Protein 8H2R (pdb70)

Nearest PDB structures (foldseek):
  8h2r-assembly1_B  TM=9.567E-01  e=3.690E-17  Escherichia coli
  8gw2-assembly1_E  TM=9.050E-01  e=5.170E-06  Escherichia coli
  5g3l-assembly1_D  TM=9.983E-01  e=2.173E-05  Escherichia coli HB101
  8h2r-assembly1_B  TM=9.863E-01  e=1.558E-17  Escherichia coli
  4fnf-assembly2_I  TM=9.994E-01  e=1.243E-05  Escherichia coli

InterPro domains:
  IPR008992 Enterotoxin [SSF50203] (24-120)
  IPR010503 Type II heat-labile enterotoxin, B subunit [PF06453] (1-122)
  IPR010503 Type II heat-labile enterotoxin, B subunit [PIRSF019554] (1-122)
  IPR038629 Type II heat-labile enterotoxin, B subunit superfamily [G3DSA:2.40.50.50] (24-121)

B-factor: mean 47.55, std 18.69, range [16.38, 115.32]

Sequence (515 aa):
KDYPDNVMTAEMRKIAMAAVLSGMRVNMCASPASSPNVIWAIELEAEGSGSGASQFFKDNCNRTTASLVEGVELTKYISDINNNTDGMYVVSSTGGVWRISRAKDYPDNVMTAEMRKIAMAAVLSGMRVNMCASPASSPNVIWAIELEAEGSGSGASQFFKDNCNRTTASLVEGVELTKYISDINNNTDGMYVVSSTGGVWRISRAKDYPDNVMTAEMRKIAMAAVLSGMRVNMCASPASSPNVIWAIELEAEGSGSGASQFFKDNCNRTTASLVEGVELTKYISDINNNTDGMYVVSSTGGVWRISRAKDYPDNVMTAEMRKIAMAAVLSGMRVNMCASPASSPNVIWAIELEAEGSGSGASQFFKDNCNRTTASLVEGVELTKYISDINNNTDGMYVVSSTGGVWRISRAKDYPDNVMTAEMRKIAMAAVLSGMRVNMCASPASSPNVIWAIELEAEGSGSGASQFFKDNCNRTTASLVEGVELTKYISDINNNTDGMYVVSSTGGVWRISRA

Solvent-accessible surface area: 19989 Å² total; per-residue (Å²): 132,104,53,35,38,51,12,2,1,16,4,2,17,88,0,0,16,14,1,1,70,61,34,41,102,0,0,0,2,0,25,93,101,65,107,40,20,27,0,101,1,0,0,0,17,44,117,28,118,79,38,42,0,7,104,44,4,70,53,6,8,115,143,39,154,12,46,41,56,79,30,21,59,4,11,9,0,0,0,2,34,33,130,142,27,63,6,0,13,0,6,5,65,125,51,28,30,21,95,1,10,51,32,152,106,71,38,42,57,30,2,0,29,5,1,35,76,0,0,23,12,0,1,70,63,38,36,118,0,0,0,1,0,4,86,87,55,116,21,52,7,0,83,2,1,0,0,10,28,113,42,111,83,88,12,17,12,122,30,2,76,75,11,2,127,127,32,124,10,58,50,45,84,28,18,50,2,8,7,0,2,2,3,22,18,119,80,10,44,5,3,13,0,4,4,65,123,55,22,34,25,70,3,10,98,27,153,99,56,44,48,51,30,5,2,28,2,0,26,56,0,0,19,11,0,1,68,58,35,33,105,0,0,0,1,0,8,76,90,51,114,39,25,41,0,65,1,0,0,0,9,32,106,25,94,47,107,14,18,10,114,41,5,78,76,16,2,128,92,33,107,18,41,52,46,80,28,16,49,3,16,13,0,0,0,0,33,10,168,117,10,27,0,4,6,0,5,4,78,122,49,20,32,20,94,4,21,74,24,146,98,96,43,51,48,10,4,2,21,2,2,39,74,0,0,17,11,0,3,72,56,33,62,64,0,0,0,1,0,6,81,100,42,102,8,47,27,1,74,0,2,0,0,2,18,107,12,89,69,57,30,16,14,151,41,2,78,90,18,2,118,221,42,119,12,49,52,42,82,32,25,53,1,13,16,0,2,0,4,35,9,135,118,15,57,10,3,4,0,3,5,64,123,54,24,40,22,71,4,24,126,17,172,77,51,48,43,40,22,3,0,29,2,1,28,82,0,0,22,15,0,3,65,65,33,36,120,0,0,0,3,1,2,82,95,50,108,28,42,29,1,60,2,4,0,0,27,50,77,61,117,51,119,19,8,12,113,38,2,59,66,15,0,99,195,34,127,10,50,49,40,87,24,15,47,2,1,24,0,0,0,1,26,14,147,157,15,42,0,3,10,2,3,6,64,115,47,22,30,26,57,4,14,60,20

Radius of gyration: 22.9 Å; Cα contacts (8 Å, |Δi|>4): 1227; chains: 5; bounding box: 53×63×55 Å

Organism: Escherichia coli (NCBI:txid562)

Secondary structure (DSSP, 8-state):
--TTHHHHHHHHHHHHHHHHHH---EEEEE-SSSSSEEEEEEEEESS-SS-SS-HHHHHHHSSSSSEEEEEE-EEEEEEE-SGGG-EEEEEETTS-EEE----/--TTHHHHHHHHHHHHHHHHHH---EEEEE-SSSSS--EEEEEEESS-SS--S-HHHHHHHHTSSSEEEEEE-EEEEEEE-SSSS-EEEEEETT--EEEB---/--TTHHHHHHHHHHHHHHHHHH--EEEEEE-SS-SSPPEEEEEEE---SS-S--HHHHHHHHTTT-EEEEEEEEEEEEEEE-SSSEEEEEEETT--EEEE---/--TTHHHHHHHHHHHHHHHHTT---EEEEEETTSSSEEEEEEEEESTTSS----HHHHHHHHTSSSEEEEEE-EEEEEEEEETTEEEEEEEETT--EEEEP--/--TTHHHHHHHHHHHHHHHHHH---EEEEEETTSSSEEEEEEEEE--SS---S-HHHHHHHHTSSPEEEEEE-EEEEEEE-SSSS-EEEEEETTS-EEEE---

Foldseek 3Di:
DDPPVQPVLVVLVVLLVCLQVVVFWKKFQWADPDVQIATPGIDTDDDDPVDQDDVVVVVVSVVDPTHMGGDWRWHDWDQDDDDVVHFIWIATPVGHIYTRDHD/DDPPVQVVLVVVVVLLVCLQVVQFFKKFFFAPPDVVTETDDIGTDDDDDVRWDDPVVVVVRVVHNTDMGTRWRWNDWDADDDDVPHAIWTATPVGRIYGYDHD/DDPPVQVVLVVVLVLLVVLQVPQWFKKFWWADDDVQTETDDIDTDPDDVDAWDDPVVVVVRVVDNTDIGIGFRWHDWDQDCDPVDHAIWIATPVRRIYGRDHD/DDPDVQVQLVVVLVLLVVQQVPFQFKKFFFAVVDVLTETPDMGRHDPCPVWDDDPVVVVVRVVDNTDIDTDWGWHDWDADDDPVDHFTWTATPVRRIYTRDHD/DDPPVQVVLVVVVVLLVVLQVPQFFKKFQWAPVDVVTETPDIDTDPDPPDPWDDPVVVVVSVVDPTDIDIRFGWHDWDADCPPPPHFIWTATPVGRIYTRDHD

Structure (mmCIF, N/CA/C/O backbone):
data_8H2R
#
_entry.id   8H2R
#
_cell.length_a   74.385
_cell.length_b   69.789
_cell.length_c   88.338
_cell.angle_alpha   90.000
_cell.angle_beta   114.490
_cell.angle_gamma   90.000
#
_symmetry.space_group_name_H-M   'C 1 2 1'
#
loop_
_atom_site.group_PDB
_atom_site.id
_atom_site.type_symbol
_atom_site.label_atom_id
_atom_site.label_alt_id
_atom_site.label_comp_id
_atom_site.label_asym_id
_atom_site.label_entity_id
_atom_site.label_seq_id
_atom_site.pdbx_PDB_ins_code
_atom_site.Cartn_x
_atom_site.Cartn_y
_atom_site.Cartn_z
_atom_site.occupancy
_atom_site.B_iso_or_equiv
_atom_site.auth_seq_id
_atom_site.auth_comp_id
_atom_site.auth_asym_id
_atom_site.auth_atom_id
_atom_site.pdbx_PDB_model_num
ATOM 1 N N . LYS A 1 1 ? 7.01425 -19.78677 39.54486 1.000 108.81407 1 LYS A N 1
ATOM 2 C CA . LYS A 1 1 ? 8.14587 -19.43067 38.69795 1.000 107.53517 1 LYS A CA 1
ATOM 3 C C . LYS A 1 1 ? 8.79654 -20.67780 38.10920 1.000 106.54579 1 LYS A C 1
ATOM 4 O O . LYS A 1 1 ? 9.30899 -20.65568 36.98356 1.000 102.97704 1 LYS A O 1
ATOM 10 N N . ASP A 1 2 ? 8.72533 -21.77233 38.86426 1.000 109.99221 2 ASP A N 1
ATOM 11 C CA . ASP A 1 2 ? 9.60869 -22.91742 38.69203 1.000 108.34787 2 ASP A CA 1
ATOM 12 C C . ASP A 1 2 ? 9.08287 -23.91895 37.66197 1.000 101.53935 2 ASP A C 1
ATOM 13 O O . ASP A 1 2 ? 7.90019 -23.93225 37.30416 1.000 95.21584 2 ASP A O 1
ATOM 18 N N . TYR A 1 3 ? 10.03149 -24.77715 37.17349 1.000 102.03199 3 TYR A N 1
ATOM 19 C CA . TYR A 1 3 ? 9.87907 -25.95702 36.32071 1.000 99.29332 3 TYR A CA 1
ATOM 20 C C . TYR A 1 3 ? 9.46885 -27.15761 37.17633 1.000 100.52630 3 TYR A C 1
ATOM 21 O O . TYR A 1 3 ? 10.00439 -27.34003 38.27571 1.000 97.84191 3 TYR A O 1
ATOM 30 N N . PRO A 1 4 ? 8.52055 -28.00550 36.69907 1.000 102.20632 4 PRO A N 1
ATOM 31 C CA . PRO A 1 4 ? 7.86598 -28.03998 35.38373 1.000 96.81783 4 PRO A CA 1
ATOM 32 C C . PRO A 1 4 ? 6.52517 -27.32265 35.31311 1.000 92.08663 4 PRO A C 1
ATOM 33 O O . PRO A 1 4 ? 6.00214 -27.14008 34.21892 1.000 85.59319 4 PRO A O 1
ATOM 37 N N . ASP A 1 5 ? 5.90723 -26.94265 36.43595 1.000 91.27767 5 ASP A N 1
ATOM 38 C CA . ASP A 1 5 ? 4.58215 -26.34729 36.35105 1.000 82.63834 5 ASP A CA 1
ATOM 39 C C . ASP A 1 5 ? 4.61027 -25.03823 35.58699 1.000 75.91135 5 ASP A C 1
ATOM 40 O O . ASP A 1 5 ? 3.55200 -24.56497 35.17283 1.000 73.62862 5 ASP A O 1
ATOM 45 N N . ASN A 1 6 ? 5.79454 -24.46863 35.35289 1.000 77.91994 6 ASN A N 1
ATOM 46 C CA . ASN A 1 6 ? 5.92633 -23.46839 34.30055 1.000 83.45289 6 ASN A CA 1
ATOM 47 C C . ASN A 1 6 ? 5.56223 -24.02972 32.92502 1.000 77.91193 6 ASN A C 1
ATOM 48 O O . ASN A 1 6 ? 5.27218 -23.25111 32.00963 1.000 74.15942 6 ASN A O 1
ATOM 53 N N . VAL A 1 7 ? 5.58150 -25.35431 32.75182 1.000 73.51823 7 VAL A N 1
ATOM 54 C CA . VAL A 1 7 ? 5.17473 -25.94606 31.47879 1.000 65.55139 7 VAL A CA 1
ATOM 55 C C . VAL A 1 7 ? 3.65692 -26.01930 31.39464 1.000 57.66680 7 VAL A C 1
ATOM 56 O O . VAL A 1 7 ? 3.02572 -25.29810 30.61407 1.000 54.94096 7 VAL A O 1
ATOM 60 N N . MET A 1 8 ? 3.05041 -26.86282 32.23433 1.000 55.79476 8 MET A N 1
ATOM 61 C CA . MET A 1 8 ? 1.60570 -27.06239 32.18718 1.000 48.20175 8 MET A CA 1
ATOM 62 C C . MET A 1 8 ? 0.81952 -25.77648 32.46284 1.000 50.89569 8 MET A C 1
ATOM 63 O O . MET A 1 8 ? -0.31273 -25.63876 31.98569 1.000 46.53065 8 MET A O 1
ATOM 68 N N . THR A 1 9 ? 1.38296 -24.81868 33.21250 1.000 52.67516 9 THR A N 1
ATOM 69 C CA . THR A 1 9 ? 0.63729 -23.58474 33.45071 1.000 52.13442 9 THR A CA 1
ATOM 70 C C . THR A 1 9 ? 0.74673 -22.62546 32.28344 1.000 50.05974 9 THR A C 1
ATOM 71 O O . THR A 1 9 ? -0.17457 -21.83275 32.05086 1.000 49.94871 9 THR A O 1
ATOM 75 N N . ALA A 1 10 ? 1.87254 -22.65418 31.57331 1.000 49.92166 10 ALA A N 1
ATOM 76 C CA . ALA A 1 10 ? 1.93535 -21.97574 30.28861 1.000 52.44705 10 ALA A CA 1
ATOM 77 C C . ALA A 1 10 ? 1.11938 -22.72163 29.25013 1.000 45.37499 10 ALA A C 1
ATOM 78 O O . ALA A 1 10 ? 0.60187 -22.11197 28.30582 1.000 43.24604 10 ALA A O 1
ATOM 80 N N . GLU A 1 11 ? 0.98703 -24.03404 29.41048 1.000 41.45585 11 GLU A N 1
ATOM 81 C CA . GLU A 1 11 ? 0.10222 -24.76039 28.51833 1.000 44.59550 11 GLU A CA 1
ATOM 82 C C . GLU A 1 11 ? -1.34583 -24.45904 28.83585 1.000 39.30744 11 GLU A C 1
ATOM 83 O O . GLU A 1 11 ? -2.17594 -24.39874 27.92468 1.000 42.55022 11 GLU A O 1
ATOM 89 N N . MET A 1 12 ? -1.66389 -24.24590 30.10992 1.000 38.19259 12 MET A N 1
ATOM 90 C CA . MET A 1 12 ? -3.01948 -23.84216 30.45802 1.000 35.46336 12 MET A CA 1
ATOM 91 C C . MET A 1 12 ? -3.38490 -22.53194 29.79417 1.000 34.46335 12 MET A C 1
ATOM 92 O O . MET A 1 12 ? -4.50874 -22.36140 29.30923 1.000 27.13935 12 MET A O 1
ATOM 97 N N . ARG A 1 13 ? -2.44893 -21.58674 29.77960 1.000 41.08957 13 ARG A N 1
ATOM 98 C CA . ARG A 1 13 ? -2.68818 -20.32964 29.09006 1.000 39.34668 13 ARG A CA 1
ATOM 99 C C . ARG A 1 13 ? -2.82971 -20.55176 27.59271 1.000 39.55279 13 ARG A C 1
ATOM 100 O O . ARG A 1 13 ? -3.75851 -20.02762 26.96014 1.000 37.77510 13 ARG A O 1
ATOM 108 N N . LYS A 1 14 ? -1.91809 -21.33158 27.00590 1.000 35.75233 14 LYS A N 1
ATOM 109 C CA . LYS A 1 14 ? -1.98771 -21.53610 25.56888 1.000 34.26827 14 LYS A CA 1
ATOM 110 C C . LYS A 1 14 ? -3.25902 -22.26396 25.19036 1.000 30.31822 14 LYS A C 1
ATOM 111 O O . LYS A 1 14 ? -3.80569 -22.02392 24.10947 1.000 29.76090 14 LYS A O 1
ATOM 117 N N . ILE A 1 15 ? -3.74944 -23.13351 26.07688 1.000 30.08682 15 ILE A N 1
ATOM 118 C CA . ILE A 1 15 ? -5.01787 -23.81611 25.83909 1.000 29.87663 15 ILE A CA 1
ATOM 119 C C . ILE A 1 15 ? -6.17366 -22.83972 25.99484 1.000 28.03902 15 ILE A C 1
ATOM 120 O O . ILE A 1 15 ? -7.06546 -22.75453 25.13914 1.000 26.36896 15 ILE A O 1
ATOM 125 N N . ALA A 1 16 ? -6.19543 -22.11808 27.11560 1.000 24.54857 16 ALA A N 1
ATOM 126 C CA . ALA A 1 16 ? -7.21142 -21.09611 27.30604 1.000 26.96398 16 ALA A CA 1
ATOM 127 C C . ALA A 1 16 ? -7.29889 -20.18917 26.08291 1.000 28.05929 16 ALA A C 1
ATOM 128 O O . ALA A 1 16 ? -8.37305 -20.02669 25.48443 1.000 24.80746 16 ALA A O 1
ATOM 130 N N . MET A 1 17 ? -6.15421 -19.64481 25.65864 1.000 28.05109 17 MET A N 1
ATOM 131 C CA . MET A 1 17 ? -6.14897 -18.64911 24.58901 1.000 30.79695 17 MET A CA 1
ATOM 132 C C . MET A 1 17 ? -6.66577 -19.22179 23.28188 1.000 26.90183 17 MET A C 1
ATOM 133 O O . MET A 1 17 ? -7.43472 -18.57176 22.55915 1.000 25.49730 17 MET A O 1
ATOM 138 N N . ALA A 1 18 ? -6.20121 -20.41820 22.93825 1.000 24.45382 18 ALA A N 1
ATOM 139 C CA . ALA A 1 18 ? -6.70106 -21.10063 21.75949 1.000 22.31591 18 ALA A CA 1
ATOM 140 C C . ALA A 1 18 ? -8.21988 -21.15229 21.76504 1.000 25.28001 18 ALA A C 1
ATOM 141 O O . ALA A 1 18 ? -8.86995 -20.78999 20.77819 1.000 25.35949 18 ALA A O 1
ATOM 143 N N . ALA A 1 19 ? -8.80381 -21.57879 22.88734 1.000 23.40102 19 ALA A N 1
ATOM 144 C CA . ALA A 1 19 ? -10.25442 -21.69063 22.96151 1.000 26.36635 19 ALA A CA 1
ATOM 145 C C . ALA A 1 19 ? -10.93161 -20.33044 22.83714 1.000 26.99299 19 ALA A C 1
ATOM 146 O O . ALA A 1 19 ? -11.90758 -20.19411 22.09073 1.000 29.32768 19 ALA A O 1
ATOM 148 N N . VAL A 1 20 ? -10.42601 -19.30694 23.53545 1.000 23.11442 20 VAL A N 1
ATOM 149 C CA . VAL A 1 20 ? -11.03947 -17.97976 23.41879 1.000 29.54497 20 VAL A CA 1
ATOM 150 C C . VAL A 1 20 ? -10.92078 -17.44448 21.98927 1.000 30.59973 20 VAL A C 1
ATOM 151 O O . VAL A 1 20 ? -11.84212 -16.78886 21.47555 1.000 30.54293 20 VAL A O 1
ATOM 155 N N . LEU A 1 21 ? -9.81006 -17.72941 21.30869 1.000 23.12172 21 LEU A N 1
ATOM 156 C CA . LEU A 1 21 ? -9.72538 -17.24100 19.93507 1.000 26.83806 21 LEU A CA 1
ATOM 157 C C . LEU A 1 21 ? -10.50206 -18.12203 18.96364 1.000 26.38916 21 LEU A C 1
ATOM 158 O O . LEU A 1 21 ? -11.09341 -17.61741 17.99957 1.000 26.26467 21 LEU A O 1
ATOM 163 N N . SER A 1 22 ? -10.51181 -19.42930 19.18280 1.000 21.28446 22 SER A N 1
ATOM 164 C CA . SER A 1 22 ? -11.03767 -20.29897 18.14829 1.000 25.43044 22 SER A CA 1
ATOM 165 C C . SER A 1 22 ? -12.51109 -20.57368 18.31615 1.000 29.11080 22 SER A C 1
ATOM 166 O O . SER A 1 22 ? -13.17101 -20.93244 17.33060 1.000 30.82314 22 SER A O 1
ATOM 169 N N . GLY A 1 23 ? -13.02983 -20.41935 19.53636 1.000 26.52389 23 GLY A N 1
ATOM 170 C CA . GLY A 1 23 ? -14.37450 -20.81932 19.86143 1.000 26.70566 23 GLY A CA 1
ATOM 171 C C . GLY A 1 23 ? -14.51364 -22.21898 20.42267 1.000 29.80310 23 GLY A C 1
ATOM 172 O O . GLY A 1 23 ? -15.54463 -22.51903 21.03103 1.000 38.83960 23 GLY A O 1
ATOM 173 N N . MET A 1 24 ? -13.51019 -23.07897 20.25061 1.000 29.22827 24 MET A N 1
ATOM 174 C CA . MET A 1 24 ? -13.61709 -24.45829 20.71023 1.000 28.35259 24 MET A CA 1
ATOM 175 C C . MET A 1 24 ? -13.66357 -24.53200 22.22475 1.000 30.19105 24 MET A C 1
ATOM 176 O O . MET A 1 24 ? -12.91577 -23.84660 22.92752 1.000 29.81529 24 MET A O 1
ATOM 181 N N . ARG A 1 25 ? -14.53101 -25.40569 22.71885 1.000 32.79560 25 ARG A N 1
ATOM 182 C CA . ARG A 1 25 ? -14.82174 -25.48408 24.13452 1.000 30.43007 25 ARG A CA 1
ATOM 183 C C . ARG A 1 25 ? -13.64587 -26.06769 24.89149 1.000 27.53746 25 ARG A C 1
ATOM 184 O O . ARG A 1 25 ? -12.71090 -26.62124 24.31624 1.000 24.79724 25 ARG A O 1
ATOM 192 N N . VAL A 1 26 ? -13.72895 -25.95422 26.21532 1.000 31.27853 26 VAL A N 1
ATOM 193 C CA . VAL A 1 26 ? -12.80579 -26.60029 27.13022 1.000 26.19845 26 VAL A CA 1
ATOM 194 C C . VAL A 1 26 ? -13.61937 -27.32891 28.18344 1.000 24.85154 26 VAL A C 1
ATOM 195 O O . VAL A 1 26 ? -14.77901 -27.00684 28.44542 1.000 27.68381 26 VAL A O 1
ATOM 199 N N . ASN A 1 27 ? -12.98184 -28.31909 28.79085 1.000 27.41876 27 ASN A N 1
ATOM 200 C CA . ASN A 1 27 ? -13.47669 -29.01252 29.97196 1.000 23.16312 27 ASN A CA 1
ATOM 201 C C . ASN A 1 27 ? -12.51666 -28.69860 31.10050 1.000 18.33066 27 ASN A C 1
ATOM 202 O O . ASN A 1 27 ? -11.31350 -28.89259 30.95866 1.000 25.98180 27 ASN A O 1
ATOM 207 N N . MET A 1 28 ? -13.01077 -28.19480 32.20498 1.000 26.37298 28 MET A N 1
ATOM 208 C CA . MET A 1 28 ? -12.04716 -27.92108 33.25096 1.000 29.45947 28 MET A CA 1
ATOM 209 C C . MET A 1 28 ? -12.26406 -28.84905 34.42434 1.000 31.29052 28 MET A C 1
ATOM 210 O O . MET A 1 28 ? -13.25982 -29.56835 34.52165 1.000 30.43005 28 MET A O 1
ATOM 215 N N . CYS A 1 29 ? -11.25131 -28.87181 35.27585 1.000 34.26924 29 CYS A N 1
ATOM 216 C CA . CYS A 1 29 ? -11.26161 -29.59144 36.53997 1.000 32.41813 29 CYS A CA 1
ATOM 217 C C . CYS A 1 29 ? -10.87061 -28.48235 37.49512 1.000 30.84202 29 CYS A C 1
ATOM 218 O O . CYS A 1 29 ? -9.67577 -28.19484 37.65194 1.000 29.84900 29 CYS A O 1
ATOM 221 N N . ALA A 1 30 ? -11.88893 -27.83587 38.06926 1.000 29.89390 30 ALA A N 1
ATOM 222 C CA . ALA A 1 30 ? -11.74247 -26.50377 38.64005 1.000 29.91265 30 ALA A CA 1
ATOM 223 C C . ALA A 1 30 ? -12.38818 -26.41191 40.01179 1.000 33.48923 30 ALA A C 1
ATOM 224 O O . ALA A 1 30 ? -13.34415 -27.13318 40.32176 1.000 35.11208 30 ALA A O 1
ATOM 226 N N . SER A 1 31 ? -11.85054 -25.49000 40.82794 1.000 32.97345 31 SER A N 1
ATOM 227 C CA . SER A 1 31 ? -12.45988 -25.04640 42.07612 1.000 28.15650 31 SER A CA 1
ATOM 228 C C . SER A 1 31 ? -13.91354 -24.67622 41.81229 1.000 26.51229 31 SER A C 1
ATOM 229 O O . SER A 1 31 ? -14.24047 -24.16704 40.73156 1.000 26.65652 31 SER A O 1
ATOM 232 N N . PRO A 1 32 ? -14.81003 -24.90856 42.74580 1.000 25.97626 32 PRO A N 1
ATOM 233 C CA . PRO A 1 32 ? -16.23139 -24.71720 42.43889 1.000 27.07012 32 PRO A CA 1
ATOM 234 C C . PRO A 1 32 ? -16.86481 -23.48477 43.06298 1.000 27.55820 32 PRO A C 1
ATOM 235 O O . PRO A 1 32 ? -17.66508 -22.82049 42.39646 1.000 24.49196 32 PRO A O 1
ATOM 239 N N . ALA A 1 33 ? -16.51962 -23.15919 44.31507 1.000 24.68718 33 ALA A N 1
ATOM 240 C CA . ALA A 1 33 ? -17.28785 -22.20434 45.10874 1.000 28.21184 33 ALA A CA 1
ATOM 241 C C . ALA A 1 33 ? -16.52079 -20.92342 45.45155 1.000 28.13862 33 ALA A C 1
ATOM 242 O O . ALA A 1 33 ? -16.67609 -20.38212 46.54498 1.000 29.18066 33 ALA A O 1
ATOM 244 N N . SER A 1 34 ? -15.72753 -20.39676 44.52636 1.000 31.93224 34 SER A N 1
ATOM 245 C CA . SER A 1 34 ? -14.89807 -19.22944 44.79167 1.000 30.53317 34 SER A CA 1
ATOM 246 C C . SER A 1 34 ? -15.04864 -18.19144 43.67567 1.000 34.63073 34 SER A C 1
ATOM 247 O O . SER A 1 34 ? -15.69675 -18.41848 42.65093 1.000 31.15157 34 SER A O 1
ATOM 250 N N . SER A 1 35 ? -14.45457 -17.01416 43.88688 1.000 32.40356 35 SER A N 1
ATOM 251 C CA . SER A 1 35 ? -14.46664 -15.95142 42.88081 1.000 38.17440 35 SER A CA 1
ATOM 252 C C . SER A 1 35 ? -13.14647 -15.18222 42.86326 1.000 37.82216 35 SER A C 1
ATOM 253 O O . SER A 1 35 ? -12.94832 -14.24872 43.66061 1.000 39.87108 35 SER A O 1
ATOM 256 N N . PRO A 1 36 ? -12.25920 -15.48478 41.91398 1.000 33.36793 36 PRO A N 1
ATOM 257 C CA . PRO A 1 36 ? -12.44204 -16.47157 40.85577 1.000 33.72328 36 PRO A CA 1
ATOM 258 C C . PRO A 1 36 ? -12.14341 -17.88055 41.33582 1.000 33.60939 36 PRO A C 1
ATOM 259 O O . PRO A 1 36 ? -11.43162 -18.13133 42.31811 1.000 26.04120 36 PRO A O 1
ATOM 263 N N . ASN A 1 37 ? -12.70477 -18.83925 40.62261 1.000 28.59846 37 ASN A N 1
ATOM 264 C CA . ASN A 1 37 ? -12.24113 -20.18270 40.83310 1.000 28.60927 37 ASN A CA 1
ATOM 265 C C . ASN A 1 37 ? -10.90423 -20.35626 40.14155 1.000 30.88641 37 ASN A C 1
ATOM 266 O O . ASN A 1 37 ? -10.41414 -19.47069 39.43497 1.000 30.60148 37 ASN A O 1
ATOM 271 N N . VAL A 1 38 ? -10.29453 -21.50374 40.37016 1.000 31.75746 38 VAL A N 1
ATOM 272 C CA . VAL A 1 38 ? -8.99937 -21.79661 39.78738 1.000 30.64147 38 VAL A CA 1
ATOM 273 C C . VAL A 1 38 ? -9.08319 -23.15465 39.09902 1.000 30.67102 38 VAL A C 1
ATOM 274 O O . VAL A 1 38 ? -9.60336 -24.12213 39.66394 1.000 32.24452 38 VAL A O 1
ATOM 278 N N . ILE A 1 39 ? -8.62929 -23.20710 37.86156 1.000 36.54644 39 ILE A N 1
ATOM 279 C CA . ILE A 1 39 ? -8.55602 -24.46051 37.13230 1.000 29.70439 39 ILE A CA 1
ATOM 280 C C . ILE A 1 39 ? -7.34678 -25.23114 37.61379 1.000 31.01983 39 ILE A C 1
ATOM 281 O O . ILE A 1 39 ? -6.24963 -24.67452 37.70928 1.000 33.71261 39 ILE A O 1
ATOM 286 N N . TRP A 1 40 ? -7.55443 -26.50638 37.94545 1.000 30.95052 40 TRP A N 1
ATOM 287 C CA . TRP A 1 40 ? -6.45648 -27.42310 38.19770 1.000 33.32391 40 TRP A CA 1
ATOM 288 C C . TRP A 1 40 ? -6.11013 -28.26527 36.98645 1.000 37.54110 40 TRP A C 1
ATOM 289 O O . TRP A 1 40 ? -5.10503 -28.98103 37.01941 1.000 44.11422 40 TRP A O 1
ATOM 300 N N . ALA A 1 41 ? -6.91620 -28.20495 35.93009 1.000 33.80180 41 ALA A N 1
ATOM 301 C CA . ALA A 1 41 ? -6.74936 -29.08383 34.78388 1.000 30.35683 41 ALA A CA 1
ATOM 302 C C . ALA A 1 41 ? -7.70755 -28.66297 33.68011 1.000 29.49000 41 ALA A C 1
ATOM 303 O O . ALA A 1 41 ? -8.89202 -28.43790 33.94660 1.000 31.73534 41 ALA A O 1
ATOM 305 N N . ILE A 1 42 ? -7.21782 -28.55213 32.44022 1.000 25.49647 42 ILE A N 1
ATOM 306 C CA . ILE A 1 42 ? -8.03810 -28.14634 31.30588 1.000 21.48217 42 ILE A CA 1
ATOM 307 C C . ILE A 1 42 ? -7.78282 -29.11905 30.16751 1.000 22.85158 42 ILE A C 1
ATOM 308 O O . ILE A 1 42 ? -6.74355 -29.77374 30.11357 1.000 28.76928 42 ILE A O 1
ATOM 313 N N . GLU A 1 43 ? -8.77166 -29.25031 29.27966 1.000 21.93704 43 GLU A N 1
ATOM 314 C CA . GLU A 1 43 ? -8.60452 -29.98135 28.03170 1.000 21.13066 43 GLU A CA 1
ATOM 315 C C . GLU A 1 43 ? -9.29329 -29.21479 26.91614 1.000 23.45033 43 GLU A C 1
ATOM 316 O O . GLU A 1 43 ? -10.42439 -28.75927 27.08316 1.000 28.12384 43 GLU A O 1
ATOM 322 N N . LEU A 1 44 ? -8.59463 -29.03489 25.79916 1.000 27.46265 44 LEU A N 1
ATOM 323 C CA . LEU A 1 44 ? -9.08564 -28.26573 24.65383 1.000 25.68627 44 LEU A CA 1
ATOM 324 C C . LEU A 1 44 ? -9.67167 -29.23375 23.64202 1.000 33.82346 44 LEU A C 1
ATOM 325 O O . LEU A 1 44 ? -8.95026 -30.07723 23.09421 1.000 35.94243 44 LEU A O 1
ATOM 330 N N . GLU A 1 45 ? -10.96756 -29.12850 23.38182 1.000 34.63264 45 GLU A N 1
ATOM 331 C CA . GLU A 1 45 ? -11.56584 -30.13770 22.52640 1.000 39.81774 45 GLU A CA 1
ATOM 332 C C . GLU A 1 45 ? -12.00104 -29.55165 21.18671 1.000 45.04351 45 GLU A C 1
ATOM 333 O O . GLU A 1 45 ? -12.17718 -28.33913 21.03073 1.000 46.05507 45 GLU A O 1
ATOM 339 N N . ALA A 1 46 ? -12.12011 -30.44559 20.20172 1.000 45.41585 46 ALA A N 1
ATOM 340 C CA . ALA A 1 46 ? -12.68896 -30.14850 18.89315 1.000 45.03493 46 ALA A CA 1
ATOM 341 C C . ALA A 1 46 ? -13.86464 -31.06379 18.62449 1.000 46.88319 46 ALA A C 1
ATOM 342 O O . ALA A 1 46 ? -14.85589 -31.06513 19.36167 1.000 52.88500 46 ALA A O 1
ATOM 344 N N . GLU A 1 47 ? -13.74886 -31.85659 17.56765 1.000 54.32773 47 GLU A N 1
ATOM 345 C CA . GLU A 1 47 ? -14.55625 -33.06250 17.46443 1.000 70.48566 47 GLU A CA 1
ATOM 346 C C . GLU A 1 47 ? -14.37382 -33.89884 18.72649 1.000 69.65475 47 GLU A C 1
ATOM 347 O O . GLU A 1 47 ? -13.31948 -33.87725 19.36681 1.000 69.94728 47 GLU A O 1
ATOM 353 N N . GLY A 1 48 ? -15.40538 -34.63675 19.09159 1.000 69.46029 48 GLY A N 1
ATOM 354 C CA . GLY A 1 48 ? -15.46095 -35.17780 20.43074 1.000 71.95941 48 GLY A CA 1
ATOM 355 C C . GLY A 1 48 ? -16.91741 -35.38719 20.74669 1.000 85.01305 48 GLY A C 1
ATOM 356 O O . GLY A 1 48 ? -17.51873 -34.72419 21.60770 1.000 78.25319 48 GLY A O 1
ATOM 357 N N . SER A 1 49 ? -17.48635 -36.28303 19.95007 1.000 92.02803 49 SER A N 1
ATOM 358 C CA . SER A 1 49 ? -18.87409 -36.69629 20.00393 1.000 89.82542 49 SER A CA 1
ATOM 359 C C . SER A 1 49 ? -19.03190 -38.06072 20.64194 1.000 89.25138 49 SER A C 1
ATOM 360 O O . SER A 1 49 ? -20.13343 -38.62236 20.61673 1.000 87.34816 49 SER A O 1
ATOM 363 N N . GLY A 1 50 ? -17.93589 -38.63026 21.14774 1.000 92.39975 50 GLY A N 1
ATOM 364 C CA . GLY A 1 50 ? -17.95702 -39.79898 22.01107 1.000 89.10484 50 GLY A CA 1
ATOM 365 C C . GLY A 1 50 ? -17.82649 -39.49010 23.48700 1.000 89.17378 50 GLY A C 1
ATOM 366 O O . GLY A 1 50 ? -17.73150 -40.42420 24.29036 1.000 80.39379 50 GLY A O 1
ATOM 367 N N . SER A 1 51 ? -17.85252 -38.21730 23.87674 1.000 86.37723 51 SER A N 1
ATOM 368 C CA . SER A 1 51 ? -17.54383 -37.73044 25.20895 1.000 79.14710 51 SER A CA 1
ATOM 369 C C . SER A 1 51 ? -17.50450 -36.20518 25.13645 1.000 77.74585 51 SER A C 1
ATOM 370 O O . SER A 1 51 ? -16.85167 -35.64572 24.24570 1.000 81.33752 51 SER A O 1
ATOM 373 N N . GLY A 1 52 ? -18.24141 -35.51918 26.00703 1.000 73.50796 52 GLY A N 1
ATOM 374 C CA . GLY A 1 52 ? -17.96931 -34.11498 26.20198 1.000 60.47966 52 GLY A CA 1
ATOM 375 C C . GLY A 1 52 ? -16.53256 -34.05493 26.66071 1.000 55.67572 52 GLY A C 1
ATOM 376 O O . GLY A 1 52 ? -15.64488 -33.70997 25.87989 1.000 61.29053 52 GLY A O 1
ATOM 377 N N . ALA A 1 53 ? -16.28907 -34.45189 27.90799 1.000 46.13739 53 ALA A N 1
ATOM 378 C CA . ALA A 1 53 ? -14.93939 -34.68765 28.38920 1.000 40.10197 53 ALA A CA 1
ATOM 379 C C . ALA A 1 53 ? -14.50367 -36.12402 28.11030 1.000 47.81826 53 ALA A C 1
ATOM 380 O O . ALA A 1 53 ? -15.28277 -37.06905 28.22740 1.000 52.35418 53 ALA A O 1
ATOM 382 N N . SER A 1 54 ? -13.23840 -36.28016 27.74325 1.000 44.67568 54 SER A N 1
ATOM 383 C CA . SER A 1 54 ? -12.64344 -37.60472 27.64362 1.000 43.03257 54 SER A CA 1
ATOM 384 C C . SER A 1 54 ? -12.63141 -38.30040 29.00027 1.000 42.92607 54 SER A C 1
ATOM 385 O O . SER A 1 54 ? -12.38158 -37.66797 30.03036 1.000 36.44833 54 SER A O 1
ATOM 388 N N . GLN A 1 55 ? -12.85330 -39.62341 28.99662 1.000 51.50845 55 GLN A N 1
ATOM 389 C CA . GLN A 1 55 ? -12.80084 -40.36377 30.25856 1.000 49.98016 55 GLN A CA 1
ATOM 390 C C . GLN A 1 55 ? -11.47462 -40.19753 30.97514 1.000 41.54861 55 GLN A C 1
ATOM 391 O O . GLN A 1 55 ? -11.41538 -40.28831 32.20240 1.000 45.05231 55 GLN A O 1
ATOM 397 N N . PHE A 1 56 ? -10.40199 -39.95646 30.24401 1.000 35.51964 56 PHE A N 1
ATOM 398 C CA . PHE A 1 56 ? -9.16197 -39.70113 30.93747 1.000 36.58805 56 PHE A CA 1
ATOM 399 C C . PHE A 1 56 ? -9.28278 -38.44615 31.78841 1.000 35.29519 56 PHE A C 1
ATOM 400 O O . PHE A 1 56 ? -8.76731 -38.38909 32.91020 1.000 34.85877 56 PHE A O 1
ATOM 408 N N . PHE A 1 57 ? -10.01979 -37.45596 31.29899 1.000 36.15963 57 PHE A N 1
ATOM 409 C CA . PHE A 1 57 ? -10.18130 -36.22522 32.05786 1.000 37.17169 57 PHE A CA 1
ATOM 410 C C . PHE A 1 57 ? -11.22775 -36.36837 33.14812 1.000 42.29659 57 PHE A C 1
ATOM 411 O O . PHE A 1 57 ? -11.09789 -35.74090 34.19797 1.000 48.93071 57 PHE A O 1
ATOM 419 N N . LYS A 1 58 ? -12.25727 -37.19067 32.92941 1.000 49.21557 58 LYS A N 1
ATOM 420 C CA . LYS A 1 58 ? -13.27144 -37.42066 33.95635 1.000 39.36389 58 LYS A CA 1
ATOM 421 C C . LYS A 1 58 ? -12.68019 -38.12967 35.16174 1.000 38.94240 58 LYS A C 1
ATOM 422 O O . LYS A 1 58 ? -12.75752 -37.63212 36.28745 1.000 49.01880 58 LYS A O 1
ATOM 428 N N . ASP A 1 59 ? -12.07576 -39.29335 34.93925 1.000 41.47788 59 ASP A N 1
ATOM 429 C CA . ASP A 1 59 ? -11.51697 -40.07168 36.04009 1.000 46.31134 59 ASP A CA 1
ATOM 430 C C . ASP A 1 59 ? -10.56449 -39.24120 36.88678 1.000 47.09909 59 ASP A C 1
ATOM 431 O O . ASP A 1 59 ? -10.59271 -39.31301 38.12050 1.000 50.34415 59 ASP A O 1
ATOM 436 N N . ASN A 1 60 ? -9.74622 -38.41253 36.24898 1.000 46.14201 60 ASN A N 1
ATOM 437 C CA . ASN A 1 60 ? -8.72612 -37.68971 36.99221 1.000 47.92917 60 ASN A CA 1
ATOM 438 C C . ASN A 1 60 ? -9.30126 -36.54994 37.81241 1.000 45.50161 60 ASN A C 1
ATOM 439 O O . ASN A 1 60 ? -8.64351 -36.08548 38.74702 1.000 53.69744 60 ASN A O 1
ATOM 444 N N . CYS A 1 61 ? -10.5025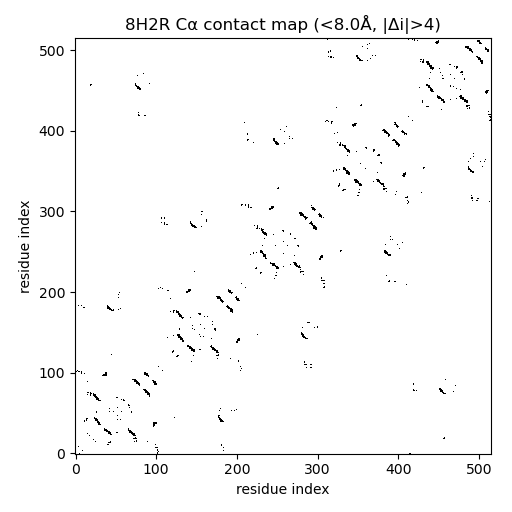1 -36.09132 37.48147 1.000 43.36666 61 CYS A N 1
ATOM 445 C CA . CYS A 1 61 ? -11.26068 -35.16577 38.31368 1.000 49.14062 61 CYS A CA 1
ATOM 446 C C . CYS A 1 61 ? -12.10002 -35.87999 39.38405 1.000 58.69410 61 CYS A C 1
ATOM 447 O O . CYS A 1 61 ? -12.72679 -35.21096 40.23043 1.000 50.08329 61 CYS A O 1
ATOM 450 N N . ASN A 1 62 ? -12.13046 -37.22007 39.35778 1.000 53.80395 62 ASN A N 1
ATOM 451 C CA . ASN A 1 62 ? -12.68374 -38.02403 40.43738 1.000 55.63548 62 ASN A CA 1
ATOM 452 C C . ASN A 1 62 ? -11.62076 -38.49016 41.41901 1.000 59.03330 62 ASN A C 1
ATOM 453 O O . ASN A 1 62 ? -11.94724 -39.17428 42.39041 1.000 70.05517 62 ASN A O 1
ATOM 458 N N . ARG A 1 63 ? -10.36178 -38.14295 41.20004 1.000 55.12891 63 ARG A N 1
ATOM 459 C CA . ARG A 1 63 ? -9.33687 -38.37705 42.20153 1.000 63.74761 63 ARG A CA 1
ATOM 460 C C . ARG A 1 63 ? -9.01783 -37.11487 42.99474 1.000 67.97048 63 ARG A C 1
ATOM 461 O O . ARG A 1 63 ? -8.01868 -37.08413 43.72646 1.000 68.30978 63 ARG A O 1
ATOM 469 N N . THR A 1 64 ? -9.86489 -36.08712 42.88974 1.000 65.12507 64 THR A N 1
ATOM 470 C CA . THR A 1 64 ? -9.59767 -34.76707 43.44793 1.000 64.97027 64 THR A CA 1
ATOM 471 C C . THR A 1 64 ? -10.80050 -34.27332 44.23826 1.000 65.10603 64 THR A C 1
ATOM 472 O O . THR A 1 64 ? -11.94466 -34.67481 43.99224 1.000 58.12016 64 THR A O 1
ATOM 476 N N . THR A 1 65 ? -10.51986 -33.36751 45.18569 1.000 68.13694 65 THR A N 1
ATOM 477 C CA . THR A 1 65 ? -11.59019 -32.65292 45.87879 1.000 65.25115 65 THR A CA 1
ATOM 478 C C . THR A 1 65 ? -12.31321 -31.68559 44.93554 1.000 62.34076 65 THR A C 1
ATOM 479 O O . THR A 1 65 ? -13.52203 -31.45399 45.09065 1.000 49.26310 65 THR A O 1
ATOM 483 N N . ALA A 1 66 ? -11.59894 -31.14686 43.93810 1.000 61.77710 66 ALA A N 1
ATOM 484 C CA . ALA A 1 66 ? -12.16300 -30.24674 42.93381 1.000 54.17942 66 ALA A CA 1
ATOM 485 C C . ALA A 1 66 ? -13.14112 -30.98579 42.01206 1.000 47.00523 66 ALA A C 1
ATOM 486 O O . ALA A 1 66 ? -13.32728 -32.20775 42.07964 1.000 44.70526 66 ALA A O 1
ATOM 488 N N . SER A 1 67 ? -13.74547 -30.21250 41.11456 1.000 43.23215 67 SER A N 1
ATOM 489 C CA . SER A 1 67 ? -14.93850 -30.60124 40.38028 1.000 39.75232 67 SER A CA 1
ATOM 490 C C . SER A 1 67 ? -14.75531 -30.35903 38.88915 1.000 34.31575 67 SER A C 1
ATOM 491 O O . SER A 1 67 ? -14.01920 -29.46014 38.46651 1.000 42.22431 67 SER A O 1
ATOM 494 N N . LEU A 1 68 ? -15.46098 -31.14926 38.09780 1.000 25.19779 68 LEU A N 1
ATOM 495 C CA . LEU A 1 68 ? -15.26587 -31.20289 36.65614 1.000 30.45663 68 LEU A CA 1
ATOM 496 C C . LEU A 1 68 ? -16.34936 -30.40754 35.94380 1.000 31.94764 68 LEU A C 1
ATOM 497 O O . LEU A 1 68 ? -17.54213 -30.70336 36.08673 1.000 34.10943 68 LEU A O 1
ATOM 502 N N . VAL A 1 69 ? -15.92692 -29.43300 35.14395 1.000 31.02953 69 VAL A N 1
ATOM 503 C CA . VAL A 1 69 ? -16.81787 -28.62177 34.32543 1.000 29.83410 69 VAL A CA 1
ATOM 504 C C . VAL A 1 69 ? -16.43317 -28.80557 32.87472 1.000 28.51138 69 VAL A C 1
ATOM 505 O O . VAL A 1 69 ? -15.25080 -28.69729 32.53793 1.000 30.81137 69 VAL A O 1
ATOM 509 N N . GLU A 1 70 ? -17.43159 -29.05384 32.01566 1.000 28.74615 70 GLU A N 1
ATOM 510 C CA . GLU A 1 70 ? -17.19208 -29.52148 30.65612 1.000 28.77824 70 GLU A CA 1
ATOM 511 C C . GLU A 1 70 ? -18.08175 -28.82433 29.63429 1.000 28.79288 70 GLU A C 1
ATOM 512 O O . GLU A 1 70 ? -19.26826 -28.61329 29.87614 1.000 29.06683 70 GLU A O 1
ATOM 518 N N . GLY A 1 71 ? -17.52331 -28.52682 28.46427 1.000 31.27582 71 GLY A N 1
ATOM 519 C CA . GLY A 1 71 ? -18.30815 -27.96721 27.37732 1.000 30.46429 71 GLY A CA 1
ATOM 520 C C . GLY A 1 71 ? -18.37874 -26.46798 27.40092 1.000 35.81927 71 GLY A C 1
ATOM 521 O O . GLY A 1 71 ? -19.21974 -25.87524 26.70613 1.000 38.24030 71 GLY A O 1
ATOM 522 N N . VAL A 1 72 ? -17.49460 -25.84329 28.15688 1.000 36.49788 72 VAL A N 1
ATOM 523 C CA . VAL A 1 72 ? -17.56815 -24.42720 28.45702 1.000 28.85230 72 VAL A CA 1
ATOM 524 C C . VAL A 1 72 ? -16.97264 -23.62293 27.30950 1.000 34.80097 72 VAL A C 1
ATOM 525 O O . VAL A 1 72 ? -15.83668 -23.87632 26.88236 1.000 28.66143 72 VAL A O 1
ATOM 529 N N . GLU A 1 73 ? -17.73915 -22.65017 26.81188 1.000 35.93648 73 GLU A N 1
ATOM 530 C CA . GLU A 1 73 ? -17.20755 -21.64269 25.90794 1.000 26.47108 73 GLU A CA 1
ATOM 531 C C . GLU A 1 73 ? -16.51519 -20.57590 26.71088 1.000 24.66304 73 GLU A C 1
ATOM 532 O O . GLU A 1 73 ? -17.10377 -20.03044 27.64018 1.000 26.89775 73 GLU A O 1
ATOM 538 N N . LEU A 1 74 ? -15.28509 -20.24962 26.34754 1.000 22.40873 74 LEU A N 1
ATOM 539 C CA . LEU A 1 74 ? -14.63760 -19.08566 26.92151 1.000 25.37139 74 LEU A CA 1
ATOM 540 C C . LEU A 1 74 ? -14.62340 -17.98474 25.88751 1.000 28.28469 74 LEU A C 1
ATOM 541 O O . LEU A 1 74 ? -14.23685 -18.20973 24.74003 1.000 34.88991 74 LEU A O 1
ATOM 546 N N . THR A 1 75 ? -15.05398 -16.80416 26.29335 1.000 29.06125 75 THR A N 1
ATOM 547 C CA . THR A 1 75 ? -15.23139 -15.71434 25.36549 1.000 32.29298 75 THR A CA 1
ATOM 548 C C . THR A 1 75 ? -14.43248 -14.47839 25.74588 1.000 30.68642 75 THR A C 1
ATOM 549 O O . THR A 1 75 ? -14.51625 -13.47115 25.04059 1.000 31.49335 75 THR A O 1
ATOM 553 N N . LYS A 1 76 ? -13.64303 -14.53280 26.81906 1.000 29.12854 76 LYS A N 1
ATOM 554 C CA . LYS A 1 76 ? -12.78248 -13.41498 27.18689 1.000 31.87827 76 LYS A CA 1
ATOM 555 C C . LYS A 1 76 ? -11.49786 -13.92718 27.82516 1.000 27.78047 76 LYS A C 1
ATOM 556 O O . LYS A 1 76 ? -11.48952 -14.96953 28.48246 1.000 27.83407 76 LYS A O 1
ATOM 562 N N . TYR A 1 77 ? -10.41560 -13.16667 27.63157 1.000 26.06453 77 TYR A N 1
ATOM 563 C CA . TYR A 1 77 ? -9.08831 -13.50354 28.14550 1.000 24.41247 77 TYR A CA 1
ATOM 564 C C . TYR A 1 77 ? -8.44051 -12.26864 28.75159 1.000 29.40518 77 TYR A C 1
ATOM 565 O O . TYR A 1 77 ? -8.18664 -11.29413 28.03505 1.000 30.24884 77 TYR A O 1
ATOM 574 N N . ILE A 1 78 ? -8.14732 -12.30296 30.05036 1.000 26.00822 78 ILE A N 1
ATOM 575 C CA . ILE A 1 78 ? -7.70652 -11.10920 30.76798 1.000 28.35276 78 ILE A CA 1
ATOM 576 C C . ILE A 1 78 ? -6.26359 -11.30734 31.20476 1.000 30.10991 78 ILE A C 1
ATOM 577 O O . ILE A 1 78 ? -5.95234 -12.25508 31.93788 1.000 34.22385 78 ILE A O 1
ATOM 582 N N . SER A 1 79 ? -5.38665 -10.40768 30.76905 1.000 25.22881 79 SER A N 1
ATOM 583 C CA . SER A 1 79 ? -4.05607 -10.27067 31.33946 1.000 28.83927 79 SER A CA 1
ATOM 584 C C . SER A 1 79 ? -3.99333 -8.94047 32.07097 1.000 36.63224 79 SER A C 1
ATOM 585 O O . SER A 1 79 ? -4.23401 -7.88091 31.46936 1.000 31.43893 79 SER A O 1
ATOM 588 N N . ASP A 1 80 ? -3.65211 -9.01644 33.36343 1.000 44.91842 80 ASP A N 1
ATOM 589 C CA . ASP A 1 80 ? -3.84377 -7.96572 34.35813 1.000 46.67807 80 ASP A CA 1
ATOM 590 C C . ASP A 1 80 ? -2.56165 -7.80109 35.16498 1.000 47.27169 80 ASP A C 1
ATOM 591 O O . ASP A 1 80 ? -1.99576 -8.79587 35.62815 1.000 44.53027 80 ASP A O 1
ATOM 596 N N . ILE A 1 81 ? -2.09968 -6.55947 35.34532 1.000 50.40605 81 ILE A N 1
ATOM 597 C CA . ILE A 1 81 ? -0.84970 -6.31309 36.05622 1.000 51.81500 81 ILE A CA 1
ATOM 598 C C . ILE A 1 81 ? -0.99056 -5.35895 37.23185 1.000 52.74029 81 ILE A C 1
ATOM 599 O O . ILE A 1 81 ? 0.00387 -5.10115 37.90860 1.000 58.36103 81 ILE A O 1
ATOM 604 N N . ASN A 1 82 ? -2.18563 -4.83581 37.52627 1.000 57.53069 82 ASN A N 1
ATOM 605 C CA . ASN A 1 82 ? -2.32870 -4.00876 38.72709 1.000 66.69689 82 ASN A CA 1
ATOM 606 C C . ASN A 1 82 ? -1.95575 -4.80831 39.98465 1.000 64.13790 82 ASN A C 1
ATOM 607 O O . ASN A 1 82 ? -1.79922 -6.03491 39.96410 1.000 63.25054 82 ASN A O 1
ATOM 612 N N . ASN A 1 83 ? -1.79790 -4.09208 41.09326 1.000 60.80067 83 ASN A N 1
ATOM 613 C CA . ASN A 1 83 ? -1.12167 -4.69569 42.23340 1.000 62.57567 83 ASN A CA 1
ATOM 614 C C . ASN A 1 83 ? -1.74399 -5.99590 42.73582 1.000 63.69960 83 ASN A C 1
ATOM 615 O O . ASN A 1 83 ? -1.15705 -7.06456 42.54791 1.000 65.67851 83 ASN A O 1
ATOM 620 N N . ASN A 1 84 ? -2.89493 -5.92537 43.41329 1.000 56.35811 84 ASN A N 1
ATOM 621 C CA . ASN A 1 84 ? -3.54714 -7.11910 43.94722 1.000 61.23521 84 ASN A CA 1
ATOM 622 C C . ASN A 1 84 ? -4.63983 -7.64227 43.01943 1.000 57.49887 84 ASN A C 1
ATOM 623 O O . ASN A 1 84 ? -5.62578 -8.22880 43.48527 1.000 47.61941 84 ASN A O 1
ATOM 628 N N . THR A 1 85 ? -4.48465 -7.42493 41.71097 1.000 56.69778 85 THR A N 1
ATOM 629 C CA . THR A 1 85 ? -5.28099 -8.09029 40.68611 1.000 49.54128 85 THR A CA 1
ATOM 630 C C . THR A 1 85 ? -4.39102 -8.57416 39.54849 1.000 50.52711 85 THR A C 1
ATOM 631 O O . THR A 1 85 ? -4.76942 -8.50605 38.38035 1.000 58.35486 85 THR A O 1
ATOM 635 N N . ASP A 1 86 ? -3.20281 -9.10289 39.85844 1.000 52.04790 86 ASP A N 1
ATOM 636 C CA . ASP A 1 86 ? -2.23459 -9.51847 38.83785 1.000 58.82586 86 ASP A CA 1
ATOM 637 C C . ASP A 1 86 ? -2.31085 -11.02536 38.56979 1.000 54.49563 86 ASP A C 1
ATOM 638 O O . ASP A 1 86 ? -2.04428 -11.83633 39.46617 1.000 59.61619 86 ASP A O 1
ATOM 643 N N . GLY A 1 87 ? -2.63490 -11.39176 37.33458 1.000 46.94481 87 GLY A N 1
ATOM 644 C CA . GLY A 1 87 ? -2.81160 -12.78489 36.97717 1.000 43.41982 87 GLY A CA 1
ATOM 645 C C . GLY A 1 87 ? -3.53022 -12.91871 35.64398 1.000 43.09494 87 GLY A C 1
ATOM 646 O O . GLY A 1 87 ? -3.74492 -11.94350 34.92401 1.000 37.79874 87 GLY A O 1
ATOM 647 N N . MET A 1 88 ? -3.89112 -14.15829 35.33025 1.000 41.15303 88 MET A N 1
ATOM 648 C CA . MET A 1 88 ? -4.56811 -14.48928 34.08392 1.000 33.81502 88 MET A CA 1
ATOM 649 C C . MET A 1 88 ? -5.97594 -14.97534 34.37102 1.000 32.05616 88 MET A C 1
ATOM 650 O O . MET A 1 88 ? -6.16136 -15.95070 35.10104 1.000 31.44552 88 MET A O 1
ATOM 655 N N . TYR A 1 89 ? -6.95446 -14.34333 33.75341 1.000 26.98816 89 TYR A N 1
ATOM 656 C CA . TYR A 1 89 ? -8.32627 -14.77296 33.90323 1.000 25.09707 89 TYR A CA 1
ATOM 657 C C . TYR A 1 89 ? -8.96054 -15.01289 32.54017 1.000 27.09268 89 TYR A C 1
ATOM 658 O O . TYR A 1 89 ? -8.66233 -14.32702 31.55544 1.000 26.71604 89 TYR A O 1
ATOM 667 N N . VAL A 1 90 ? -9.83919 -16.00899 32.50441 1.000 25.72421 90 VAL A N 1
ATOM 668 C CA . VAL A 1 90 ? -10.71340 -16.29211 31.37821 1.000 24.13709 90 VAL A CA 1
ATOM 669 C C . VAL A 1 90 ? -12.15812 -16.16733 31.84538 1.000 24.95589 90 VAL A C 1
ATOM 670 O O . VAL A 1 90 ? -12.48334 -16.46458 33.00141 1.000 24.41820 90 VAL A O 1
ATOM 674 N N . VAL A 1 91 ? -13.03182 -15.72075 30.94001 1.000 26.21112 91 VAL A N 1
ATOM 675 C CA . VAL A 1 91 ? -14.46425 -15.64375 31.21800 1.000 27.54889 91 VAL A CA 1
ATOM 676 C C . VAL A 1 91 ? -15.20722 -16.52363 30.22172 1.000 28.59399 91 VAL A C 1
ATOM 677 O O . VAL A 1 91 ? -14.81297 -16.64574 29.05559 1.000 28.95242 91 VAL A O 1
ATOM 681 N N . SER A 1 92 ? -16.29189 -17.13728 30.68995 1.000 25.48481 92 SER A N 1
ATOM 682 C CA . SER A 1 92 ? -17.12269 -17.98480 29.84979 1.000 25.31740 92 SER A CA 1
ATOM 683 C C . SER A 1 92 ? -18.35612 -17.24030 29.34533 1.000 25.93579 92 SER A C 1
ATOM 684 O O . SER A 1 92 ? -18.84209 -16.29523 29.97309 1.000 24.83634 92 SER A O 1
ATOM 687 N N . SER A 1 93 ? -18.90219 -17.73311 28.22770 1.000 24.24772 93 SER A N 1
ATOM 688 C CA . SER A 1 93 ? -20.10322 -17.18282 27.59422 1.000 24.65275 93 SER A CA 1
ATOM 689 C C . SER A 1 93 ? -21.21530 -16.83223 28.57361 1.000 28.28410 93 SER A C 1
ATOM 690 O O . SER A 1 93 ? -22.18407 -16.16180 28.20212 1.000 30.89924 93 SER A O 1
ATOM 693 N N . THR A 1 94 ? -21.12611 -17.31280 29.81322 1.000 25.21836 94 THR A N 1
ATOM 694 C CA . THR A 1 94 ? -22.22421 -17.13156 30.74876 1.000 23.74346 94 THR A CA 1
ATOM 695 C C . THR A 1 94 ? -21.75035 -16.53239 32.05864 1.000 26.64782 94 THR A C 1
ATOM 696 O O . THR A 1 94 ? -22.42615 -16.69177 33.07879 1.000 36.66790 94 THR A O 1
ATOM 700 N N . GLY A 1 95 ? -20.59661 -15.86834 32.06364 1.000 25.10647 95 GLY A N 1
ATOM 701 C CA . GLY A 1 95 ? -20.16610 -15.06414 33.19029 1.000 21.84375 95 GLY A CA 1
ATOM 702 C C . GLY A 1 95 ? -19.17723 -15.71511 34.13587 1.000 24.63081 95 GLY A C 1
ATOM 703 O O . GLY A 1 95 ? -18.60575 -15.01528 34.97436 1.000 27.90531 95 GLY A O 1
ATOM 704 N N . GLY A 1 96 ? -18.95027 -17.01964 34.02866 1.000 22.42413 96 GLY A N 1
ATOM 705 C CA . GLY A 1 96 ? -17.97737 -17.65793 34.89824 1.000 22.66430 96 GLY A CA 1
ATOM 706 C C . GLY A 1 96 ? -16.57544 -17.10200 34.70127 1.000 25.83322 96 GLY A C 1
ATOM 707 O O . GLY A 1 96 ? -16.14596 -16.80072 33.58055 1.000 23.21956 96 GLY A O 1
ATOM 708 N N . VAL A 1 97 ? -15.85626 -16.97034 35.81400 1.000 23.46603 97 VAL A N 1
ATOM 709 C CA . VAL A 1 97 ? -14.50998 -16.41548 35.82587 1.000 24.46333 97 VAL A CA 1
ATOM 710 C C . VAL A 1 97 ? -13.57949 -17.39125 36.52436 1.000 27.60714 97 VAL A C 1
ATOM 711 O O . VAL A 1 97 ? -13.90706 -17.91734 37.59454 1.000 31.02480 97 VAL A O 1
ATOM 715 N N . TRP A 1 98 ? -12.41883 -17.62640 35.92986 1.000 26.19247 98 TRP A N 1
ATOM 716 C CA . TRP A 1 98 ? -11.40640 -18.46638 36.54398 1.000 27.19371 98 TRP A CA 1
ATOM 717 C C . TRP A 1 98 ? -10.09979 -17.70954 36.55651 1.000 24.27970 98 TRP A C 1
ATOM 718 O O . TRP A 1 98 ? -9.91263 -16.75280 35.81470 1.000 27.37607 98 TRP A O 1
ATOM 729 N N . ARG A 1 99 ? -9.18798 -18.14342 37.39268 1.000 22.99948 99 ARG A N 1
ATOM 730 C CA . ARG A 1 99 ? -7.82331 -17.68127 37.27993 1.000 28.20354 99 ARG A CA 1
ATOM 731 C C . ARG A 1 99 ? -6.99455 -18.78666 36.63621 1.000 36.18168 99 ARG A C 1
ATOM 732 O O . ARG A 1 99 ? -7.22310 -19.97208 36.89618 1.000 40.55112 99 ARG A O 1
ATOM 740 N N . ILE A 1 100 ? -6.06263 -18.41579 35.76553 1.000 34.28699 100 ILE A N 1
ATOM 741 C CA . ILE A 1 100 ? -5.15327 -19.38812 35.17416 1.000 38.59731 100 ILE A CA 1
ATOM 742 C C . ILE A 1 100 ? -3.93955 -19.46756 36.08331 1.000 56.72693 100 ILE A C 1
ATOM 743 O O . ILE A 1 100 ? -3.09860 -18.55742 36.08823 1.000 56.99480 100 ILE A O 1
ATOM 748 N N . SER A 1 101 ? -3.85679 -20.56031 36.85123 1.000 59.89690 101 SER A N 1
ATOM 749 C CA . SER A 1 101 ? -2.80793 -20.73436 37.84999 1.000 61.03564 101 SER A CA 1
ATOM 750 C C . SER A 1 101 ? -1.43335 -20.46268 37.25015 1.000 82.73415 101 SER A C 1
ATOM 751 O O . SER A 1 101 ? -1.17278 -20.77783 36.08335 1.000 84.27489 101 SER A O 1
ATOM 754 N N . ARG A 1 102 ? -0.55211 -19.87059 38.05270 1.000 82.90749 102 ARG A N 1
ATOM 755 C CA . ARG A 1 102 ? 0.78715 -19.52467 37.60195 1.000 87.96060 102 ARG A CA 1
ATOM 756 C C . ARG A 1 102 ? 1.83097 -20.15912 38.51776 1.000 90.90482 102 ARG A C 1
ATOM 757 O O . ARG A 1 102 ? 1.60416 -20.31693 39.72092 1.000 96.96271 102 ARG A O 1
ATOM 765 N N . ALA A 1 103 ? 2.96922 -20.54008 37.92845 1.000 89.37109 103 ALA A N 1
ATOM 766 C CA . ALA A 1 103 ? 4.07588 -21.20420 38.64114 1.000 94.26048 103 ALA A CA 1
ATOM 767 C C . ALA A 1 103 ? 5.30650 -21.38718 37.73705 1.000 97.02492 103 ALA A C 1
ATOM 768 O O . ALA A 1 103 ? 5.37818 -20.85878 36.62129 1.000 90.01179 103 ALA A O 1
ATOM 770 N N . LYS B 1 1 ? 14.73539 -30.46566 31.75668 1.000 97.24605 1 LYS B N 1
ATOM 771 C CA . LYS B 1 1 ? 14.82391 -29.01081 31.67002 1.000 102.87272 1 LYS B CA 1
ATOM 772 C C . LYS B 1 1 ? 16.14869 -28.59204 31.02130 1.000 101.18423 1 LYS B C 1
ATOM 773 O O . LYS B 1 1 ? 16.54644 -27.42758 31.07835 1.000 94.37596 1 LYS B O 1
ATOM 779 N N . ASP B 1 2 ? 16.81006 -29.55213 30.37874 1.000 100.67735 2 ASP B N 1
ATOM 780 C CA . ASP B 1 2 ? 18.16095 -29.38614 29.86448 1.000 98.59399 2 ASP B CA 1
ATOM 781 C C . ASP B 1 2 ? 18.14569 -29.18081 28.35181 1.000 93.12413 2 ASP B C 1
ATOM 782 O O . ASP B 1 2 ? 17.29208 -29.71807 27.63935 1.000 90.04237 2 ASP B O 1
ATOM 787 N N . TYR B 1 3 ? 19.08859 -28.36247 27.87499 1.000 91.23044 3 TYR B N 1
ATOM 788 C CA . TYR B 1 3 ? 19.39775 -28.31513 26.45342 1.000 88.42218 3 TYR B CA 1
ATOM 789 C C . TYR B 1 3 ? 20.10474 -29.60612 26.04649 1.000 92.17289 3 TYR B C 1
ATOM 790 O O . TYR B 1 3 ? 21.01537 -30.06211 26.74563 1.000 92.97828 3 TYR B O 1
ATOM 799 N N . PRO B 1 4 ? 19.73936 -30.19932 24.90801 1.000 88.17143 4 PRO B N 1
ATOM 800 C CA . PRO B 1 4 ? 18.79434 -29.71367 23.89353 1.000 86.51648 4 PRO B CA 1
ATOM 801 C C . PRO B 1 4 ? 17.33570 -30.17832 23.97645 1.000 89.41547 4 PRO B C 1
ATOM 802 O O . PRO B 1 4 ? 16.51565 -29.67615 23.20756 1.000 85.33990 4 PRO B O 1
ATOM 806 N N . ASP B 1 5 ? 16.97071 -31.11621 24.85668 1.000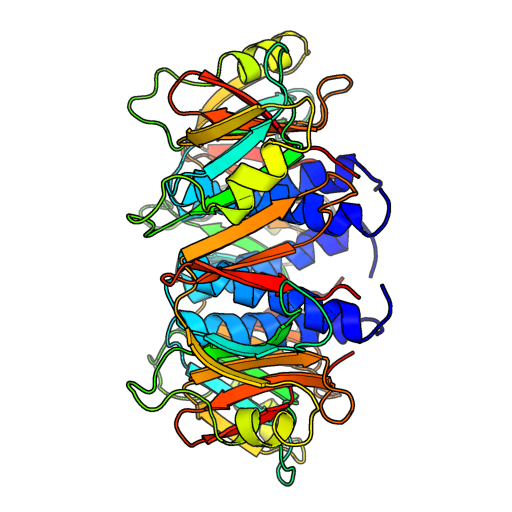 91.17964 5 ASP B N 1
ATOM 807 C CA . ASP B 1 5 ? 15.64680 -31.73343 24.79443 1.000 83.65740 5 ASP B CA 1
ATOM 808 C C . ASP B 1 5 ? 14.51280 -30.80512 25.22279 1.000 76.59118 5 ASP B C 1
ATOM 809 O O . ASP B 1 5 ? 13.34722 -31.14299 24.99450 1.000 71.77524 5 ASP B O 1
ATOM 814 N N . ASN B 1 6 ? 14.79934 -29.64963 25.82015 1.000 76.87987 6 ASN B N 1
ATOM 815 C CA . ASN B 1 6 ? 13.69963 -28.74870 26.13562 1.000 73.36311 6 ASN B CA 1
ATOM 816 C C . ASN B 1 6 ? 13.04893 -28.20935 24.86662 1.000 73.23187 6 ASN B C 1
ATOM 817 O O . ASN B 1 6 ? 11.82101 -28.08694 24.80854 1.000 73.74766 6 ASN B O 1
ATOM 822 N N . VAL B 1 7 ? 13.84226 -27.91146 23.82777 1.000 72.45517 7 VAL B N 1
ATOM 823 C CA . VAL B 1 7 ? 13.26713 -27.34341 22.60612 1.000 66.08455 7 VAL B CA 1
ATOM 824 C C . VAL B 1 7 ? 12.49101 -28.40444 21.83604 1.000 62.32614 7 VAL B C 1
ATOM 825 O O . VAL B 1 7 ? 11.37627 -28.15124 21.36544 1.000 57.08303 7 VAL B O 1
ATOM 829 N N . MET B 1 8 ? 13.05275 -29.60991 21.70828 1.000 62.76483 8 MET B N 1
ATOM 830 C CA . MET B 1 8 ? 12.32281 -30.68553 21.04882 1.000 60.64121 8 MET B CA 1
ATOM 831 C C . MET B 1 8 ? 10.96288 -30.87972 21.69262 1.000 56.84693 8 MET B C 1
ATOM 832 O O . MET B 1 8 ? 9.92743 -30.63553 21.06819 1.000 55.02202 8 MET B O 1
ATOM 837 N N . THR B 1 9 ? 10.94923 -31.29687 22.96190 1.000 64.94414 9 THR B N 1
ATOM 838 C CA . THR B 1 9 ? 9.68230 -31.48193 23.66155 1.000 63.45840 9 THR B CA 1
ATOM 839 C C . THR B 1 9 ? 8.82617 -30.22031 23.63908 1.000 62.94905 9 THR B C 1
ATOM 840 O O . THR B 1 9 ? 7.60150 -30.32441 23.75945 1.000 60.48648 9 THR B O 1
ATOM 844 N N . ALA B 1 10 ? 9.42902 -29.03630 23.46984 1.000 57.34968 10 ALA B N 1
ATOM 845 C CA . ALA B 1 10 ? 8.61789 -27.83621 23.29170 1.000 53.37201 10 ALA B CA 1
ATOM 846 C C . ALA B 1 10 ? 7.86078 -27.88997 21.96937 1.000 52.33303 10 ALA B C 1
ATOM 847 O O . ALA B 1 10 ? 6.64431 -27.65546 21.93004 1.000 43.48216 10 ALA B O 1
ATOM 849 N N . GLU B 1 11 ? 8.56729 -28.21262 20.87138 1.000 55.03422 11 GLU B N 1
ATOM 850 C CA . GLU B 1 11 ? 7.89756 -28.43757 19.58820 1.000 49.91523 11 GLU B CA 1
ATOM 851 C C . GLU B 1 11 ? 6.82732 -29.51308 19.70594 1.000 43.23422 11 GLU B C 1
ATOM 852 O O . GLU B 1 11 ? 5.81104 -29.47011 19.00540 1.000 34.71506 11 GLU B O 1
ATOM 858 N N . MET B 1 12 ? 7.04916 -30.49350 20.57524 1.000 46.98991 12 MET B N 1
ATOM 859 C CA . MET B 1 12 ? 6.06199 -31.54408 20.75003 1.000 48.25894 12 MET B CA 1
ATOM 860 C C . MET B 1 12 ? 4.71695 -30.94241 21.10299 1.000 47.01437 12 MET B C 1
ATOM 861 O O . MET B 1 12 ? 3.70770 -31.18968 20.42888 1.000 43.09997 12 MET B O 1
ATOM 866 N N . ARG B 1 13 ? 4.70228 -30.10355 22.13351 1.000 50.29093 13 ARG B N 1
ATOM 867 C CA . ARG B 1 13 ? 3.46585 -29.46814 22.54440 1.000 42.65090 13 ARG B CA 1
ATOM 868 C C . ARG B 1 13 ? 2.93196 -28.56919 21.42944 1.000 42.81764 13 ARG B C 1
ATOM 869 O O . ARG B 1 13 ? 1.71644 -28.53009 21.18522 1.000 45.84289 13 ARG B O 1
ATOM 877 N N . LYS B 1 14 ? 3.82639 -27.90110 20.68658 1.000 38.10677 14 LYS B N 1
ATOM 878 C CA . LYS B 1 14 ? 3.37746 -27.14838 19.51549 1.000 33.66124 14 LYS B CA 1
ATOM 879 C C . LYS B 1 14 ? 2.72610 -28.08090 18.50589 1.000 33.39472 14 LYS B C 1
ATOM 880 O O . LYS B 1 14 ? 1.60697 -27.82830 18.04775 1.000 30.36516 14 LYS B O 1
ATOM 886 N N . ILE B 1 15 ? 3.39650 -29.19517 18.18267 1.000 37.47686 15 ILE B N 1
ATOM 887 C CA . ILE B 1 15 ? 2.80856 -30.17888 17.27564 1.000 30.62691 15 ILE B CA 1
ATOM 888 C C . ILE B 1 15 ? 1.51730 -30.71089 17.85669 1.000 33.60784 15 ILE B C 1
ATOM 889 O O . ILE B 1 15 ? 0.48870 -30.79713 17.17522 1.000 34.77450 15 ILE B O 1
ATOM 894 N N . ALA B 1 16 ? 1.56240 -31.08799 19.12575 1.000 34.99877 16 ALA B N 1
ATOM 895 C CA . ALA B 1 16 ? 0.37616 -31.48040 19.85874 1.000 34.15980 16 ALA B CA 1
ATOM 896 C C . ALA B 1 16 ? -0.76161 -30.49831 19.61336 1.000 33.44224 16 ALA B C 1
ATOM 897 O O . ALA B 1 16 ? -1.75101 -30.83814 18.95906 1.000 34.11102 16 ALA B O 1
ATOM 899 N N . MET B 1 17 ? -0.62621 -29.27103 20.10000 1.000 29.37807 17 MET B N 1
ATOM 900 C CA . MET B 1 17 ? -1.74021 -28.34587 19.97449 1.000 32.71363 17 MET B CA 1
ATOM 901 C C . MET B 1 17 ? -2.08405 -28.05867 18.51053 1.000 33.95267 17 MET B C 1
ATOM 902 O O . MET B 1 17 ? -3.25491 -27.83713 18.17931 1.000 31.27003 17 MET B O 1
ATOM 907 N N . ALA B 1 18 ? -1.09818 -28.07661 17.60893 1.000 37.88166 18 ALA B N 1
ATOM 908 C CA . ALA B 1 18 ? -1.41907 -27.80675 16.20807 1.000 34.18703 18 ALA B CA 1
ATOM 909 C C . ALA B 1 18 ? -2.30800 -28.89949 15.64715 1.000 27.39861 18 ALA B C 1
ATOM 910 O O . ALA B 1 18 ? -3.29401 -28.62383 14.95422 1.000 25.53682 18 ALA B O 1
ATOM 912 N N . ALA B 1 19 ? -1.98539 -30.14513 15.97595 1.000 28.13228 19 ALA B N 1
ATOM 913 C CA . ALA B 1 19 ? -2.82037 -31.26955 15.58951 1.000 31.06646 19 ALA B CA 1
ATOM 914 C C . ALA B 1 19 ? -4.26521 -31.07185 16.03198 1.000 31.93851 19 ALA B C 1
ATOM 915 O O . ALA B 1 19 ? -5.19599 -31.31681 15.25065 1.000 28.41224 19 ALA B O 1
ATOM 917 N N . VAL B 1 20 ? -4.46714 -30.58754 17.27230 1.000 37.21767 20 VAL B N 1
ATOM 918 C CA . VAL B 1 20 ? -5.80023 -30.54805 17.89971 1.000 33.80213 20 VAL B CA 1
ATOM 919 C C . VAL B 1 20 ? -6.64323 -29.42396 17.33800 1.000 25.45047 20 VAL B C 1
ATOM 920 O O . VAL B 1 20 ? -7.86089 -29.56981 17.21137 1.000 26.29243 20 VAL B O 1
ATOM 924 N N . LEU B 1 21 ? -6.02158 -28.29967 17.00067 1.000 28.18998 21 LEU B N 1
ATOM 925 C CA . LEU B 1 21 ? -6.74522 -27.17212 16.42860 1.000 29.43617 21 LEU B CA 1
ATOM 926 C C . LEU B 1 21 ? -6.97435 -27.35523 14.93978 1.000 29.34711 21 LEU B C 1
ATOM 927 O O . LEU B 1 21 ? -8.08382 -27.13328 14.44891 1.000 29.14936 21 LEU B O 1
ATOM 932 N N . SER B 1 22 ? -5.93764 -27.74753 14.20663 1.000 30.93696 22 SER B N 1
ATOM 933 C CA . SER B 1 22 ? -6.03039 -27.83720 12.75893 1.000 28.52745 22 SER B CA 1
ATOM 934 C C . SER B 1 22 ? -6.64638 -29.13739 12.28297 1.000 32.41696 22 SER B C 1
ATOM 935 O O . SER B 1 22 ? -7.03355 -29.21619 11.11214 1.000 35.10089 22 SER B O 1
ATOM 938 N N . GLY B 1 23 ? -6.74690 -30.14898 13.14958 1.000 30.82387 23 GLY B N 1
ATOM 939 C CA . GLY B 1 23 ? -7.22481 -31.45727 12.74039 1.000 31.56844 23 GLY B CA 1
ATOM 940 C C . GLY B 1 23 ? -6.20537 -32.31313 12.02243 1.000 35.08960 23 GLY B C 1
ATOM 941 O O . GLY B 1 23 ? -6.54949 -33.40034 11.54281 1.000 34.22470 23 GLY B O 1
ATOM 942 N N . MET B 1 24 ? -4.96078 -31.86262 11.94461 1.000 31.28197 24 MET B N 1
ATOM 943 C CA . MET B 1 24 ? -3.96461 -32.53640 11.13591 1.000 32.47380 24 MET B CA 1
ATOM 944 C C . MET B 1 24 ? -3.55020 -33.81885 11.82200 1.000 26.25755 24 MET B C 1
ATOM 945 O O . MET B 1 24 ? -3.54716 -33.90269 13.04268 1.000 30.54007 24 MET B O 1
ATOM 950 N N . ARG B 1 25 ? -3.22772 -34.83431 11.03441 1.000 29.46212 25 ARG B N 1
ATOM 951 C CA . ARG B 1 25 ? -2.91795 -36.10487 11.66293 1.000 26.56046 25 ARG B CA 1
ATOM 952 C C . ARG B 1 25 ? -1.51224 -36.06742 12.23154 1.000 23.08204 25 ARG B C 1
ATOM 953 O O . ARG B 1 25 ? -0.72256 -35.17618 11.93082 1.000 25.26744 25 ARG B O 1
ATOM 961 N N . VAL B 1 26 ? -1.21035 -37.04296 13.08876 1.000 26.10549 26 VAL B N 1
ATOM 962 C CA . VAL B 1 26 ? 0.13407 -37.24216 13.60835 1.000 25.53132 26 VAL B CA 1
ATOM 963 C C . VAL B 1 26 ? 0.52357 -38.70064 13.45649 1.000 25.92878 26 VAL B C 1
ATOM 964 O O . VAL B 1 26 ? -0.31268 -39.57782 13.23650 1.000 28.26311 26 VAL B O 1
ATOM 968 N N . ASN B 1 27 ? 1.82137 -38.94081 13.57110 1.000 27.25230 27 ASN B N 1
ATOM 969 C CA . ASN B 1 27 ? 2.38714 -40.26348 13.80534 1.000 30.61779 27 ASN B CA 1
ATOM 970 C C . ASN B 1 27 ? 3.22302 -40.20251 15.08213 1.000 30.22077 27 ASN B C 1
ATOM 971 O O . ASN B 1 27 ? 3.94272 -39.22224 15.31762 1.000 28.41708 27 ASN B O 1
ATOM 976 N N . MET B 1 28 ? 3.13280 -41.22385 15.92481 1.000 28.91180 28 MET B N 1
ATOM 977 C CA . MET B 1 28 ? 3.89626 -41.18313 17.16168 1.000 37.73947 28 MET B CA 1
ATOM 978 C C . MET B 1 28 ? 4.79657 -42.39699 17.30971 1.000 32.83703 28 MET B C 1
ATOM 979 O O . MET B 1 28 ? 4.52210 -43.47475 16.78351 1.000 30.38986 28 MET B O 1
ATOM 984 N N . CYS B 1 29 ? 5.89252 -42.16776 18.02053 1.000 38.17473 29 CYS B N 1
ATOM 985 C CA . CYS B 1 29 ? 6.80319 -43.18730 18.52468 1.000 44.66803 29 CYS B CA 1
ATOM 986 C C . CYS B 1 29 ? 6.63015 -43.14268 20.03821 1.000 49.07527 29 CYS B C 1
ATOM 987 O O . CYS B 1 29 ? 7.11542 -42.21480 20.69385 1.000 51.22225 29 CYS B O 1
ATOM 990 N N . ALA B 1 30 ? 5.90801 -44.11988 20.58752 1.000 41.83065 30 ALA B N 1
ATOM 991 C CA . ALA B 1 30 ? 5.36098 -44.00527 21.93311 1.000 46.40374 30 ALA B CA 1
ATOM 992 C C . ALA B 1 30 ? 5.78579 -45.20493 22.75697 1.000 50.31367 30 ALA B C 1
ATOM 993 O O . ALA B 1 30 ? 5.44657 -46.34369 22.41045 1.000 48.35582 30 ALA B O 1
ATOM 995 N N . SER B 1 31 ? 6.50098 -44.93924 23.85741 1.000 52.23701 31 SER B N 1
ATOM 996 C CA . SER B 1 31 ? 6.98953 -46.00162 24.73635 1.000 50.19947 31 SER B CA 1
ATOM 997 C C . SER B 1 31 ? 5.83246 -46.72304 25.41504 1.000 47.32899 31 SER B C 1
ATOM 998 O O . SER B 1 31 ? 4.98571 -46.07709 26.05132 1.000 50.13651 31 SER B O 1
ATOM 1001 N N . PRO B 1 32 ? 5.76559 -48.04901 25.32790 1.000 46.62833 32 PRO B N 1
ATOM 1002 C CA . PRO B 1 32 ? 4.78753 -48.79147 26.12242 1.000 47.67401 32 PRO B CA 1
ATOM 1003 C C . PRO B 1 32 ? 5.25555 -49.12547 27.53233 1.000 56.35020 32 PRO B C 1
ATOM 1004 O O . PRO B 1 32 ? 4.60274 -49.93186 28.20474 1.000 56.53037 32 PRO B O 1
ATOM 1008 N N . ALA B 1 33 ? 6.34760 -48.49606 27.99364 1.000 61.01365 33 ALA B N 1
ATOM 1009 C CA . ALA B 1 33 ? 6.89218 -48.61615 29.35669 1.000 61.65954 33 ALA B CA 1
ATOM 1010 C C . ALA B 1 33 ? 6.27191 -47.62121 30.32744 1.000 55.69436 33 ALA B C 1
ATOM 1011 O O . ALA B 1 33 ? 6.98082 -47.05180 31.16532 1.000 53.55031 33 ALA B O 1
ATOM 1013 N N . SER B 1 34 ? 4.95672 -47.40951 30.22916 1.000 50.61950 34 SER B N 1
ATOM 1014 C CA . SER B 1 34 ? 4.21642 -46.39208 30.96400 1.000 45.98710 34 SER B CA 1
ATOM 1015 C C . SER B 1 34 ? 2.79640 -46.39892 30.41889 1.000 45.91025 34 SER B C 1
ATOM 1016 O O . SER B 1 34 ? 2.60340 -46.57908 29.21287 1.000 47.54539 34 SER B O 1
ATOM 1019 N N . SER B 1 35 ? 1.79815 -46.22505 31.28163 1.000 52.57090 35 SER B N 1
ATOM 1020 C CA . SER B 1 35 ? 0.42588 -45.96602 30.84349 1.000 51.17242 35 SER B CA 1
ATOM 1021 C C . SER B 1 35 ? -0.06152 -44.65304 31.43773 1.000 53.56900 35 SER B C 1
ATOM 1022 O O . SER B 1 35 ? -0.13880 -44.53879 32.67369 1.000 54.88278 35 SER B O 1
ATOM 1025 N N . PRO B 1 36 ? -0.43180 -43.64678 30.61021 1.000 51.85686 36 PRO B N 1
ATOM 1026 C CA . PRO B 1 36 ? -0.46877 -43.70336 29.14257 1.000 45.86256 36 PRO B CA 1
ATOM 1027 C C . PRO B 1 36 ? 0.92579 -43.83702 28.55971 1.000 37.66246 36 PRO B C 1
ATOM 1028 O O . PRO B 1 36 ? 1.93069 -43.65225 29.24432 1.000 37.84697 36 PRO B O 1
ATOM 1032 N N . ASN B 1 37 ? 0.99589 -44.18452 27.28333 1.000 38.52461 37 ASN B N 1
ATOM 1033 C CA . ASN B 1 37 ? 2.27166 -44.34245 26.59920 1.000 43.14474 37 ASN B CA 1
ATOM 1034 C C . ASN B 1 37 ? 2.85863 -42.97319 26.30982 1.000 37.26351 37 ASN B C 1
ATOM 1035 O O . ASN B 1 37 ? 2.34790 -42.22301 25.46842 1.000 35.23846 37 ASN B O 1
ATOM 1040 N N . VAL B 1 38 ? 3.92401 -42.63458 27.02175 1.000 34.04945 38 VAL B N 1
ATOM 1041 C CA . VAL B 1 38 ? 4.58417 -41.37646 26.74203 1.000 36.32096 38 VAL B CA 1
ATOM 1042 C C . VAL B 1 38 ? 5.01481 -41.35989 25.28137 1.000 41.87336 38 VAL B C 1
ATOM 1043 O O . VAL B 1 38 ? 5.44899 -42.38287 24.72807 1.000 40.70435 38 VAL B O 1
ATOM 1047 N N . ILE B 1 39 ? 4.85662 -40.20472 24.63319 1.000 43.19432 39 ILE B N 1
ATOM 1048 C CA . ILE B 1 39 ? 5.25763 -40.03649 23.24020 1.000 38.97061 39 ILE B CA 1
ATOM 1049 C C . ILE B 1 39 ? 6.70763 -39.60156 23.17513 1.000 43.42623 39 ILE B C 1
ATOM 1050 O O . ILE B 1 39 ? 7.12523 -38.68559 23.89107 1.000 44.95693 39 ILE B O 1
ATOM 1055 N N . TRP B 1 40 ? 7.46415 -40.24021 22.29043 1.000 47.91536 40 TRP B N 1
ATOM 1056 C CA . TRP B 1 40 ? 8.88271 -39.97034 22.10014 1.000 56.06962 40 TRP B CA 1
ATOM 1057 C C . TRP B 1 40 ? 9.18265 -39.24980 20.79497 1.000 52.39384 40 TRP B C 1
ATOM 1058 O O . TRP B 1 40 ? 10.05946 -38.38716 20.76095 1.000 58.66433 40 TRP B O 1
ATOM 1069 N N . ALA B 1 41 ? 8.46860 -39.54895 19.71686 1.000 39.89203 41 ALA B N 1
ATOM 1070 C CA . ALA B 1 41 ? 8.66320 -38.81218 18.47931 1.000 43.93393 41 ALA B CA 1
ATOM 1071 C C . ALA B 1 41 ? 7.31589 -38.60979 17.82448 1.000 42.24975 41 ALA B C 1
ATOM 1072 O O . ALA B 1 41 ? 6.56119 -39.57157 17.67412 1.000 46.30470 41 ALA B O 1
ATOM 1074 N N . ILE B 1 42 ? 7.01210 -37.37464 17.43400 1.000 38.98300 42 ILE B N 1
ATOM 1075 C CA . ILE B 1 42 ? 5.72014 -37.04828 16.83995 1.000 34.29678 42 ILE B CA 1
ATOM 1076 C C . ILE B 1 42 ? 5.95141 -36.37166 15.49233 1.000 32.01746 42 ILE B C 1
ATOM 1077 O O . ILE B 1 42 ? 6.91574 -35.61903 15.30965 1.000 32.46119 42 ILE B O 1
ATOM 1082 N N . GLU B 1 43 ? 5.08580 -36.67579 14.53707 1.000 24.25336 43 GLU B N 1
ATOM 1083 C CA . GLU B 1 43 ? 5.27802 -36.25577 13.16231 1.000 26.53132 43 GLU B CA 1
ATOM 1084 C C . GLU B 1 43 ? 3.95992 -35.66516 12.68796 1.000 26.93972 43 GLU B C 1
ATOM 1085 O O . GLU B 1 43 ? 3.02268 -36.39925 12.38232 1.000 33.28132 43 GLU B O 1
ATOM 1091 N N . LEU B 1 44 ? 3.87663 -34.34732 12.63923 1.000 21.60275 44 LEU B N 1
ATOM 1092 C CA . LEU B 1 44 ? 2.69708 -33.69940 12.10575 1.000 24.30844 44 LEU B CA 1
ATOM 1093 C C . LEU B 1 44 ? 2.72695 -33.76930 10.58960 1.000 32.54287 44 LEU B C 1
ATOM 1094 O O . LEU B 1 44 ? 3.72725 -33.40334 9.96309 1.000 30.03855 44 LEU B O 1
ATOM 1099 N N . GLU B 1 45 ? 1.62512 -34.24248 10.00817 1.000 34.44473 45 GLU B N 1
ATOM 1100 C CA . GLU B 1 45 ? 1.45107 -34.37729 8.57265 1.000 28.05619 45 GLU B CA 1
ATOM 1101 C C . GLU B 1 45 ? 0.51479 -33.31610 8.03337 1.000 35.80239 45 GLU B C 1
ATOM 1102 O O . GLU B 1 45 ? -0.45322 -32.91820 8.69002 1.000 46.71146 45 GLU B O 1
ATOM 1108 N N . ALA B 1 46 ? 0.79911 -32.87742 6.81504 1.000 39.07513 46 ALA B N 1
ATOM 1109 C CA . ALA B 1 46 ? -0.13349 -32.05068 6.06866 1.000 42.01546 46 ALA B CA 1
ATOM 1110 C C . ALA B 1 46 ? -0.79122 -32.81509 4.93488 1.000 52.66414 46 ALA B C 1
ATOM 1111 O O . ALA B 1 46 ? -1.98831 -32.62526 4.69655 1.000 40.80195 46 ALA B O 1
ATOM 1113 N N . GLU B 1 47 ? -0.02379 -33.71188 4.28677 1.000 64.97681 47 GLU B N 1
ATOM 1114 C CA . GLU B 1 47 ? -0.38206 -34.40043 3.04470 1.000 67.07534 47 GLU B CA 1
ATOM 1115 C C . GLU B 1 47 ? 0.19169 -35.81544 3.03594 1.000 58.94538 47 GLU B C 1
ATOM 1116 O O . GLU B 1 47 ? 0.97931 -36.20082 3.90295 1.000 56.94952 47 GLU B O 1
ATOM 1122 N N . GLY B 1 48 ? -0.19600 -36.58307 2.02467 1.000 57.06253 48 GLY B N 1
ATOM 1123 C CA . GLY B 1 48 ? 0.00378 -38.01433 2.08859 1.000 66.87247 48 GLY B CA 1
ATOM 1124 C C . GLY B 1 48 ? -1.20360 -38.63953 2.75444 1.000 81.84914 48 GLY B C 1
ATOM 1125 O O . GLY B 1 48 ? -1.36463 -38.53560 3.97321 1.000 83.23247 48 GLY B O 1
ATOM 1126 N N . SER B 1 49 ? -2.06375 -39.27636 1.95610 1.000 88.14804 49 SER B N 1
ATOM 1127 C CA . SER B 1 49 ? -3.37969 -39.74830 2.38370 1.000 89.52592 49 SER B CA 1
ATOM 1128 C C . SER B 1 49 ? -3.30659 -40.96474 3.30603 1.000 95.45474 49 SER B C 1
ATOM 1129 O O . SER B 1 49 ? -2.82993 -40.85794 4.44289 1.000 97.42032 49 SER B O 1
ATOM 1132 N N . GLY B 1 50 ? -3.80539 -42.12092 2.84595 1.000 99.24904 50 GLY B N 1
ATOM 1133 C CA . GLY B 1 50 ? -3.56643 -43.35315 3.58140 1.000 90.76390 50 GLY B CA 1
ATOM 1134 C C . GLY B 1 50 ? -2.09299 -43.56836 3.85779 1.000 89.48454 50 GLY B C 1
ATOM 1135 O O . GLY B 1 50 ? -1.72798 -44.18658 4.86376 1.000 86.84810 50 GLY B O 1
ATOM 1136 N N . SER B 1 51 ? -1.22854 -43.02878 2.98622 1.000 90.32444 51 SER B N 1
ATOM 1137 C CA . SER B 1 51 ? 0.22970 -43.09124 3.11420 1.000 86.64963 51 SER B CA 1
ATOM 1138 C C . SER B 1 51 ? 0.67004 -42.16135 4.24058 1.000 78.56505 51 SER B C 1
ATOM 1139 O O . SER B 1 51 ? 1.15473 -41.04437 4.02885 1.000 78.46048 51 SER B O 1
ATOM 1142 N N . GLY B 1 52 ? 0.49379 -42.65298 5.46653 1.000 69.99038 52 GLY B N 1
ATOM 1143 C CA . GLY B 1 52 ? 0.95600 -41.98347 6.66130 1.000 53.96748 52 GLY B CA 1
ATOM 1144 C C . GLY B 1 52 ? 2.46292 -41.88882 6.77459 1.000 46.63339 52 GLY B C 1
ATOM 1145 O O . GLY B 1 52 ? 3.10875 -41.24672 5.94035 1.000 52.65721 52 GLY B O 1
ATOM 1146 N N . ALA B 1 53 ? 3.02523 -42.56683 7.77961 1.000 41.32382 53 ALA B N 1
ATOM 1147 C CA . ALA B 1 53 ? 4.34070 -42.23058 8.32051 1.000 36.67420 53 ALA B CA 1
ATOM 1148 C C . ALA B 1 53 ? 5.42596 -42.13755 7.24602 1.000 39.67846 53 ALA B C 1
ATOM 1149 O O . ALA B 1 53 ? 5.55708 -43.00413 6.37591 1.000 38.38583 53 ALA B O 1
ATOM 1151 N N . SER B 1 54 ? 6.20070 -41.06157 7.30380 1.000 34.40506 54 SER B N 1
ATOM 1152 C CA . SER B 1 54 ? 7.33154 -40.92620 6.40787 1.000 35.47647 54 SER B CA 1
ATOM 1153 C C . SER B 1 54 ? 8.31045 -42.05073 6.66181 1.000 37.42296 54 SER B C 1
ATOM 1154 O O . SER B 1 54 ? 8.43947 -42.52890 7.78843 1.000 34.27669 54 SER B O 1
ATOM 1157 N N . GLN B 1 55 ? 9.03297 -42.45391 5.60911 1.000 43.33663 55 GLN B N 1
ATOM 1158 C CA . GLN B 1 55 ? 10.04608 -43.48631 5.80157 1.000 37.36511 55 GLN B CA 1
ATOM 1159 C C . GLN B 1 55 ? 11.04310 -43.06056 6.85736 1.000 34.07652 55 GLN B C 1
ATOM 1160 O O . GLN B 1 55 ? 11.40142 -43.84706 7.73687 1.000 36.66635 55 GLN B O 1
ATOM 1166 N N . PHE B 1 56 ? 11.48795 -41.81047 6.79632 1.000 37.26124 56 PHE B N 1
ATOM 1167 C CA . PHE B 1 56 ? 12.42794 -41.32705 7.79507 1.000 40.14173 56 PHE B CA 1
ATOM 1168 C C . PHE B 1 56 ? 11.93190 -41.63656 9.19783 1.000 40.71000 56 PHE B C 1
ATOM 1169 O O . PHE B 1 56 ? 12.63797 -42.26035 10.00163 1.000 39.18012 56 PHE B O 1
ATOM 1177 N N . PHE B 1 57 ? 10.68995 -41.24036 9.48391 1.000 39.35991 57 PHE B N 1
ATOM 1178 C CA . PHE B 1 57 ? 10.14165 -41.38867 10.82492 1.000 35.34571 57 PHE B CA 1
ATOM 1179 C C . PHE B 1 57 ? 10.09745 -42.84802 11.24790 1.000 41.01951 57 PHE B C 1
ATOM 1180 O O . PHE B 1 57 ? 10.45963 -43.18197 12.37945 1.000 46.95359 57 PHE B O 1
ATOM 1188 N N . LYS B 1 58 ? 9.67415 -43.73500 10.34638 1.000 44.21743 58 LYS B N 1
ATOM 1189 C CA . LYS B 1 58 ? 9.68005 -45.16543 10.64130 1.000 46.43049 58 LYS B CA 1
ATOM 1190 C C . LYS B 1 58 ? 11.05998 -45.63642 11.07526 1.000 43.52548 58 LYS B C 1
ATOM 1191 O O . LYS B 1 58 ? 11.20626 -46.30286 12.10743 1.000 44.08382 58 LYS B O 1
ATOM 1197 N N . ASP B 1 59 ? 12.08644 -45.27969 10.29479 1.000 43.68148 59 ASP B N 1
ATOM 1198 C CA . ASP B 1 59 ? 13.43979 -45.79920 10.49460 1.000 54.61265 59 ASP B CA 1
ATOM 1199 C C . ASP B 1 59 ? 13.99839 -45.47886 11.86546 1.000 61.82839 59 ASP B C 1
ATOM 1200 O O . ASP B 1 59 ? 14.93176 -46.15158 12.32521 1.000 58.51405 59 ASP B O 1
ATOM 1205 N N . ASN B 1 60 ? 13.46895 -44.45412 12.51223 1.000 58.52329 60 ASN B N 1
ATOM 1206 C CA . ASN B 1 60 ? 13.98621 -44.04510 13.79392 1.000 62.12201 60 ASN B CA 1
ATOM 1207 C C . ASN B 1 60 ? 13.21858 -44.64303 14.95581 1.000 65.72885 60 ASN B C 1
ATOM 1208 O O . ASN B 1 60 ? 13.61002 -44.41439 16.09682 1.000 76.10266 60 ASN B O 1
ATOM 1213 N N . CYS B 1 61 ? 12.15348 -45.40319 14.69557 1.000 61.21051 61 CYS B N 1
ATOM 1214 C CA . CYS B 1 61 ? 11.30658 -45.95663 15.74377 1.000 57.80062 61 CYS B CA 1
ATOM 1215 C C . CYS B 1 61 ? 11.33411 -47.47169 15.82173 1.000 64.19377 61 CYS B C 1
ATOM 1216 O O . CYS B 1 61 ? 11.10327 -48.02620 16.89724 1.000 67.83110 61 CYS B O 1
ATOM 1219 N N . ASN B 1 62 ? 11.57951 -48.16225 14.70963 1.000 66.83750 62 ASN B N 1
ATOM 1220 C CA . ASN B 1 62 ? 11.81183 -49.59839 14.79976 1.000 62.30771 62 ASN B CA 1
ATOM 1221 C C . ASN B 1 62 ? 13.09899 -49.88198 15.55579 1.000 69.41406 62 ASN B C 1
ATOM 1222 O O . ASN B 1 62 ? 13.16047 -50.80816 16.37965 1.000 65.46307 62 ASN B O 1
ATOM 1227 N N . ARG B 1 63 ? 14.13129 -49.06382 15.31382 1.000 70.36644 63 ARG B N 1
ATOM 1228 C CA . ARG B 1 63 ? 15.34923 -49.11298 16.11017 1.000 71.02352 63 ARG B CA 1
ATOM 1229 C C . ARG B 1 63 ? 15.06848 -49.06011 17.59571 1.000 70.07529 63 ARG B C 1
ATOM 1230 O O . ARG B 1 63 ? 15.96114 -49.35310 18.39820 1.000 72.68328 63 ARG B O 1
ATOM 1238 N N . THR B 1 64 ? 13.85065 -48.72152 17.97159 1.000 69.14765 64 THR B N 1
ATOM 1239 C CA . THR B 1 64 ? 13.52914 -48.29805 19.31462 1.000 66.22607 64 THR B CA 1
ATOM 1240 C C . THR B 1 64 ? 12.57420 -49.26806 19.96605 1.000 63.15335 64 THR B C 1
ATOM 1241 O O . THR B 1 64 ? 11.76047 -49.90922 19.29704 1.000 63.00306 64 THR B O 1
ATOM 1245 N N . THR B 1 65 ? 12.67974 -49.33805 21.29035 1.000 58.02944 65 THR B N 1
ATOM 1246 C CA . THR B 1 65 ? 11.73609 -50.11255 22.07808 1.000 54.45654 65 THR B CA 1
ATOM 1247 C C . THR B 1 65 ? 10.30978 -49.65724 21.82165 1.000 51.58674 65 THR B C 1
ATOM 1248 O O . THR B 1 65 ? 9.36300 -50.43833 21.96534 1.000 50.53626 65 THR B O 1
ATOM 1252 N N . ALA B 1 66 ? 10.14153 -48.40940 21.40811 1.000 52.58781 66 ALA B N 1
ATOM 1253 C CA . ALA B 1 66 ? 8.81837 -47.83463 21.28146 1.000 53.30048 66 ALA B CA 1
ATOM 1254 C C . ALA B 1 66 ? 8.03995 -48.48828 20.14654 1.000 40.74406 66 ALA B C 1
ATOM 1255 O O . ALA B 1 66 ? 8.60123 -49.12311 19.25162 1.000 52.40196 66 ALA B O 1
ATOM 1257 N N . SER B 1 67 ? 6.72559 -48.33734 20.20402 1.000 35.10381 67 SER B N 1
ATOM 1258 C CA . SER B 1 67 ? 5.87070 -48.72049 19.09112 1.000 45.33427 67 SER B CA 1
ATOM 1259 C C . SER B 1 67 ? 5.69816 -47.51371 18.15883 1.000 43.59416 67 SER B C 1
ATOM 1260 O O . SER B 1 67 ? 6.40718 -46.50894 18.27151 1.000 37.16801 67 SER B O 1
ATOM 1263 N N . LEU B 1 68 ? 4.75932 -47.60091 17.21669 1.000 38.21684 68 LEU B N 1
ATOM 1264 C CA . LEU B 1 68 ? 4.65634 -46.60284 16.16101 1.000 35.49472 68 LEU B CA 1
ATOM 1265 C C . LEU B 1 68 ? 3.21781 -46.52890 15.69347 1.000 35.52494 68 LEU B C 1
ATOM 1266 O O . LEU B 1 68 ? 2.64853 -47.55996 15.33446 1.000 37.87913 68 LEU B O 1
ATOM 1271 N N . VAL B 1 69 ? 2.63972 -45.32875 15.66330 1.000 28.69854 69 VAL B N 1
ATOM 1272 C CA . VAL B 1 69 ? 1.22558 -45.17285 15.34445 1.000 30.02723 69 VAL B CA 1
ATOM 1273 C C . VAL B 1 69 ? 1.06453 -44.17174 14.21464 1.000 30.06540 69 VAL B C 1
ATOM 1274 O O . VAL B 1 69 ? 1.62686 -43.07724 14.26955 1.000 35.58059 69 VAL B O 1
ATOM 1278 N N . GLU B 1 70 ? 0.25388 -44.51275 13.22424 1.000 30.48472 70 GLU B N 1
ATOM 1279 C CA . GLU B 1 70 ? 0.13449 -43.70223 12.02532 1.000 32.72849 70 GLU B CA 1
ATOM 1280 C C . GLU B 1 70 ? -1.28434 -43.18283 11.87772 1.000 31.69831 70 GLU B C 1
ATOM 1281 O O . GLU B 1 70 ? -2.23990 -43.83538 12.29723 1.000 40.17623 70 GLU B O 1
ATOM 1287 N N . GLY B 1 71 ? -1.41256 -42.01194 11.25384 1.000 39.42734 71 GLY B N 1
ATOM 1288 C CA . GLY B 1 71 ? -2.70510 -41.47708 10.84605 1.000 35.17173 71 GLY B CA 1
ATOM 1289 C C . GLY B 1 71 ? -3.65740 -41.20719 11.98321 1.000 39.08580 71 GLY B C 1
ATOM 1290 O O . GLY B 1 71 ? -4.87763 -41.29297 11.80135 1.000 42.86167 71 GLY B O 1
ATOM 1291 N N . VAL B 1 72 ? -3.13200 -40.89580 13.15371 1.000 35.86584 72 VAL B N 1
ATOM 1292 C CA . VAL B 1 72 ? -3.93799 -40.63363 14.33835 1.000 29.28808 72 VAL B CA 1
ATOM 1293 C C . VAL B 1 72 ? -4.54599 -39.23418 14.25596 1.000 31.37675 72 VAL B C 1
ATOM 1294 O O . VAL B 1 72 ? -3.90033 -38.27798 13.80999 1.000 28.83570 72 VAL B O 1
ATOM 1298 N N . GLU B 1 73 ? -5.79816 -39.10562 14.67644 1.000 27.07387 73 GLU B N 1
ATOM 1299 C CA . GLU B 1 73 ? -6.44517 -37.81192 14.77736 1.000 29.33851 73 GLU B CA 1
ATOM 1300 C C . GLU B 1 73 ? -6.43471 -37.37070 16.22616 1.000 25.79078 73 GLU B C 1
ATOM 1301 O O . GLU B 1 73 ? -6.81423 -38.13609 17.10771 1.000 29.99743 73 GLU B O 1
ATOM 1307 N N . LEU B 1 74 ? -5.99273 -36.15005 16.47843 1.000 25.99403 74 LEU B N 1
ATOM 1308 C CA . LEU B 1 74 ? -5.86343 -35.66850 17.84762 1.000 25.24535 74 LEU B CA 1
ATOM 1309 C C . LEU B 1 74 ? -6.95804 -34.64820 18.11813 1.000 26.00472 74 LEU B C 1
ATOM 1310 O O . LEU B 1 74 ? -6.86047 -33.49862 17.69215 1.000 30.41302 74 LEU B O 1
ATOM 1315 N N . THR B 1 75 ? -7.98079 -35.07060 18.85506 1.000 27.60740 75 THR B N 1
ATOM 1316 C CA . THR B 1 75 ? -9.17316 -34.28112 19.12491 1.000 29.82541 75 THR B CA 1
ATOM 1317 C C . THR B 1 75 ? -9.21648 -33.66009 20.52091 1.000 32.58205 75 THR B C 1
ATOM 1318 O O . THR B 1 75 ? -10.06953 -32.80182 20.77017 1.000 33.10031 75 THR B O 1
ATOM 1322 N N . LYS B 1 76 ? -8.32696 -34.06066 21.42952 1.000 29.96562 76 LYS B N 1
ATOM 1323 C CA . LYS B 1 76 ? -8.24260 -33.45801 22.74990 1.000 26.69474 76 LYS B CA 1
ATOM 1324 C C . LYS B 1 76 ? -6.79119 -33.22180 23.13982 1.000 26.24915 76 LYS B C 1
ATOM 1325 O O . LYS B 1 76 ? -5.94053 -34.09459 22.95809 1.000 25.90554 76 LYS B O 1
ATOM 1331 N N . TYR B 1 77 ? -6.52261 -32.04120 23.68620 1.000 26.32209 77 TYR B N 1
ATOM 1332 C CA . TYR B 1 77 ? -5.22929 -31.68360 24.26092 1.000 28.54215 77 TYR B CA 1
ATOM 1333 C C . TYR B 1 77 ? -5.45185 -31.35760 25.73476 1.000 24.88425 77 TYR B C 1
ATOM 1334 O O . TYR B 1 77 ? -6.31579 -30.54195 26.05815 1.000 26.39278 77 TYR B O 1
ATOM 1343 N N . ILE B 1 78 ? -4.70069 -31.99551 26.62972 1.000 18.41113 78 ILE B N 1
ATOM 1344 C CA . ILE B 1 78 ? -4.96918 -31.89890 28.05862 1.000 21.10888 78 ILE B CA 1
ATOM 1345 C C . ILE B 1 78 ? -3.74367 -31.38285 28.80143 1.000 23.47818 78 ILE B C 1
ATOM 1346 O O . ILE B 1 78 ? -2.60364 -31.68339 28.43568 1.000 33.30540 78 ILE B O 1
ATOM 1351 N N . SER B 1 79 ? -3.98482 -30.60089 29.84571 1.000 24.51190 79 SER B N 1
ATOM 1352 C CA . SER B 1 79 ? -2.98002 -30.23331 30.83224 1.000 29.44144 79 SER B CA 1
ATOM 1353 C C . SER B 1 79 ? -3.57783 -30.40632 32.22483 1.000 29.03554 79 SER B C 1
ATOM 1354 O O . SER B 1 79 ? -4.74261 -30.06268 32.44627 1.000 23.50027 79 SER B O 1
ATOM 1357 N N . ASP B 1 80 ? -2.78997 -30.95681 33.15501 1.000 35.18145 80 ASP B N 1
ATOM 1358 C CA . ASP B 1 80 ? -3.24980 -31.22541 34.52152 1.000 43.17051 80 ASP B CA 1
ATOM 1359 C C . ASP B 1 80 ? -2.15352 -30.90030 35.52597 1.000 47.33216 80 ASP B C 1
ATOM 1360 O O . ASP B 1 80 ? -1.06259 -31.47729 35.46080 1.000 48.68456 80 ASP B O 1
ATOM 1365 N N . ILE B 1 81 ? -2.46030 -30.03412 36.49560 1.000 45.26521 81 ILE B N 1
ATOM 1366 C CA . ILE B 1 81 ? -1.46698 -29.63988 37.48809 1.000 51.29918 81 ILE B CA 1
ATOM 1367 C C . ILE B 1 81 ? -1.71206 -30.24566 38.85426 1.000 49.65875 81 ILE B C 1
ATOM 1368 O O . ILE B 1 81 ? -0.93515 -29.96870 39.77503 1.000 50.50348 81 ILE B O 1
ATOM 1373 N N . ASN B 1 82 ? -2.73803 -31.07542 39.02416 1.000 47.10124 82 ASN B N 1
ATOM 1374 C CA . ASN B 1 82 ? -2.65739 -32.01720 40.12768 1.000 48.71042 82 ASN B CA 1
ATOM 1375 C C . ASN B 1 82 ? -1.41361 -32.87077 39.94608 1.000 59.75923 82 ASN B C 1
ATOM 1376 O O . ASN B 1 82 ? -0.95997 -33.11222 38.83101 1.000 63.80374 82 ASN B O 1
ATOM 1381 N N . ASN B 1 83 ? -0.89833 -33.36323 41.06500 1.000 59.62627 83 ASN B N 1
ATOM 1382 C CA . ASN B 1 83 ? 0.38610 -34.04650 41.14324 1.000 65.09796 83 ASN B CA 1
ATOM 1383 C C . ASN B 1 83 ? 0.29916 -35.50241 40.70520 1.000 67.94610 83 ASN B C 1
ATOM 1384 O O . ASN B 1 83 ? 1.22699 -36.01952 40.06200 1.000 68.19650 83 ASN B O 1
ATOM 1389 N N . ASN B 1 84 ? -0.77949 -36.19934 41.10798 1.000 66.54146 84 ASN B N 1
ATOM 1390 C CA . ASN B 1 84 ? -0.91658 -37.60647 40.78825 1.000 68.30066 84 ASN B CA 1
ATOM 1391 C C . ASN B 1 84 ? -1.31630 -37.79071 39.35676 1.000 69.48484 84 ASN B C 1
ATOM 1392 O O . ASN B 1 84 ? -1.39497 -38.93547 38.88047 1.000 77.49916 84 ASN B O 1
ATOM 1397 N N . THR B 1 85 ? -1.55765 -36.67233 38.66773 1.000 60.97064 85 THR B N 1
ATOM 1398 C CA . THR B 1 85 ? -1.82447 -36.69621 37.24373 1.000 57.16623 85 THR B CA 1
ATOM 1399 C C . THR B 1 85 ? -1.05898 -35.60963 36.49225 1.000 57.54385 85 THR B C 1
ATOM 1400 O O . THR B 1 85 ? -1.31049 -35.42725 35.29589 1.000 54.92317 85 THR B O 1
ATOM 1404 N N . ASP B 1 86 ? -0.12391 -34.91045 37.14800 1.000 61.32289 86 ASP B N 1
ATOM 1405 C CA . ASP B 1 86 ? 0.75167 -33.89797 36.54749 1.000 61.36711 86 ASP B CA 1
ATOM 1406 C C . ASP B 1 86 ? 1.24113 -34.29616 35.15744 1.000 61.29803 86 ASP B C 1
ATOM 1407 O O . ASP B 1 86 ? 1.72558 -35.41263 34.95510 1.000 68.41649 86 ASP B O 1
ATOM 1412 N N . GLY B 1 87 ? 1.12445 -33.37413 34.19834 1.000 50.13284 87 GLY B N 1
ATOM 1413 C CA . GLY B 1 87 ? 1.65175 -33.63631 32.87230 1.000 45.53987 87 GLY B CA 1
ATOM 1414 C C . GLY B 1 87 ? 0.71020 -33.43574 31.69864 1.000 44.64166 87 GLY B C 1
ATOM 1415 O O . GLY B 1 87 ? -0.51777 -33.47526 31.85122 1.000 39.99571 87 GLY B O 1
ATOM 1416 N N . MET B 1 88 ? 1.29597 -33.21395 30.52130 1.000 41.78968 88 MET B N 1
ATOM 1417 C CA . MET B 1 88 ? 0.56672 -33.07619 29.27303 1.000 30.59808 88 MET B CA 1
ATOM 1418 C C . MET B 1 88 ? 0.02041 -34.42334 28.82357 1.000 30.39585 88 MET B C 1
ATOM 1419 O O . MET B 1 88 ? 0.56871 -35.48051 29.13637 1.000 35.47699 88 MET B O 1
ATOM 1424 N N . TYR B 1 89 ? -1.04395 -34.37143 28.03006 1.000 26.15391 89 TYR B N 1
ATOM 1425 C CA . TYR B 1 89 ? -1.67336 -35.56620 27.48905 1.000 24.87604 89 TYR B CA 1
ATOM 1426 C C . TYR B 1 89 ? -2.32574 -35.21686 26.17509 1.000 25.91209 89 TYR B C 1
ATOM 1427 O O . TYR B 1 89 ? -2.72683 -34.07134 25.97016 1.000 30.35644 89 TYR B O 1
ATOM 1436 N N . VAL B 1 90 ? -2.46045 -36.20562 25.29722 1.000 23.98635 90 VAL B N 1
ATOM 1437 C CA . VAL B 1 90 ? -3.20790 -36.01992 24.05877 1.000 23.18313 90 VAL B CA 1
ATOM 1438 C C . VAL B 1 90 ? -4.04875 -37.25822 23.82211 1.000 23.84208 90 VAL B C 1
ATOM 1439 O O . VAL B 1 90 ? -3.58260 -38.38418 24.02439 1.000 32.13339 90 VAL B O 1
ATOM 1443 N N . VAL B 1 91 ? -5.28354 -37.04972 23.38486 1.000 22.78513 91 VAL B N 1
ATOM 1444 C CA . VAL B 1 91 ? -6.25413 -38.11983 23.20584 1.000 26.11476 91 VAL B CA 1
ATOM 1445 C C . VAL B 1 91 ? -6.64045 -38.16100 21.73589 1.000 30.32101 91 VAL B C 1
ATOM 1446 O O . VAL B 1 91 ? -6.70862 -37.12484 21.06452 1.000 27.53929 91 VAL B O 1
ATOM 1450 N N . SER B 1 92 ? -6.87122 -39.37200 21.23183 1.000 32.53881 92 SER B N 1
ATOM 1451 C CA . SER B 1 92 ? -7.26349 -39.60007 19.84720 1.000 32.12413 92 SER B CA 1
ATOM 1452 C C . SER B 1 92 ? -8.77149 -39.56895 19.69429 1.000 32.45487 92 SER B C 1
ATOM 1453 O O . SER B 1 92 ? -9.51847 -39.68817 20.66593 1.000 38.98031 92 SER B O 1
ATOM 1456 N N . SER B 1 93 ? -9.22228 -39.45621 18.44746 1.000 31.06019 93 SER B N 1
ATOM 1457 C CA . SER B 1 93 ? 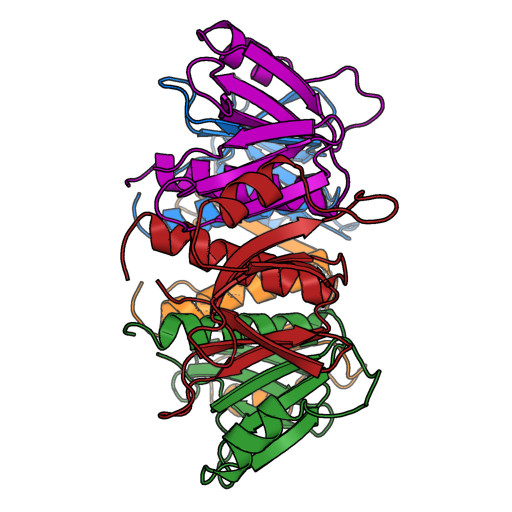-10.64367 -39.65637 18.19242 1.000 41.85483 93 SER B CA 1
ATOM 1458 C C . SER B 1 93 ? -11.09897 -40.99756 18.74571 1.000 50.13911 93 SER B C 1
ATOM 1459 O O . SER B 1 93 ? -12.18844 -41.10002 19.31726 1.000 58.17453 93 SER B O 1
ATOM 1462 N N . THR B 1 94 ? -10.25220 -42.02469 18.62971 1.000 49.55238 94 THR B N 1
ATOM 1463 C CA . THR B 1 94 ? -10.53245 -43.35212 19.17832 1.000 49.51581 94 THR B CA 1
ATOM 1464 C C . THR B 1 94 ? -10.38142 -43.43296 20.69707 1.000 36.28680 94 THR B C 1
ATOM 1465 O O . THR B 1 94 ? -10.32384 -44.53055 21.24617 1.000 37.32250 94 THR B O 1
ATOM 1469 N N . GLY B 1 95 ? -10.31665 -42.29708 21.38333 1.000 41.73255 95 GLY B N 1
ATOM 1470 C CA . GLY B 1 95 ? -10.18412 -42.30261 22.83460 1.000 35.85464 95 GLY B CA 1
ATOM 1471 C C . GLY B 1 95 ? -8.94443 -42.99797 23.36013 1.000 36.24973 95 GLY B C 1
ATOM 1472 O O . GLY B 1 95 ? -9.02718 -43.70999 24.36524 1.000 43.06493 95 GLY B O 1
ATOM 1473 N N . GLY B 1 96 ? -7.79877 -42.81747 22.70591 1.000 30.97532 96 GLY B N 1
ATOM 1474 C CA . GLY B 1 96 ? -6.51587 -43.28007 23.23012 1.000 29.48164 96 GLY B CA 1
ATOM 1475 C C . GLY B 1 96 ? -5.67910 -42.15104 23.81287 1.000 33.92518 96 GLY B C 1
ATOM 1476 O O . GLY B 1 96 ? -5.61902 -41.05383 23.26139 1.000 28.95731 96 GLY B O 1
ATOM 1477 N N . VAL B 1 97 ? -5.00954 -42.43842 24.92393 1.000 34.32232 97 VAL B N 1
ATOM 1478 C CA . VAL B 1 97 ? -4.37173 -41.41376 25.74291 1.000 28.60722 97 VAL B CA 1
ATOM 1479 C C . VAL B 1 97 ? -2.85806 -41.55899 25.67780 1.000 31.84061 97 VAL B C 1
ATOM 1480 O O . VAL B 1 97 ? -2.32487 -42.65953 25.86404 1.000 35.21950 97 VAL B O 1
ATOM 1484 N N . TRP B 1 98 ? -2.16168 -40.44357 25.47464 1.000 29.18201 98 TRP B N 1
ATOM 1485 C CA . TRP B 1 98 ? -0.70721 -40.41941 25.53418 1.000 32.69226 98 TRP B CA 1
ATOM 1486 C C . TRP B 1 98 ? -0.23458 -39.29225 26.42811 1.000 29.45270 98 TRP B C 1
ATOM 1487 O O . TRP B 1 98 ? -0.79811 -38.19819 26.40182 1.000 32.08404 98 TRP B O 1
ATOM 1498 N N . ARG B 1 99 ? 0.81362 -39.55013 27.19373 1.000 27.17713 99 ARG B N 1
ATOM 1499 C CA . ARG B 1 99 ? 1.50240 -38.48495 27.89369 1.000 31.19328 99 ARG B CA 1
ATOM 1500 C C . ARG B 1 99 ? 2.54298 -37.92672 26.94453 1.000 33.18994 99 ARG B C 1
ATOM 1501 O O . ARG B 1 99 ? 3.13438 -38.67731 26.16960 1.000 37.14962 99 ARG B O 1
ATOM 1509 N N . ILE B 1 100 ? 2.71515 -36.61179 26.95964 1.000 30.98192 100 ILE B N 1
ATOM 1510 C CA . ILE B 1 100 ? 3.80651 -35.96030 26.24640 1.000 31.59250 100 ILE B CA 1
ATOM 1511 C C . ILE B 1 100 ? 5.00270 -35.99448 27.17587 1.000 41.27514 100 ILE B C 1
ATOM 1512 O O . ILE B 1 100 ? 4.84935 -35.83309 28.38538 1.000 50.60784 100 ILE B O 1
ATOM 1517 N N . SER B 1 101 ? 6.19759 -36.21082 26.63396 1.000 49.26239 101 SER B N 1
ATOM 1518 C CA . SER B 1 101 ? 7.39381 -36.24350 27.47174 1.000 50.41992 101 SER B CA 1
ATOM 1519 C C . SER B 1 101 ? 7.62701 -34.90680 28.16365 1.000 55.69344 101 SER B C 1
ATOM 1520 O O . SER B 1 101 ? 6.84516 -33.96738 27.98429 1.000 51.19184 101 SER B O 1
ATOM 1523 N N . ARG B 1 102 ? 8.68330 -34.79942 28.96383 1.000 73.59262 102 ARG B N 1
ATOM 1524 C CA . ARG B 1 102 ? 9.02832 -33.52349 29.60037 1.000 84.92625 102 ARG B CA 1
ATOM 1525 C C . ARG B 1 102 ? 10.52959 -33.43478 29.86935 1.000 84.08161 102 ARG B C 1
ATOM 1526 O O . ARG B 1 102 ? 11.08981 -34.25282 30.60856 1.000 83.42701 102 ARG B O 1
ATOM 1534 N N . ALA B 1 103 ? 11.17401 -32.42557 29.28658 1.000 81.47314 103 ALA B N 1
ATOM 1535 C CA . ALA B 1 103 ? 12.61651 -32.25511 29.43050 1.000 87.64604 103 ALA B CA 1
ATOM 1536 C C . ALA B 1 103 ? 13.05979 -30.81906 29.11820 1.000 88.66814 103 ALA B C 1
ATOM 1537 O O . ALA B 1 103 ? 12.24847 -29.89070 29.06958 1.000 83.49715 103 ALA B O 1
ATOM 1539 N N . LYS C 1 1 ? 23.36574 -23.44689 21.93601 1.000 85.52849 1 LYS C N 1
ATOM 1540 C CA . LYS C 1 1 ? 22.58041 -23.00201 23.08327 1.000 90.05799 1 LYS C CA 1
ATOM 1541 C C . LYS C 1 1 ? 22.64902 -21.47696 23.21393 1.000 89.53313 1 LYS C C 1
ATOM 1542 O O . LYS C 1 1 ? 21.80704 -20.84458 23.85509 1.000 82.61984 1 LYS C O 1
ATOM 1548 N N . ASP C 1 2 ? 23.64684 -20.89095 22.56016 1.000 97.18021 2 ASP C N 1
ATOM 1549 C CA . ASP C 1 2 ? 24.01063 -19.49757 22.75669 1.000 97.88622 2 ASP C CA 1
ATOM 1550 C C . ASP C 1 2 ? 23.24353 -18.58187 21.79848 1.000 96.14691 2 ASP C C 1
ATOM 1551 O O . ASP C 1 2 ? 22.40254 -19.02239 21.01040 1.000 87.67666 2 ASP C O 1
ATOM 1556 N N . TYR C 1 3 ? 23.55222 -17.27500 21.86363 1.000 100.88346 3 TYR C N 1
ATOM 1557 C CA . TYR C 1 3 ? 23.23741 -15.98806 21.24647 1.000 90.62358 3 TYR C CA 1
ATOM 1558 C C . TYR C 1 3 ? 24.24997 -15.65984 20.15725 1.000 88.53618 3 TYR C C 1
ATOM 1559 O O . TYR C 1 3 ? 25.46090 -15.78542 20.37880 1.000 86.46023 3 TYR C O 1
ATOM 1568 N N . PRO C 1 4 ? 23.80446 -15.24310 18.95281 1.000 93.63058 4 PRO C N 1
ATOM 1569 C CA . PRO C 1 4 ? 22.41562 -15.07795 18.49693 1.000 89.76986 4 PRO C CA 1
ATOM 1570 C C . PRO C 1 4 ? 21.91228 -16.17910 17.54315 1.000 85.09956 4 PRO C C 1
ATOM 1571 O O . PRO C 1 4 ? 21.02230 -15.90795 16.73310 1.000 75.16381 4 PRO C O 1
ATOM 1575 N N . ASP C 1 5 ? 22.44445 -17.41083 17.59021 1.000 86.23976 5 ASP C N 1
ATOM 1576 C CA . ASP C 1 5 ? 22.04124 -18.44786 16.63940 1.000 78.90102 5 ASP C CA 1
ATOM 1577 C C . ASP C 1 5 ? 20.80159 -19.22151 17.09699 1.000 72.78010 5 ASP C C 1
ATOM 1578 O O . ASP C 1 5 ? 20.12725 -19.84314 16.26015 1.000 57.86903 5 ASP C O 1
ATOM 1583 N N . ASN C 1 6 ? 20.48248 -19.18367 18.40005 1.000 79.46518 6 ASN C N 1
ATOM 1584 C CA . ASN C 1 6 ? 19.23976 -19.77699 18.89214 1.000 69.31983 6 ASN C CA 1
ATOM 1585 C C . ASN C 1 6 ? 18.02390 -18.96519 18.45350 1.000 63.50992 6 ASN C C 1
ATOM 1586 O O . ASN C 1 6 ? 16.99107 -19.54142 18.09594 1.000 60.04764 6 ASN C O 1
ATOM 1591 N N . VAL C 1 7 ? 18.11918 -17.62929 18.49537 1.000 59.07948 7 VAL C N 1
ATOM 1592 C CA . VAL C 1 7 ? 17.07694 -16.78588 17.91424 1.000 50.27663 7 VAL C CA 1
ATOM 1593 C C . VAL C 1 7 ? 16.79254 -17.22472 16.49228 1.000 53.41302 7 VAL C C 1
ATOM 1594 O O . VAL C 1 7 ? 15.64223 -17.46159 16.11254 1.000 53.35773 7 VAL C O 1
ATOM 1598 N N . MET C 1 8 ? 17.84837 -17.35030 15.68695 1.000 55.31853 8 MET C N 1
ATOM 1599 C CA . MET C 1 8 ? 17.67950 -17.72149 14.28837 1.000 52.07225 8 MET C CA 1
ATOM 1600 C C . MET C 1 8 ? 17.10111 -19.12371 14.15276 1.000 51.86683 8 MET C C 1
ATOM 1601 O O . MET C 1 8 ? 16.03827 -19.31036 13.54726 1.000 53.35312 8 MET C O 1
ATOM 1606 N N . THR C 1 9 ? 17.79130 -20.13198 14.69957 1.000 48.88521 9 THR C N 1
ATOM 1607 C CA . THR C 1 9 ? 17.30651 -21.49888 14.51899 1.000 51.06844 9 THR C CA 1
ATOM 1608 C C . THR C 1 9 ? 15.89733 -21.67362 15.07011 1.000 48.40486 9 THR C C 1
ATOM 1609 O O . THR C 1 9 ? 15.11024 -22.44660 14.51354 1.000 47.28538 9 THR C O 1
ATOM 1613 N N . ALA C 1 10 ? 15.55026 -20.96079 16.14375 1.000 46.10597 10 ALA C N 1
ATOM 1614 C CA . ALA C 1 10 ? 14.16757 -20.99102 16.59552 1.000 44.37104 10 ALA C CA 1
ATOM 1615 C C . ALA C 1 10 ? 13.24979 -20.44841 15.51887 1.000 38.67943 10 ALA C C 1
ATOM 1616 O O . ALA C 1 10 ? 12.20537 -21.04029 15.22433 1.000 39.26655 10 ALA C O 1
ATOM 1618 N N . GLU C 1 11 ? 13.63419 -19.33894 14.89859 1.000 36.14163 11 GLU C N 1
ATOM 1619 C CA . GLU C 1 11 ? 12.82383 -18.80886 13.81514 1.000 38.22533 11 GLU C CA 1
ATOM 1620 C C . GLU C 1 11 ? 12.83781 -19.72874 12.59741 1.000 38.56096 11 GLU C C 1
ATOM 1621 O O . GLU C 1 11 ? 11.90420 -19.68644 11.78464 1.000 28.59239 11 GLU C O 1
ATOM 1627 N N . MET C 1 12 ? 13.86492 -20.57189 12.46492 1.000 42.48708 12 MET C N 1
ATOM 1628 C CA . MET C 1 12 ? 13.80033 -21.64379 11.48199 1.000 39.11790 12 MET C CA 1
ATOM 1629 C C . MET C 1 12 ? 12.70950 -22.64350 11.84881 1.000 34.53443 12 MET C C 1
ATOM 1630 O O . MET C 1 12 ? 11.95242 -23.08888 10.97939 1.000 33.09390 12 MET C O 1
ATOM 1635 N N . ARG C 1 13 ? 12.60010 -22.98768 13.13469 1.000 35.03279 13 ARG C N 1
ATOM 1636 C CA . ARG C 1 13 ? 11.52724 -23.87746 13.58409 1.000 40.45016 13 ARG C CA 1
ATOM 1637 C C . ARG C 1 13 ? 10.15323 -23.31435 13.23999 1.000 31.77419 13 ARG C C 1
ATOM 1638 O O . ARG C 1 13 ? 9.24755 -24.05469 12.83207 1.000 27.22202 13 ARG C O 1
ATOM 1646 N N . LYS C 1 14 ? 9.97887 -22.00558 13.39870 1.000 26.83355 14 LYS C N 1
ATOM 1647 C CA . LYS C 1 14 ? 8.66430 -21.42117 13.18310 1.000 27.40090 14 LYS C CA 1
ATOM 1648 C C . LYS C 1 14 ? 8.32207 -21.37888 11.69817 1.000 31.92717 14 LYS C C 1
ATOM 1649 O O . LYS C 1 14 ? 7.20977 -21.74293 11.29791 1.000 30.48954 14 LYS C O 1
ATOM 1655 N N . ILE C 1 15 ? 9.26938 -20.93748 10.86269 1.000 35.11656 15 ILE C N 1
ATOM 1656 C CA . ILE C 1 15 ? 9.06234 -20.97644 9.41564 1.000 31.87181 15 ILE C CA 1
ATOM 1657 C C . ILE C 1 15 ? 8.71359 -22.38968 8.98185 1.000 29.85401 15 ILE C C 1
ATOM 1658 O O . ILE C 1 15 ? 7.79713 -22.60612 8.17677 1.000 30.08792 15 ILE C O 1
ATOM 1663 N N . ALA C 1 16 ? 9.45765 -23.37329 9.49795 1.000 28.78523 16 ALA C N 1
ATOM 1664 C CA . ALA C 1 16 ? 9.24140 -24.76065 9.10424 1.000 27.77210 16 ALA C CA 1
ATOM 1665 C C . ALA C 1 16 ? 7.84850 -25.21932 9.49176 1.000 28.43229 16 ALA C C 1
ATOM 1666 O O . ALA C 1 16 ? 7.09820 -25.73367 8.65982 1.000 25.59883 16 ALA C O 1
ATOM 1668 N N . MET C 1 17 ? 7.49975 -25.05026 10.76931 1.000 33.42301 17 MET C N 1
ATOM 1669 C CA . MET C 1 17 ? 6.12922 -25.18081 11.24490 1.000 31.24965 17 MET C CA 1
ATOM 1670 C C . MET C 1 17 ? 5.11537 -24.50514 10.32370 1.000 28.69097 17 MET C C 1
ATOM 1671 O O . MET C 1 17 ? 4.18339 -25.14124 9.81785 1.000 30.64727 17 MET C O 1
ATOM 1676 N N . ALA C 1 18 ? 5.28196 -23.20127 10.11373 1.000 22.16023 18 ALA C N 1
ATOM 1677 C CA . ALA C 1 18 ? 4.26739 -22.43074 9.41063 1.000 20.47938 18 ALA C CA 1
ATOM 1678 C C . ALA C 1 18 ? 4.00592 -22.97933 8.02173 1.000 20.38316 18 ALA C C 1
ATOM 1679 O O . ALA C 1 18 ? 2.85570 -23.06327 7.58638 1.000 18.00667 18 ALA C O 1
ATOM 1681 N N . ALA C 1 19 ? 5.06238 -23.33953 7.29986 1.000 25.79120 19 ALA C N 1
ATOM 1682 C CA . ALA C 1 19 ? 4.87602 -23.84270 5.95490 1.000 20.78767 19 ALA C CA 1
ATOM 1683 C C . ALA C 1 19 ? 4.16077 -25.17922 5.94736 1.000 25.45125 19 ALA C C 1
ATOM 1684 O O . ALA C 1 19 ? 3.60859 -25.56314 4.91507 1.000 27.67430 19 ALA C O 1
ATOM 1686 N N . VAL C 1 20 ? 4.14432 -25.88250 7.07743 1.000 23.91290 20 VAL C N 1
ATOM 1687 C CA . VAL C 1 20 ? 3.54846 -27.21242 7.13912 1.000 23.93812 20 VAL C CA 1
ATOM 1688 C C . VAL C 1 20 ? 2.05521 -27.14090 7.39316 1.000 26.15221 20 VAL C C 1
ATOM 1689 O O . VAL C 1 20 ? 1.30628 -27.99100 6.89666 1.000 34.71658 20 VAL C O 1
ATOM 1693 N N . LEU C 1 21 ? 1.60659 -26.15130 8.16839 1.000 26.83373 21 LEU C N 1
ATOM 1694 C CA . LEU C 1 21 ? 0.18604 -25.96838 8.46130 1.000 24.57323 21 LEU C CA 1
ATOM 1695 C C . LEU C 1 21 ? -0.53534 -25.15719 7.40180 1.000 20.28506 21 LEU C C 1
ATOM 1696 O O . LEU C 1 21 ? -1.76125 -25.22747 7.33145 1.000 26.66775 21 LEU C O 1
ATOM 1701 N N . SER C 1 22 ? 0.19649 -24.42459 6.56154 1.000 18.15222 22 SER C N 1
ATOM 1702 C CA . SER C 1 22 ? -0.37622 -23.49551 5.60333 1.000 20.67675 22 SER C CA 1
ATOM 1703 C C . SER C 1 22 ? -0.11108 -23.85065 4.15886 1.000 25.16401 22 SER C C 1
ATOM 1704 O O . SER C 1 22 ? -0.47546 -23.06526 3.27859 1.000 29.43160 22 SER C O 1
ATOM 1707 N N . GLY C 1 23 ? 0.56828 -24.95736 3.88266 1.000 24.24705 23 GLY C N 1
ATOM 1708 C CA . GLY C 1 23 ? 0.90636 -25.27904 2.52225 1.000 22.10883 23 GLY C CA 1
ATOM 1709 C C . GLY C 1 23 ? 1.88744 -24.34524 1.85700 1.000 26.46035 23 GLY C C 1
ATOM 1710 O O . GLY C 1 23 ? 2.25524 -24.59182 0.70293 1.000 32.95916 23 GLY C O 1
ATOM 1711 N N . MET C 1 24 ? 2.32705 -23.28142 2.52237 1.000 28.39355 24 MET C N 1
ATOM 1712 C CA . MET C 1 24 ? 3.32027 -22.42835 1.89209 1.000 29.64095 24 MET C CA 1
ATOM 1713 C C . MET C 1 24 ? 4.59892 -23.18344 1.63393 1.000 31.22541 24 MET C C 1
ATOM 1714 O O . MET C 1 24 ? 4.92486 -24.16212 2.31581 1.000 31.47860 24 MET C O 1
ATOM 1719 N N . ARG C 1 25 ? 5.32820 -22.69592 0.64565 1.000 27.69869 25 ARG C N 1
ATOM 1720 C CA . ARG C 1 25 ? 6.56299 -23.30456 0.20730 1.000 28.45237 25 ARG C CA 1
ATOM 1721 C C . ARG C 1 25 ? 7.72304 -22.54735 0.81650 1.000 26.71601 25 ARG C C 1
ATOM 1722 O O . ARG C 1 25 ? 7.59330 -21.38134 1.18013 1.000 30.79456 25 ARG C O 1
ATOM 1730 N N . VAL C 1 26 ? 8.85084 -23.23105 0.96628 1.000 28.03504 26 VAL C N 1
ATOM 1731 C CA . VAL C 1 26 ? 10.06977 -22.57487 1.40030 1.000 29.32748 26 VAL C CA 1
ATOM 1732 C C . VAL C 1 26 ? 11.16548 -22.90049 0.39977 1.000 28.03534 26 VAL C C 1
ATOM 1733 O O . VAL C 1 26 ? 11.11289 -23.89558 -0.32113 1.000 28.76647 26 VAL C O 1
ATOM 1737 N N . ASN C 1 27 ? 12.13619 -22.00679 0.33238 1.000 27.02400 27 ASN C N 1
ATOM 1738 C CA . ASN C 1 27 ? 13.40287 -22.25077 -0.32001 1.000 25.48411 27 ASN C CA 1
ATOM 1739 C C . ASN C 1 27 ? 14.45359 -22.40601 0.76902 1.000 29.78553 27 ASN C C 1
ATOM 1740 O O . ASN C 1 27 ? 14.31426 -21.87236 1.86695 1.000 32.07543 27 ASN C O 1
ATOM 1745 N N . MET C 1 28 ? 15.49770 -23.16558 0.48093 1.000 38.82266 28 MET C N 1
ATOM 1746 C CA . MET C 1 28 ? 16.39938 -23.60196 1.53381 1.000 37.03041 28 MET C CA 1
ATOM 1747 C C . MET C 1 28 ? 17.83021 -23.60613 1.03753 1.000 38.73504 28 MET C C 1
ATOM 1748 O O . MET C 1 28 ? 18.12385 -24.12259 -0.04360 1.000 33.44498 28 MET C O 1
ATOM 1753 N N . CYS C 1 29 ? 18.70298 -22.99018 1.82149 1.000 41.52544 29 CYS C N 1
ATOM 1754 C CA . CYS C 1 29 ? 20.14138 -23.12046 1.66054 1.000 41.13505 29 CYS C CA 1
ATOM 1755 C C . CYS C 1 29 ? 20.57525 -24.11563 2.71721 1.000 44.66155 29 CYS C C 1
ATOM 1756 O O . CYS C 1 29 ? 20.54016 -23.80628 3.90739 1.000 46.35841 29 CYS C O 1
ATOM 1759 N N . ALA C 1 30 ? 20.95444 -25.31252 2.29203 1.000 48.71995 30 ALA C N 1
ATOM 1760 C CA . ALA C 1 30 ? 21.33195 -26.37348 3.20945 1.000 45.42118 30 ALA C CA 1
ATOM 1761 C C . ALA C 1 30 ? 22.64719 -26.97750 2.75142 1.000 49.23786 30 ALA C C 1
ATOM 1762 O O . ALA C 1 30 ? 23.18144 -26.62264 1.69941 1.000 55.91991 30 ALA C O 1
ATOM 1764 N N . SER C 1 31 ? 23.17098 -27.90540 3.54536 1.000 51.21870 31 SER C N 1
ATOM 1765 C CA . SER C 1 31 ? 24.36708 -28.62099 3.12902 1.000 58.10077 31 SER C CA 1
ATOM 1766 C C . SER C 1 31 ? 24.08240 -29.38382 1.83378 1.000 59.69695 31 SER C C 1
ATOM 1767 O O . SER C 1 31 ? 22.92103 -29.64061 1.49632 1.000 54.44707 31 SER C O 1
ATOM 1770 N N . PRO C 1 32 ? 25.11584 -29.70846 1.05194 1.000 62.14727 32 PRO C N 1
ATOM 1771 C CA . PRO C 1 32 ? 24.86373 -30.45256 -0.18796 1.000 57.38141 32 PRO C CA 1
ATOM 1772 C C . PRO C 1 32 ? 24.82721 -31.95348 0.05770 1.000 48.73287 32 PRO C C 1
ATOM 1773 O O . PRO C 1 32 ? 23.80065 -32.60412 -0.14483 1.000 41.98957 32 PRO C O 1
ATOM 1777 N N . ALA C 1 33 ? 25.94428 -32.51896 0.48672 1.000 55.04669 33 ALA C N 1
ATOM 1778 C CA . ALA C 1 33 ? 25.97696 -33.90830 0.90356 1.000 55.97137 33 ALA C CA 1
ATOM 1779 C C . ALA C 1 33 ? 25.62896 -33.95020 2.37983 1.000 66.41864 33 ALA C C 1
ATOM 1780 O O . ALA C 1 33 ? 26.09539 -33.11091 3.15080 1.000 68.59455 33 ALA C O 1
ATOM 1782 N N . SER C 1 34 ? 24.77892 -34.91066 2.75305 1.000 58.03859 34 SER C N 1
ATOM 1783 C CA . SER C 1 34 ? 24.11940 -34.99314 4.05546 1.000 53.66154 34 SER C CA 1
ATOM 1784 C C . SER C 1 34 ? 22.87425 -35.84137 3.95522 1.000 59.46655 34 SER C C 1
ATOM 1785 O O . SER C 1 34 ? 22.08350 -35.68729 3.01611 1.000 61.32498 34 SER C O 1
ATOM 1788 N N . SER C 1 35 ? 22.67296 -36.69489 4.93254 1.000 53.82931 35 SER C N 1
ATOM 1789 C CA . SER C 1 35 ? 21.48519 -37.52042 4.90243 1.000 48.46668 35 SER C CA 1
ATOM 1790 C C . SER C 1 35 ? 21.11243 -37.85504 6.33938 1.000 49.69138 35 SER C C 1
ATOM 1791 O O . SER C 1 35 ? 21.61383 -38.83861 6.89648 1.000 58.49149 35 SER C O 1
ATOM 1794 N N . PRO C 1 36 ? 20.24660 -37.07161 6.97483 1.000 47.08366 36 PRO C N 1
ATOM 1795 C CA . PRO C 1 36 ? 19.51348 -35.90479 6.45192 1.000 49.47860 36 PRO C CA 1
ATOM 1796 C C . PRO C 1 36 ? 20.37116 -34.69172 6.13315 1.000 41.74784 36 PRO C C 1
ATOM 1797 O O . PRO C 1 36 ? 21.51952 -34.56087 6.53678 1.000 41.22438 36 PRO C O 1
ATOM 1801 N N . ASN C 1 37 ? 19.76996 -33.77676 5.39009 1.000 38.99299 37 ASN C N 1
ATOM 1802 C CA . ASN C 1 37 ? 20.45022 -32.59382 4.90030 1.000 44.36801 37 ASN C CA 1
ATOM 1803 C C . ASN C 1 37 ? 20.16523 -31.43480 5.84856 1.000 48.08386 37 ASN C C 1
ATOM 1804 O O . ASN C 1 37 ? 19.01922 -31.00520 5.98847 1.000 45.47662 37 ASN C O 1
ATOM 1809 N N . VAL C 1 38 ? 21.19970 -30.92092 6.48329 1.000 50.19119 38 VAL C N 1
ATOM 1810 C CA . VAL C 1 38 ? 21.00600 -29.92721 7.53300 1.000 50.32724 38 VAL C CA 1
ATOM 1811 C C . VAL C 1 38 ? 20.74655 -28.54833 6.92515 1.000 49.61114 38 VAL C C 1
ATOM 1812 O O . VAL C 1 38 ? 21.37951 -28.15502 5.94177 1.000 53.35163 38 VAL C O 1
ATOM 1816 N N . ILE C 1 39 ? 19.81821 -27.79458 7.53129 1.000 50.11298 39 ILE C N 1
ATOM 1817 C CA . ILE C 1 39 ? 19.35710 -26.50489 7.01231 1.000 38.96537 39 ILE C CA 1
ATOM 1818 C C . ILE C 1 39 ? 20.29977 -25.39943 7.45990 1.000 40.81154 39 ILE C C 1
ATOM 1819 O O . ILE C 1 39 ? 20.59972 -25.27484 8.65023 1.000 50.99622 39 ILE C O 1
ATOM 1824 N N . TRP C 1 40 ? 20.73752 -24.56796 6.51451 1.000 42.69697 40 TRP C N 1
ATOM 1825 C CA . TRP C 1 40 ? 21.55731 -23.40379 6.81603 1.000 39.23663 40 TRP C CA 1
ATOM 1826 C C . TRP C 1 40 ? 20.83262 -22.08857 6.59487 1.000 39.89174 40 TRP C C 1
ATOM 1827 O O . TRP C 1 40 ? 21.26875 -21.06695 7.12822 1.000 48.43818 40 TRP C O 1
ATOM 1838 N N . ALA C 1 41 ? 19.76792 -22.07950 5.80070 1.000 39.45674 41 ALA C N 1
ATOM 1839 C CA . ALA C 1 41 ? 18.95430 -20.88587 5.60772 1.000 45.97824 41 ALA C CA 1
ATOM 1840 C C . ALA C 1 41 ? 17.62706 -21.31882 5.00358 1.000 44.51075 41 ALA C C 1
ATOM 1841 O O . ALA C 1 41 ? 17.59125 -22.10821 4.04961 1.000 38.03114 41 ALA C O 1
ATOM 1843 N N . ILE C 1 42 ? 16.54437 -20.82133 5.58131 1.000 40.11319 42 ILE C N 1
ATOM 1844 C CA . ILE C 1 42 ? 15.20415 -21.08387 5.09687 1.000 31.31943 42 ILE C CA 1
ATOM 1845 C C . ILE C 1 42 ? 14.51922 -19.75256 4.85594 1.000 34.69794 42 ILE C C 1
ATOM 1846 O O . ILE C 1 42 ? 14.77468 -18.76895 5.56165 1.000 39.05645 42 ILE C O 1
ATOM 1851 N N . GLU C 1 43 ? 13.70634 -19.70724 3.80556 1.000 36.59988 43 GLU C N 1
ATOM 1852 C CA . GLU C 1 43 ? 12.91922 -18.53052 3.45394 1.000 38.06033 43 GLU C CA 1
ATOM 1853 C C . GLU C 1 43 ? 11.48352 -18.98975 3.27888 1.000 34.80486 43 GLU C C 1
ATOM 1854 O O . GLU C 1 43 ? 11.22403 -19.92225 2.51431 1.000 32.44614 43 GLU C O 1
ATOM 1860 N N . LEU C 1 44 ? 10.56042 -18.37662 4.00811 1.000 29.08527 44 LEU C N 1
ATOM 1861 C CA . LEU C 1 44 ? 9.14881 -18.70165 3.84124 1.000 32.68219 44 LEU C CA 1
ATOM 1862 C C . LEU C 1 44 ? 8.54318 -17.75202 2.82163 1.000 34.46308 44 LEU C C 1
ATOM 1863 O O . LEU C 1 44 ? 8.78883 -16.54483 2.87763 1.000 34.92731 44 LEU C O 1
ATOM 1868 N N . GLU C 1 45 ? 7.78039 -18.29132 1.87605 1.000 28.89837 45 GLU C N 1
ATOM 1869 C CA . GLU C 1 45 ? 7.30684 -17.48416 0.76698 1.000 29.52702 45 GLU C CA 1
ATOM 1870 C C . GLU C 1 45 ? 5.80812 -17.64434 0.60227 1.000 33.63600 45 GLU C C 1
ATOM 1871 O O . GLU C 1 45 ? 5.31522 -18.75246 0.38607 1.000 37.24377 45 GLU C O 1
ATOM 1877 N N . ALA C 1 46 ? 5.07896 -16.53787 0.71849 1.000 34.07277 46 ALA C N 1
ATOM 1878 C CA . ALA C 1 46 ? 3.65120 -16.59985 0.44462 1.000 36.06393 46 ALA C CA 1
ATOM 1879 C C . ALA C 1 46 ? 3.38438 -16.86932 -1.02774 1.000 43.24490 46 ALA C C 1
ATOM 1880 O O . ALA C 1 46 ? 2.45617 -17.60860 -1.36166 1.000 46.28861 46 ALA C O 1
ATOM 1882 N N . GLU C 1 47 ? 4.18457 -16.27509 -1.91415 1.000 44.24005 47 GLU C N 1
ATOM 1883 C CA . GLU C 1 47 ? 4.01011 -16.34259 -3.35862 1.000 42.97759 47 GLU C CA 1
ATOM 1884 C C . GLU C 1 47 ? 5.22905 -15.70555 -4.02004 1.000 60.76405 47 GLU C C 1
ATOM 1885 O O . GLU C 1 47 ? 5.87677 -14.81647 -3.44871 1.000 53.80520 47 GLU C O 1
ATOM 1891 N N . GLY C 1 48 ? 5.50527 -16.13219 -5.25543 1.000 65.37448 48 GLY C N 1
ATOM 1892 C CA . GLY C 1 48 ? 4.65621 -16.89302 -6.16325 1.000 57.79828 48 GLY C CA 1
ATOM 1893 C C . GLY C 1 48 ? 4.30033 -15.91125 -7.25198 1.000 55.06278 48 GLY C C 1
ATOM 1894 O O . GLY C 1 48 ? 4.01562 -16.30043 -8.39283 1.000 56.53199 48 GLY C O 1
ATOM 1895 N N . SER C 1 49 ? 4.29520 -14.62524 -6.84208 1.000 53.95218 49 SER C N 1
ATOM 1896 C CA . SER C 1 49 ? 4.58246 -13.44884 -7.67027 1.000 67.60528 49 SER C CA 1
ATOM 1897 C C . SER C 1 49 ? 5.59786 -13.77854 -8.75054 1.000 66.68227 49 SER C C 1
ATOM 1898 O O . SER C 1 49 ? 5.27123 -13.91725 -9.93501 1.000 63.80749 49 SER C O 1
ATOM 1901 N N . GLY C 1 50 ? 6.86102 -13.81674 -8.33397 1.000 66.95484 50 GLY C N 1
ATOM 1902 C CA . GLY C 1 50 ? 7.85854 -14.63921 -8.96842 1.000 66.71699 50 GLY C CA 1
ATOM 1903 C C . GLY C 1 50 ? 7.92462 -15.92915 -8.17549 1.000 57.60943 50 GLY C C 1
ATOM 1904 O O . GLY C 1 50 ? 8.15168 -15.91928 -6.96235 1.000 62.32205 50 GLY C O 1
ATOM 1905 N N . SER C 1 51 ? 7.66741 -17.02384 -8.85401 1.000 50.67532 51 SER C N 1
ATOM 1906 C CA . SER C 1 51 ? 7.96198 -18.30774 -8.24657 1.000 63.77915 51 SER C CA 1
ATOM 1907 C C . SER C 1 51 ? 9.46093 -18.36801 -7.97635 1.000 58.59253 51 SER C C 1
ATOM 1908 O O . SER C 1 51 ? 10.26291 -17.86876 -8.77198 1.000 51.81289 51 SER C O 1
ATOM 1911 N N . GLY C 1 52 ? 9.83508 -18.92204 -6.82252 1.000 51.87298 52 GLY C N 1
ATOM 1912 C CA . GLY C 1 52 ? 11.22331 -19.25504 -6.54322 1.000 39.13911 52 GLY C CA 1
ATOM 1913 C C . GLY C 1 52 ? 11.86596 -18.29162 -5.57203 1.000 41.90121 52 GLY C C 1
ATOM 1914 O O . GLY C 1 52 ? 11.26574 -17.31397 -5.11108 1.000 48.70210 52 GLY C O 1
ATOM 1915 N N . ALA C 1 53 ? 13.13020 -18.57573 -5.27485 1.000 34.48172 53 ALA C N 1
ATOM 1916 C CA . ALA C 1 53 ? 13.82681 -17.85207 -4.21846 1.000 40.73174 53 ALA C CA 1
ATOM 1917 C C . ALA C 1 53 ? 13.95070 -16.36235 -4.54090 1.000 40.42723 53 ALA C C 1
ATOM 1918 O O . ALA C 1 53 ? 13.89043 -15.93274 -5.69458 1.000 38.77692 53 ALA C O 1
ATOM 1920 N N . SER C 1 54 ? 14.12397 -15.56730 -3.48883 1.000 46.33782 54 SER C N 1
ATOM 1921 C CA . SER C 1 54 ? 14.34862 -14.14143 -3.65734 1.000 39.07909 54 SER C CA 1
ATOM 1922 C C . SER C 1 54 ? 15.78813 -13.91226 -4.07388 1.000 38.31556 54 SER C C 1
ATOM 1923 O O . SER C 1 54 ? 16.67758 -14.70259 -3.74651 1.000 36.86304 54 SER C O 1
ATOM 1926 N N . GLN C 1 55 ? 16.00665 -12.82503 -4.82057 1.000 38.99977 55 GLN C N 1
ATOM 1927 C CA . GLN C 1 55 ? 17.35286 -12.51796 -5.27098 1.000 34.77998 55 GLN C CA 1
ATOM 1928 C C . GLN C 1 55 ? 18.29254 -12.41710 -4.09145 1.000 32.98085 55 GLN C C 1
ATOM 1929 O O . GLN C 1 55 ? 19.35239 -13.04503 -4.07990 1.000 38.44257 55 GLN C O 1
ATOM 1935 N N . PHE C 1 56 ? 17.90792 -11.65765 -3.07047 1.000 36.56802 56 PHE C N 1
ATOM 1936 C CA . PHE C 1 56 ? 18.69661 -11.66517 -1.84988 1.000 37.80396 56 PHE C CA 1
ATOM 1937 C C . PHE C 1 56 ? 19.01659 -13.09403 -1.43906 1.000 37.03795 56 PHE C C 1
ATOM 1938 O O . PHE C 1 56 ? 20.18249 -13.48479 -1.41226 1.000 37.35767 56 PHE C O 1
ATOM 1946 N N . PHE C 1 57 ? 17.98939 -13.91743 -1.20781 1.000 39.16860 57 PHE C N 1
ATOM 1947 C CA . PHE C 1 57 ? 18.25160 -15.27495 -0.73692 1.000 42.15160 57 PHE C CA 1
ATOM 1948 C C . PHE C 1 57 ? 19.25199 -15.99486 -1.62295 1.000 42.57323 57 PHE C C 1
ATOM 1949 O O . PHE C 1 57 ? 20.11666 -16.71854 -1.12064 1.000 48.41543 57 PHE C O 1
ATOM 1957 N N . LYS C 1 58 ? 19.16664 -15.79591 -2.94137 1.000 42.76099 58 LYS C N 1
ATOM 1958 C CA . LYS C 1 58 ? 20.02808 -16.54571 -3.85526 1.000 40.77214 58 LYS C CA 1
ATOM 1959 C C . LYS C 1 58 ? 21.49888 -16.25212 -3.61717 1.000 39.80011 58 LYS C C 1
ATOM 1960 O O . LYS C 1 58 ? 22.32286 -17.17019 -3.58084 1.000 39.23543 58 LYS C O 1
ATOM 1966 N N . ASP C 1 59 ? 21.84181 -14.97983 -3.42917 1.000 39.65877 59 ASP C N 1
ATOM 1967 C CA . ASP C 1 59 ? 23.24206 -14.57540 -3.41457 1.000 40.70343 59 ASP C CA 1
ATOM 1968 C C . ASP C 1 59 ? 23.94941 -14.98040 -2.12815 1.000 43.56745 59 ASP C C 1
ATOM 1969 O O . ASP C 1 59 ? 25.16217 -15.23410 -2.14350 1.000 40.74867 59 ASP C O 1
ATOM 1974 N N . ASN C 1 60 ? 23.22108 -15.07006 -1.01431 1.000 40.70636 60 ASN C N 1
ATOM 1975 C CA . ASN C 1 60 ? 23.87430 -15.58069 0.17821 1.000 48.62756 60 ASN C CA 1
ATOM 1976 C C . ASN C 1 60 ? 24.09420 -17.08286 0.09905 1.000 46.40138 60 ASN C C 1
ATOM 1977 O O . ASN C 1 60 ? 24.82439 -17.63143 0.93067 1.000 52.43903 60 ASN C O 1
ATOM 1982 N N . CYS C 1 61 ? 23.50902 -17.75292 -0.88764 1.000 41.54637 61 CYS C N 1
ATOM 1983 C CA . CYS C 1 61 ? 23.62406 -19.20327 -1.00187 1.000 50.22114 61 CYS C CA 1
ATOM 1984 C C . CYS C 1 61 ? 24.63412 -19.64750 -2.04754 1.000 54.28765 61 CYS C C 1
ATOM 1985 O O . CYS C 1 61 ? 25.17606 -20.75328 -1.94480 1.000 53.09764 61 CYS C O 1
ATOM 1988 N N . ASN C 1 62 ? 24.87588 -18.80957 -3.05861 1.000 62.16015 62 ASN C N 1
ATOM 1989 C CA . ASN C 1 62 ? 25.91857 -19.07666 -4.04083 1.000 56.98538 62 ASN C CA 1
ATOM 1990 C C . ASN C 1 62 ? 27.29923 -18.91178 -3.43070 1.000 55.65033 62 ASN C C 1
ATOM 1991 O O . ASN C 1 62 ? 28.24250 -19.59503 -3.84502 1.000 63.34836 62 ASN C O 1
ATOM 1996 N N . ARG C 1 63 ? 27.43052 -18.02621 -2.43913 1.000 52.87320 63 ARG C N 1
ATOM 1997 C CA . ARG C 1 63 ? 28.72647 -17.74297 -1.83833 1.000 58.86295 63 ARG C CA 1
ATOM 1998 C C . ARG C 1 63 ? 29.21949 -18.86058 -0.92218 1.000 61.08983 63 ARG C C 1
ATOM 1999 O O . ARG C 1 63 ? 30.40881 -18.87538 -0.58597 1.000 68.92953 63 ARG C O 1
ATOM 2007 N N . THR C 1 64 ? 28.36489 -19.80984 -0.54674 1.000 56.13517 64 THR C N 1
ATOM 2008 C CA . THR C 1 64 ? 28.71654 -20.84806 0.40914 1.000 53.51471 64 THR C CA 1
ATOM 2009 C C . THR C 1 64 ? 28.69779 -22.22570 -0.24949 1.000 62.33213 64 THR C C 1
ATOM 2010 O O . THR C 1 64 ? 28.05284 -22.44582 -1.28213 1.000 59.90597 64 THR C O 1
ATOM 2014 N N . THR C 1 65 ? 29.41196 -23.16378 0.37851 1.000 66.61710 65 THR C N 1
ATOM 2015 C CA . THR C 1 65 ? 29.41887 -24.56767 -0.02587 1.000 62.14343 65 THR C CA 1
ATOM 2016 C C . THR C 1 65 ? 28.07117 -25.22850 0.23724 1.000 67.51974 65 THR C C 1
ATOM 2017 O O . THR C 1 65 ? 28.01219 -26.34226 0.77495 1.000 68.98339 65 THR C O 1
ATOM 2021 N N . ALA C 1 66 ? 26.98292 -24.56470 -0.14256 1.000 65.93785 66 ALA C N 1
ATOM 2022 C CA . ALA C 1 66 ? 25.65434 -25.01838 0.22262 1.000 58.48075 66 ALA C CA 1
ATOM 2023 C C . ALA C 1 66 ? 24.74543 -25.07029 -0.99691 1.000 50.90935 66 ALA C C 1
ATOM 2024 O O . ALA C 1 66 ? 24.92967 -24.35633 -1.98753 1.000 52.50718 66 ALA C O 1
ATOM 2026 N N . SER C 1 67 ? 23.74803 -25.93193 -0.88953 1.000 48.09869 67 SER C N 1
ATOM 2027 C CA . SER C 1 67 ? 22.77320 -26.14926 -1.94030 1.000 48.18517 67 SER C CA 1
ATOM 2028 C C . SER C 1 67 ? 21.61838 -25.17249 -1.77449 1.000 47.38512 67 SER C C 1
ATOM 2029 O O . SER C 1 67 ? 21.08363 -25.01271 -0.66771 1.000 42.28574 67 SER C O 1
ATOM 2032 N N . LEU C 1 68 ? 21.23102 -24.52698 -2.86958 1.000 44.54216 68 LEU C N 1
ATOM 2033 C CA . LEU C 1 68 ? 19.98421 -23.77259 -2.90204 1.000 40.21631 68 LEU C CA 1
ATOM 2034 C C . LEU C 1 68 ? 18.86999 -24.70199 -3.37591 1.000 39.04513 68 LEU C C 1
ATOM 2035 O O . LEU C 1 68 ? 18.97474 -25.30013 -4.45087 1.000 43.37070 68 LEU C O 1
ATOM 2040 N N . VAL C 1 69 ? 17.81237 -24.83281 -2.57211 1.000 40.40121 69 VAL C N 1
ATOM 2041 C CA . VAL C 1 69 ? 16.62620 -25.58926 -2.94531 1.000 30.33923 69 VAL C CA 1
ATOM 2042 C C . VAL C 1 69 ? 15.43686 -24.65602 -2.84811 1.000 29.45830 69 VAL C C 1
ATOM 2043 O O . VAL C 1 69 ? 15.32473 -23.90024 -1.88227 1.000 28.53135 69 VAL C O 1
ATOM 2047 N N . GLU C 1 70 ? 14.55293 -24.71599 -3.84717 1.000 34.18250 70 GLU C N 1
ATOM 2048 C CA . GLU C 1 70 ? 13.63658 -23.62719 -4.18996 1.000 29.99713 70 GLU C CA 1
ATOM 2049 C C . GLU C 1 70 ? 12.22234 -24.16589 -4.32096 1.000 24.40037 70 GLU C C 1
ATOM 2050 O O . GLU C 1 70 ? 11.96841 -25.05615 -5.13435 1.000 22.69605 70 GLU C O 1
ATOM 2056 N N . GLY C 1 71 ? 11.29197 -23.58984 -3.58197 1.000 24.76842 71 GLY C N 1
ATOM 2057 C CA . GLY C 1 71 ? 9.92632 -24.03396 -3.74871 1.000 24.54659 71 GLY C CA 1
ATOM 2058 C C . GLY C 1 71 ? 9.70669 -25.45844 -3.29042 1.000 30.85050 71 GLY C C 1
ATOM 2059 O O . GLY C 1 71 ? 8.97429 -26.20810 -3.94654 1.000 36.71423 71 GLY C O 1
ATOM 2060 N N . VAL C 1 72 ? 10.34852 -25.85409 -2.19157 1.000 27.68430 72 VAL C N 1
ATOM 2061 C CA . VAL C 1 72 ? 10.06069 -27.10494 -1.49265 1.000 26.43403 72 VAL C CA 1
ATOM 2062 C C . VAL C 1 72 ? 8.75099 -26.96652 -0.71947 1.000 29.60840 72 VAL C C 1
ATOM 2063 O O . VAL C 1 72 ? 8.59735 -26.03714 0.08483 1.000 24.76153 72 VAL C O 1
ATOM 2067 N N . GLU C 1 73 ? 7.80703 -27.90073 -0.93640 1.000 30.51266 73 GLU C N 1
ATOM 2068 C CA . GLU C 1 73 ? 6.56906 -27.96131 -0.14956 1.000 33.72564 73 GLU C CA 1
ATOM 2069 C C . GLU C 1 73 ? 6.74156 -28.97490 0.96406 1.000 24.88798 73 GLU C C 1
ATOM 2070 O O . GLU C 1 73 ? 6.77604 -30.17714 0.70165 1.000 26.79678 73 GLU C O 1
ATOM 2076 N N . LEU C 1 74 ? 6.81412 -28.49120 2.20453 1.000 24.31681 74 LEU C N 1
ATOM 2077 C CA . LEU C 1 74 ? 7.06919 -29.36183 3.34893 1.000 26.88925 74 LEU C CA 1
ATOM 2078 C C . LEU C 1 74 ? 5.81177 -30.12520 3.75864 1.000 25.74818 74 LEU C C 1
ATOM 2079 O O . LEU C 1 74 ? 4.69414 -29.62031 3.64074 1.000 28.73625 74 LEU C O 1
ATOM 2084 N N . THR C 1 75 ? 5.99602 -31.34973 4.21789 1.000 25.54708 75 THR C N 1
ATOM 2085 C CA . THR C 1 75 ? 4.85521 -32.24092 4.39916 1.000 24.72755 75 THR C CA 1
ATOM 2086 C C . THR C 1 75 ? 4.78396 -32.84235 5.79196 1.000 32.98603 75 THR C C 1
ATOM 2087 O O . THR C 1 75 ? 3.67797 -33.04355 6.30222 1.000 42.50184 75 THR C O 1
ATOM 2091 N N . LYS C 1 76 ? 5.92760 -33.15181 6.41163 1.000 33.21021 76 LYS C N 1
ATOM 2092 C CA . LYS C 1 76 ? 5.99329 -33.67058 7.77352 1.000 29.93423 76 LYS C CA 1
ATOM 2093 C C . LYS C 1 76 ? 6.80315 -32.72544 8.65480 1.000 30.16269 76 LYS C C 1
ATOM 2094 O O . LYS C 1 76 ? 7.71525 -32.03849 8.18699 1.000 29.98080 76 LYS C O 1
ATOM 2100 N N . TYR C 1 77 ? 6.46504 -32.69579 9.94017 1.000 31.57408 77 TYR C N 1
ATOM 2101 C CA . TYR C 1 77 ? 7.20270 -31.91460 10.92582 1.000 29.55662 77 TYR C CA 1
ATOM 2102 C C . TYR C 1 77 ? 7.53344 -32.82145 12.10534 1.000 33.27591 77 TYR C C 1
ATOM 2103 O O . TYR C 1 77 ? 6.65823 -33.14537 12.90921 1.000 33.98483 77 TYR C O 1
ATOM 2112 N N . ILE C 1 78 ? 8.78485 -33.24077 12.21507 1.000 36.21496 78 ILE C N 1
ATOM 2113 C CA . ILE C 1 78 ? 9.17429 -34.27463 13.16760 1.000 36.85422 78 ILE C CA 1
ATOM 2114 C C . ILE C 1 78 ? 9.90020 -33.59980 14.31688 1.000 38.42471 78 ILE C C 1
ATOM 2115 O O . ILE C 1 78 ? 11.01747 -33.09924 14.14396 1.000 37.64907 78 ILE C O 1
ATOM 2120 N N . SER C 1 79 ? 9.27558 -33.57397 15.48983 1.000 38.40979 79 SER C N 1
ATOM 2121 C CA . SER C 1 79 ? 10.00234 -33.27292 16.71384 1.000 40.09727 79 SER C CA 1
ATOM 2122 C C . SER C 1 79 ? 10.34700 -34.59527 17.35655 1.000 40.20465 79 SER C C 1
ATOM 2123 O O . SER C 1 79 ? 9.46635 -35.36935 17.73613 1.000 40.05642 79 SER C O 1
ATOM 2126 N N . ASP C 1 80 ? 11.62957 -34.85594 17.45737 1.000 53.12745 80 ASP C N 1
ATOM 2127 C CA . ASP C 1 80 ? 12.12885 -36.13435 17.90966 1.000 58.38679 80 ASP C CA 1
ATOM 2128 C C . ASP C 1 80 ? 12.99165 -35.90765 19.13479 1.000 63.89374 80 ASP C C 1
ATOM 2129 O O . ASP C 1 80 ? 13.88892 -35.06098 19.11891 1.000 65.24968 80 ASP C O 1
ATOM 2134 N N . ILE C 1 81 ? 12.71032 -36.63762 20.20131 1.000 67.07623 81 ILE C N 1
ATOM 2135 C CA . ILE C 1 81 ? 13.69495 -36.69563 21.26926 1.000 73.12669 81 ILE C CA 1
ATOM 2136 C C . ILE C 1 81 ? 14.40158 -38.04825 21.21251 1.000 79.63200 81 ILE C C 1
ATOM 2137 O O . ILE C 1 81 ? 14.59215 -38.68560 22.24610 1.000 75.24803 81 ILE C O 1
ATOM 2142 N N . ASN C 1 82 ? 14.79928 -38.51328 20.02064 1.000 83.00294 82 ASN C N 1
ATOM 2143 C CA . ASN C 1 82 ? 15.35450 -39.86247 19.93810 1.000 84.75008 82 ASN C CA 1
ATOM 2144 C C . ASN C 1 82 ? 16.80309 -39.88738 20.39541 1.000 85.05693 82 ASN C C 1
ATOM 2145 O O . ASN C 1 82 ? 17.54109 -38.90837 20.26946 1.000 84.20315 82 ASN C O 1
ATOM 2150 N N . ASN C 1 83 ? 17.22592 -41.04580 20.90458 1.000 84.12273 83 ASN C N 1
ATOM 2151 C CA . ASN C 1 83 ? 18.59809 -41.19263 21.39213 1.000 78.37573 83 ASN C CA 1
ATOM 2152 C C . ASN C 1 83 ? 19.57272 -41.12547 20.22915 1.000 74.63008 83 ASN C C 1
ATOM 2153 O O . ASN C 1 83 ? 20.51528 -40.35138 20.24594 1.000 62.45770 83 ASN C O 1
ATOM 2158 N N . ASN C 1 84 ? 19.36074 -41.94729 19.20653 1.000 76.71484 84 ASN C N 1
ATOM 2159 C CA . ASN C 1 84 ? 20.12320 -41.82631 17.97213 1.000 74.51293 84 ASN C CA 1
ATOM 2160 C C . ASN C 1 84 ? 19.58184 -40.69468 17.09832 1.000 72.42326 84 ASN C C 1
ATOM 2161 O O . ASN C 1 84 ? 20.25856 -40.27889 16.14779 1.000 72.70532 84 ASN C O 1
ATOM 2166 N N . THR C 1 85 ? 18.39023 -40.17055 17.37642 1.000 73.50045 85 THR C N 1
ATOM 2167 C CA . THR C 1 85 ? 17.78382 -39.19097 16.46903 1.000 74.01076 85 THR C CA 1
ATOM 2168 C C . THR C 1 85 ? 17.17441 -38.06833 17.32503 1.000 69.35516 85 THR C C 1
ATOM 2169 O O . THR C 1 85 ? 15.95977 -37.94838 17.48507 1.000 72.48549 85 THR C O 1
ATOM 2173 N N . ASP C 1 86 ? 18.02729 -37.21520 17.89543 1.000 70.96565 86 ASP C N 1
ATOM 2174 C CA . ASP C 1 86 ? 17.54137 -36.06211 18.65331 1.000 74.34291 86 ASP C CA 1
ATOM 2175 C C . ASP C 1 86 ? 17.66748 -34.78119 17.83514 1.000 68.88234 86 ASP C C 1
ATOM 2176 O O . ASP C 1 86 ? 18.68187 -34.55083 17.17092 1.000 72.65238 86 ASP C O 1
ATOM 2181 N N . GLY C 1 87 ? 16.62950 -33.94575 17.90150 1.000 61.50021 87 GLY C N 1
ATOM 2182 C CA . GLY C 1 87 ? 16.54981 -32.70387 17.16891 1.000 61.74141 87 GLY C CA 1
ATOM 2183 C C . GLY C 1 87 ? 15.17748 -32.53725 16.55301 1.000 54.54005 87 GLY C C 1
ATOM 2184 O O . GLY C 1 87 ? 14.23181 -33.23871 16.89859 1.000 52.88558 87 GLY C O 1
ATOM 2185 N N . MET C 1 88 ? 15.06770 -31.58801 15.61996 1.000 53.72393 88 MET C N 1
ATOM 2186 C CA . MET C 1 88 ? 13.84504 -31.38429 14.86280 1.000 46.26641 88 MET C CA 1
ATOM 2187 C C . MET C 1 88 ? 14.11803 -31.52995 13.37220 1.000 36.51627 88 MET C C 1
ATOM 2188 O O . MET C 1 88 ? 15.19907 -31.20635 12.88724 1.000 37.29435 88 MET C O 1
ATOM 2193 N N . TYR C 1 89 ? 13.10381 -32.00268 12.64827 1.000 41.28347 89 TYR C N 1
ATOM 2194 C CA . TYR C 1 89 ? 13.21016 -32.30757 11.22986 1.000 41.05263 89 TYR C CA 1
ATOM 2195 C C . TYR C 1 89 ? 11.93138 -31.92316 10.48865 1.000 34.98640 89 TYR C C 1
ATOM 2196 O O . TYR C 1 89 ? 10.83369 -31.91013 11.05671 1.000 32.21426 89 TYR C O 1
ATOM 2205 N N . VAL C 1 90 ? 12.08468 -31.64316 9.19513 1.000 32.28660 90 VAL C N 1
ATOM 2206 C CA . VAL C 1 90 ? 10.96256 -31.53034 8.26964 1.000 33.97854 90 VAL C CA 1
ATOM 2207 C C . VAL C 1 90 ? 11.15745 -32.56048 7.15789 1.000 29.82412 90 VAL C C 1
ATOM 2208 O O . VAL C 1 90 ? 12.24398 -33.11016 6.97869 1.000 33.07035 90 VAL C O 1
ATOM 2212 N N . VAL C 1 91 ? 10.08369 -32.84019 6.41837 1.000 26.12095 91 VAL C N 1
ATOM 2213 C CA . VAL C 1 91 ? 10.14812 -33.69973 5.24059 1.000 24.64646 91 VAL C CA 1
ATOM 2214 C C . VAL C 1 91 ? 9.38922 -33.02567 4.11440 1.000 26.06035 91 VAL C C 1
ATOM 2215 O O . VAL C 1 91 ? 8.32703 -32.43515 4.33233 1.000 24.01191 91 VAL C O 1
ATOM 2219 N N . SER C 1 92 ? 9.94314 -33.11122 2.91126 1.000 28.46032 92 SER C N 1
ATOM 2220 C CA . SER C 1 92 ? 9.37877 -32.52016 1.70664 1.000 27.50657 92 SER C CA 1
ATOM 2221 C C . SER C 1 92 ? 8.54418 -33.54165 0.96516 1.000 28.04668 92 SER C C 1
ATOM 2222 O O . SER C 1 92 ? 8.75253 -34.74303 1.10307 1.000 31.66736 92 SER C O 1
ATOM 2225 N N . SER C 1 93 ? 7.64543 -33.04498 0.11330 1.000 30.96451 93 SER C N 1
ATOM 2226 C CA . SER C 1 93 ? 6.80362 -33.92779 -0.69029 1.000 34.74016 93 SER C CA 1
ATOM 2227 C C . SER C 1 93 ? 7.60834 -35.02328 -1.39648 1.000 32.53873 93 SER C C 1
ATOM 2228 O O . SER C 1 93 ? 7.09080 -36.13255 -1.61542 1.000 29.00374 93 SER C O 1
ATOM 2231 N N . THR C 1 94 ? 8.88063 -34.75018 -1.71645 1.000 27.00925 94 THR C N 1
ATOM 2232 C CA . THR C 1 94 ? 9.75614 -35.69078 -2.40887 1.000 27.49553 94 THR C CA 1
ATOM 2233 C C . THR C 1 94 ? 10.44333 -36.67249 -1.46435 1.000 27.28469 94 THR C C 1
ATOM 2234 O O . THR C 1 94 ? 11.43970 -37.29462 -1.85244 1.000 30.58108 94 THR C O 1
ATOM 2238 N N . GLY C 1 95 ? 9.96164 -36.80427 -0.23120 1.000 25.38277 95 GLY C N 1
ATOM 2239 C CA . GLY C 1 95 ? 10.67151 -37.57658 0.76335 1.000 21.15754 95 GLY C CA 1
ATOM 2240 C C . GLY C 1 95 ? 12.04822 -37.06476 1.13489 1.000 23.60904 95 GLY C C 1
ATOM 2241 O O . GLY C 1 95 ? 12.80689 -37.78448 1.78676 1.000 29.00049 95 GLY C O 1
ATOM 2242 N N . GLY C 1 96 ? 12.41856 -35.85721 0.73519 1.000 20.20574 96 GLY C N 1
ATOM 2243 C CA . GLY C 1 96 ? 13.64280 -35.28438 1.24731 1.000 22.39465 96 GLY C CA 1
ATOM 2244 C C . GLY C 1 96 ? 13.55045 -35.04223 2.74025 1.000 27.08819 96 GLY C C 1
ATOM 2245 O O . GLY C 1 96 ? 12.48378 -34.76889 3.28417 1.000 33.19955 96 GLY C O 1
ATOM 2246 N N . VAL C 1 97 ? 14.68154 -35.14621 3.42459 1.000 29.65363 97 VAL C N 1
ATOM 2247 C CA . VAL C 1 97 ? 14.68493 -35.08710 4.87762 1.000 30.30851 97 VAL C CA 1
ATOM 2248 C C . VAL C 1 97 ? 15.76657 -34.12475 5.33846 1.000 35.78972 97 VAL C C 1
ATOM 2249 O O . VAL C 1 97 ? 16.95779 -34.40503 5.16750 1.000 36.72045 97 VAL C O 1
ATOM 2253 N N . TRP C 1 98 ? 15.35756 -33.01320 5.95542 1.000 35.41930 98 TRP C N 1
ATOM 2254 C CA . TRP C 1 98 ? 16.27497 -31.98436 6.42717 1.000 37.83346 98 TRP C CA 1
ATOM 2255 C C . TRP C 1 98 ? 16.29206 -31.87565 7.93897 1.000 41.82724 98 TRP C C 1
ATOM 2256 O O . TRP C 1 98 ? 15.24358 -31.68003 8.56269 1.000 38.46503 98 TRP C O 1
ATOM 2267 N N . ARG C 1 99 ? 17.49422 -31.95254 8.50947 1.000 48.16940 99 ARG C N 1
ATOM 2268 C CA . ARG C 1 99 ? 17.71371 -31.56320 9.89536 1.000 41.97547 99 ARG C CA 1
ATOM 2269 C C . ARG C 1 99 ? 17.65333 -30.05229 9.99933 1.000 38.49121 99 ARG C C 1
ATOM 2270 O O . ARG C 1 99 ? 18.17452 -29.33904 9.14148 1.000 40.95225 99 ARG C O 1
ATOM 2278 N N . ILE C 1 100 ? 16.98466 -29.56266 11.03305 1.000 41.62061 100 ILE C N 1
ATOM 2279 C CA . ILE C 1 100 ? 17.01867 -28.14641 11.35847 1.000 45.52144 100 ILE C CA 1
ATOM 2280 C C . ILE C 1 100 ? 18.10230 -27.94642 12.40093 1.000 52.06455 100 ILE C C 1
ATOM 2281 O O . ILE C 1 100 ? 18.07188 -28.57712 13.46508 1.000 46.19229 100 ILE C O 1
ATOM 2286 N N . SER C 1 101 ? 19.07917 -27.09839 12.06597 1.000 51.69876 101 SER C N 1
ATOM 2287 C CA . SER C 1 101 ? 20.15383 -26.72936 12.97466 1.000 54.74594 101 SER C CA 1
ATOM 2288 C C . SER C 1 101 ? 19.61865 -26.47650 14.37429 1.000 64.09454 101 SER C C 1
ATOM 2289 O O . SER C 1 101 ? 18.49213 -26.00160 14.55058 1.000 63.55077 101 SER C O 1
ATOM 2292 N N . ARG C 1 102 ? 20.42282 -26.81434 15.37055 1.000 68.09704 102 ARG C N 1
ATOM 2293 C CA . ARG C 1 102 ? 20.18439 -26.30077 16.70389 1.000 72.31807 102 ARG C CA 1
ATOM 2294 C C . ARG C 1 102 ? 21.29861 -25.33135 17.07810 1.000 72.06772 102 ARG C C 1
ATOM 2295 O O . ARG C 1 102 ? 22.32495 -25.22214 16.39176 1.000 58.30882 102 ARG C O 1
ATOM 2303 N N . ALA C 1 103 ? 21.04739 -24.60920 18.17093 1.000 75.65150 103 ALA C N 1
ATOM 2304 C CA . ALA C 1 103 ? 21.93630 -23.59564 18.73484 1.000 81.07227 103 ALA C CA 1
ATOM 2305 C C . ALA C 1 103 ? 21.23405 -22.89450 19.90101 1.000 82.57615 103 ALA C C 1
ATOM 2306 O O . ALA C 1 103 ? 20.00309 -22.78320 19.93286 1.000 84.53223 103 ALA C O 1
ATOM 2308 N N . LYS D 1 1 ? 21.08384 -8.18732 23.11461 1.000 71.26451 1 LYS D N 1
ATOM 2309 C CA . LYS D 1 1 ? 21.03377 -9.43955 23.85429 1.000 74.51836 1 LYS D CA 1
ATOM 2310 C C . LYS D 1 1 ? 20.02556 -9.36959 25.02537 1.000 74.31764 1 LYS D C 1
ATOM 2311 O O . LYS D 1 1 ? 19.44160 -10.39807 25.42054 1.000 66.93558 1 LYS D O 1
ATOM 2317 N N . ASP D 1 2 ? 19.80206 -8.16241 25.55702 1.000 80.73379 2 ASP D N 1
ATOM 2318 C CA . ASP D 1 2 ? 19.22934 -8.00658 26.89052 1.000 82.68782 2 ASP D CA 1
ATOM 2319 C C . ASP D 1 2 ? 17.93892 -7.17867 26.88676 1.000 83.53442 2 ASP D C 1
ATOM 2320 O O . ASP D 1 2 ? 17.51774 -6.61983 25.87049 1.000 81.94061 2 ASP D O 1
ATOM 2325 N N . TYR D 1 3 ? 17.29689 -7.14684 28.06191 1.000 87.35394 3 TYR D N 1
ATOM 2326 C CA . TYR D 1 3 ? 15.98885 -6.52129 28.26593 1.000 87.45482 3 TYR D CA 1
ATOM 2327 C C . TYR D 1 3 ? 16.08945 -4.99069 28.17650 1.000 88.98918 3 TYR D C 1
ATOM 2328 O O . TYR D 1 3 ? 17.14747 -4.41613 28.45919 1.000 85.24701 3 TYR D O 1
ATOM 2337 N N . PRO D 1 4 ? 14.99632 -4.29003 27.75098 1.000 90.86701 4 PRO D N 1
ATOM 2338 C CA . PRO D 1 4 ? 13.67262 -4.75675 27.29051 1.000 84.32642 4 PRO D CA 1
ATOM 2339 C C . PRO D 1 4 ? 13.62786 -4.90134 25.78121 1.000 82.35336 4 PRO D C 1
ATOM 2340 O O . PRO D 1 4 ? 12.62320 -5.27963 25.18646 1.000 77.92064 4 PRO D O 1
ATOM 2344 N N . ASP D 1 5 ? 14.75386 -4.55483 25.15661 1.000 83.74620 5 ASP D N 1
ATOM 2345 C CA . ASP D 1 5 ? 14.82591 -4.43859 23.70750 1.000 82.04713 5 ASP D CA 1
ATOM 2346 C C . ASP D 1 5 ? 14.71475 -5.80171 23.02571 1.000 75.62804 5 ASP D C 1
ATOM 2347 O O . ASP D 1 5 ? 14.28652 -5.87916 21.86675 1.000 71.03206 5 ASP D O 1
ATOM 2352 N N . ASN D 1 6 ? 15.10100 -6.88066 23.71790 1.000 76.47031 6 ASN D N 1
ATOM 2353 C CA . ASN D 1 6 ? 14.82057 -8.22020 23.21305 1.000 69.33312 6 ASN D CA 1
ATOM 2354 C C . ASN D 1 6 ? 13.33396 -8.37283 22.89542 1.000 67.15832 6 ASN D C 1
ATOM 2355 O O . ASN D 1 6 ? 12.96292 -8.96478 21.87579 1.000 65.98672 6 ASN D O 1
ATOM 2360 N N . VAL D 1 7 ? 12.47378 -7.78894 23.73201 1.000 59.85027 7 VAL D N 1
ATOM 2361 C CA . VAL D 1 7 ? 11.03031 -7.90997 23.55255 1.000 56.49895 7 VAL D CA 1
ATOM 2362 C C . VAL D 1 7 ? 10.59582 -7.29282 22.22497 1.000 52.73025 7 VAL D C 1
ATOM 2363 O O . VAL D 1 7 ? 9.87142 -7.91416 21.43837 1.000 51.86212 7 VAL D O 1
ATOM 2367 N N . MET D 1 8 ? 11.02786 -6.06308 21.95248 1.000 52.79160 8 MET D N 1
ATOM 2368 C CA . MET D 1 8 ? 10.56490 -5.38834 20.74486 1.000 49.95472 8 MET D CA 1
ATOM 2369 C C . MET D 1 8 ? 11.09584 -6.07435 19.49319 1.000 49.39984 8 MET D C 1
ATOM 2370 O O . MET D 1 8 ? 10.34347 -6.32791 18.54394 1.000 48.79354 8 MET D O 1
ATOM 2375 N N . THR D 1 9 ? 12.39518 -6.37153 19.46054 1.000 49.10269 9 THR D N 1
ATOM 2376 C CA . THR D 1 9 ? 12.91442 -7.09302 18.31055 1.000 49.61409 9 THR D CA 1
ATOM 2377 C C . THR D 1 9 ? 12.21372 -8.42593 18.17785 1.000 46.46321 9 THR D C 1
ATOM 2378 O O . THR D 1 9 ? 11.95401 -8.88077 17.06012 1.000 47.00977 9 THR D O 1
ATOM 2382 N N . ALA D 1 10 ? 11.86784 -9.04250 19.30974 1.000 45.81772 10 ALA D N 1
ATOM 2383 C CA . ALA D 1 10 ? 11.11215 -10.28555 19.27431 1.000 39.74495 10 ALA D CA 1
ATOM 2384 C C . ALA D 1 10 ? 9.75441 -10.08397 18.61111 1.000 36.68203 10 ALA D C 1
ATOM 2385 O O . ALA D 1 10 ? 9.32015 -10.91750 17.80549 1.000 40.10314 10 ALA D O 1
ATOM 2387 N N . GLU D 1 11 ? 9.07373 -8.97560 18.92328 1.000 37.37436 11 GLU D N 1
ATOM 2388 C CA . GLU D 1 11 ? 7.78255 -8.69193 18.29384 1.000 40.06103 11 GLU D CA 1
ATOM 2389 C C . GLU D 1 11 ? 7.93678 -8.57389 16.79016 1.000 42.87062 11 GLU D C 1
ATOM 2390 O O . GLU D 1 11 ? 7.20821 -9.20241 16.01054 1.000 35.04388 11 GLU D O 1
ATOM 2396 N N . MET D 1 12 ? 8.89317 -7.75123 16.37812 1.000 48.30224 12 MET D N 1
ATOM 2397 C CA . MET D 1 12 ? 9.22075 -7.57916 14.97987 1.000 40.26405 12 MET D CA 1
ATOM 2398 C C . MET D 1 12 ? 9.24981 -8.92132 14.27300 1.000 38.38736 12 MET D C 1
ATOM 2399 O O . MET D 1 12 ? 8.51123 -9.13938 13.30928 1.000 44.49769 12 MET D O 1
ATOM 2404 N N . ARG D 1 13 ? 10.01208 -9.87255 14.80484 1.000 35.94052 13 ARG D N 1
ATOM 2405 C CA . ARG D 1 13 ? 10.01101 -11.20213 14.20684 1.000 38.98068 13 ARG D CA 1
ATOM 2406 C C . ARG D 1 13 ? 8.61982 -11.82973 14.23024 1.000 44.28128 13 ARG D C 1
ATOM 2407 O O . ARG D 1 13 ? 8.26398 -12.58130 13.30963 1.000 47.67131 13 ARG D O 1
ATOM 2415 N N . LYS D 1 14 ? 7.81781 -11.53334 15.26335 1.000 37.79625 14 LYS D N 1
ATOM 2416 C CA . LYS D 1 14 ? 6.43352 -11.99301 15.28987 1.000 31.44645 14 LYS D CA 1
ATOM 2417 C C . LYS D 1 14 ? 5.53935 -11.11329 14.42829 1.000 34.62204 14 LYS D C 1
ATOM 2418 O O . LYS D 1 14 ? 4.58977 -11.60412 13.80545 1.000 31.63905 14 LYS D O 1
ATOM 2424 N N . ILE D 1 15 ? 5.80640 -9.80556 14.40538 1.000 31.31394 15 ILE D N 1
ATOM 2425 C CA . ILE D 1 15 ? 5.06879 -8.93914 13.49530 1.000 31.84851 15 ILE D CA 1
ATOM 2426 C C . ILE D 1 15 ? 5.44738 -9.24680 12.05417 1.000 30.95135 15 ILE D C 1
ATOM 2427 O O . ILE D 1 15 ? 4.59247 -9.28715 11.16450 1.000 28.62759 15 ILE D O 1
ATOM 2432 N N . ALA D 1 16 ? 6.73540 -9.44594 11.79481 1.000 30.19492 16 ALA D N 1
ATOM 2433 C CA . ALA D 1 16 ? 7.14660 -9.81642 10.45360 1.000 29.88811 16 ALA D CA 1
ATOM 2434 C C . ALA D 1 16 ? 6.41668 -11.06468 10.01416 1.000 32.20977 16 ALA D C 1
ATOM 2435 O O . ALA D 1 16 ? 5.75854 -11.08446 8.96350 1.000 26.60873 16 ALA D O 1
ATOM 2437 N N . MET D 1 17 ? 6.49140 -12.10993 10.83934 1.000 37.03078 17 MET D N 1
ATOM 2438 C CA . MET D 1 17 ? 5.86048 -13.36237 10.47244 1.000 30.01039 17 MET D CA 1
ATOM 2439 C C . MET D 1 17 ? 4.36792 -13.16900 10.28908 1.000 31.64842 17 MET D C 1
ATOM 2440 O O . MET D 1 17 ? 3.78804 -13.65707 9.30956 1.000 29.80224 17 MET D O 1
ATOM 2445 N N . ALA D 1 18 ? 3.73773 -12.40650 11.19239 1.000 28.66860 18 ALA D N 1
ATOM 2446 C CA . ALA D 1 18 ? 2.32578 -12.09527 11.02670 1.000 19.82484 18 ALA D CA 1
ATOM 2447 C C . ALA D 1 18 ? 2.07798 -11.41875 9.69701 1.000 26.00735 18 ALA D C 1
ATOM 2448 O O . ALA D 1 18 ? 1.04650 -11.63159 9.07362 1.000 29.42951 18 ALA D O 1
ATOM 2450 N N . ALA D 1 19 ? 3.01828 -10.61205 9.22778 1.000 25.94610 19 ALA D N 1
ATOM 2451 C CA . ALA D 1 19 ? 2.74144 -9.89265 8.00139 1.000 26.88451 19 ALA D CA 1
ATOM 2452 C C . ALA D 1 19 ? 2.75190 -10.83624 6.82248 1.000 32.32146 19 ALA D C 1
ATOM 2453 O O . ALA D 1 19 ? 1.89357 -10.73916 5.93662 1.000 35.46113 19 ALA D O 1
ATOM 2455 N N . VAL D 1 20 ? 3.71059 -11.76661 6.80031 1.000 35.05827 20 VAL D N 1
ATOM 2456 C CA . VAL D 1 20 ? 3.86577 -12.63926 5.63770 1.000 30.83248 20 VAL D CA 1
ATOM 2457 C C . VAL D 1 20 ? 2.79556 -13.70922 5.62752 1.000 32.38435 20 VAL D C 1
ATOM 2458 O O . VAL D 1 20 ? 2.17454 -13.97351 4.59281 1.000 39.16508 20 VAL D O 1
ATOM 2462 N N . LEU D 1 21 ? 2.54446 -14.33273 6.77548 1.000 32.54997 21 LEU D N 1
ATOM 2463 C CA . LEU D 1 21 ? 1.48195 -15.32193 6.78251 1.000 30.66196 21 LEU D CA 1
ATOM 2464 C C . LEU D 1 21 ? 0.13392 -14.70859 6.49366 1.000 32.87511 21 LEU D C 1
ATOM 2465 O O . LEU D 1 21 ? -0.84689 -15.43478 6.44172 1.000 44.69575 21 LEU D O 1
ATOM 2470 N N . SER D 1 22 ? 0.06505 -13.40241 6.30834 1.000 34.86888 22 SER D N 1
ATOM 2471 C CA . SER D 1 22 ? -1.19337 -12.68171 6.29156 1.000 33.20870 22 SER D CA 1
ATOM 2472 C C . SER D 1 22 ? -1.30151 -11.67739 5.15742 1.000 41.80402 22 SER D C 1
ATOM 2473 O O . SER D 1 22 ? -2.39942 -11.39822 4.66828 1.000 43.74037 22 SER D O 1
ATOM 2476 N N . GLY D 1 23 ? -0.16539 -11.09642 4.76274 1.000 37.83490 23 GLY D N 1
ATOM 2477 C CA . GLY D 1 23 ? -0.21970 -10.03960 3.78474 1.000 40.09340 23 GLY D CA 1
ATOM 2478 C C . GLY D 1 23 ? -0.93690 -8.78346 4.22673 1.000 47.61397 23 GLY D C 1
ATOM 2479 O O . GLY D 1 23 ? -1.24740 -7.94606 3.37869 1.000 49.72485 23 GLY D O 1
ATOM 2480 N N . MET D 1 24 ? -1.25205 -8.635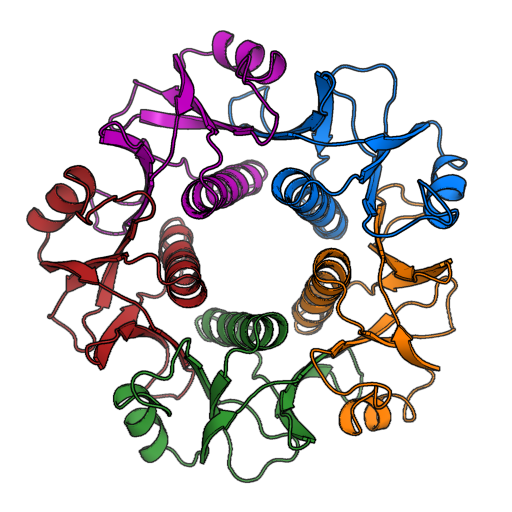22 5.51250 1.000 43.45699 24 MET D N 1
ATOM 2481 C CA . MET D 1 24 ? -1.53580 -7.31183 6.04718 1.000 39.25117 24 MET D CA 1
ATOM 2482 C C . MET D 1 24 ? -0.27614 -6.48250 5.86979 1.000 39.03945 24 MET D C 1
ATOM 2483 O O . MET D 1 24 ? 0.78871 -6.88606 6.34815 1.000 37.30405 24 MET D O 1
ATOM 2488 N N . ARG D 1 25 ? -0.36830 -5.36551 5.13372 1.000 39.53103 25 ARG D N 1
ATOM 2489 C CA . ARG D 1 25 ? 0.84190 -4.59740 4.84309 1.000 34.81873 25 ARG D CA 1
ATOM 2490 C C . ARG D 1 25 ? 1.46315 -4.09588 6.14054 1.000 35.03407 25 ARG D C 1
ATOM 2491 O O . ARG D 1 25 ? 0.86116 -4.14539 7.21941 1.000 36.99022 25 ARG D O 1
ATOM 2499 N N . VAL D 1 26 ? 2.68710 -3.59285 6.03779 1.000 30.68953 26 VAL D N 1
ATOM 2500 C CA . VAL D 1 26 ? 3.33174 -2.98207 7.18934 1.000 35.31180 26 VAL D CA 1
ATOM 2501 C C . VAL D 1 26 ? 3.80962 -1.57460 6.84778 1.000 38.72939 26 VAL D C 1
ATOM 2502 O O . VAL D 1 26 ? 3.80220 -1.13989 5.69283 1.000 38.90337 26 VAL D O 1
ATOM 2506 N N . ASN D 1 27 ? 4.16864 -0.84650 7.90118 1.000 38.58309 27 ASN D N 1
ATOM 2507 C CA . ASN D 1 27 ? 4.88298 0.41783 7.81223 1.000 40.65345 27 ASN D CA 1
ATOM 2508 C C . ASN D 1 27 ? 6.22898 0.21955 8.49762 1.000 39.86109 27 ASN D C 1
ATOM 2509 O O . ASN D 1 27 ? 6.32200 -0.49914 9.49805 1.000 40.09181 27 ASN D O 1
ATOM 2514 N N . MET D 1 28 ? 7.27658 0.81292 7.93846 1.000 39.14630 28 MET D N 1
ATOM 2515 C CA . MET D 1 28 ? 8.62980 0.57335 8.40799 1.000 42.47620 28 MET D CA 1
ATOM 2516 C C . MET D 1 28 ? 9.33048 1.89921 8.67205 1.000 48.91143 28 MET D C 1
ATOM 2517 O O . MET D 1 28 ? 9.08369 2.90948 8.00208 1.000 40.11813 28 MET D O 1
ATOM 2522 N N . CYS D 1 29 ? 10.18852 1.87997 9.68901 1.000 52.13567 29 CYS D N 1
ATOM 2523 C CA . CYS D 1 29 ? 11.14981 2.93822 9.96690 1.000 47.92679 29 CYS D CA 1
ATOM 2524 C C . CYS D 1 29 ? 12.50728 2.26864 9.86241 1.000 46.49071 29 CYS D C 1
ATOM 2525 O O . CYS D 1 29 ? 12.82676 1.39076 10.67170 1.000 48.90406 29 CYS D O 1
ATOM 2528 N N . ALA D 1 30 ? 13.27743 2.63170 8.84140 1.000 40.90836 30 ALA D N 1
ATOM 2529 C CA . ALA D 1 30 ? 14.46308 1.86574 8.50764 1.000 41.33489 30 ALA D CA 1
ATOM 2530 C C . ALA D 1 30 ? 15.61378 2.80843 8.19327 1.000 52.87847 30 ALA D C 1
ATOM 2531 O O . ALA D 1 30 ? 15.43025 3.90430 7.64548 1.000 49.34235 30 ALA D O 1
ATOM 2533 N N . SER D 1 31 ? 16.81668 2.35124 8.54397 1.000 51.75812 31 SER D N 1
ATOM 2534 C CA . SER D 1 31 ? 18.01904 3.15013 8.39739 1.000 50.39287 31 SER D CA 1
ATOM 2535 C C . SER D 1 31 ? 18.75452 2.71523 7.13665 1.000 48.02154 31 SER D C 1
ATOM 2536 O O . SER D 1 31 ? 19.31628 1.60561 7.12595 1.000 46.02539 31 SER D O 1
ATOM 2539 N N . PRO D 1 32 ? 18.80940 3.52802 6.06593 1.000 50.58782 32 PRO D N 1
ATOM 2540 C CA . PRO D 1 32 ? 19.56394 3.11927 4.86899 1.000 43.80384 32 PRO D CA 1
ATOM 2541 C C . PRO D 1 32 ? 21.05773 3.07892 5.09875 1.000 43.57523 32 PRO D C 1
ATOM 2542 O O . PRO D 1 32 ? 21.78852 2.65401 4.19913 1.000 44.35776 32 PRO D O 1
ATOM 2546 N N . ALA D 1 33 ? 21.51455 3.47925 6.28719 1.000 42.21837 33 ALA D N 1
ATOM 2547 C CA . ALA D 1 33 ? 22.92844 3.45642 6.62590 1.000 45.68824 33 ALA D CA 1
ATOM 2548 C C . ALA D 1 33 ? 23.50022 2.04933 6.53372 1.000 49.53683 33 ALA D C 1
ATOM 2549 O O . ALA D 1 33 ? 24.70397 1.85398 6.71009 1.000 60.82294 33 ALA D O 1
ATOM 2551 N N . SER D 1 34 ? 22.64023 1.06581 6.26081 1.000 45.75403 34 SER D N 1
ATOM 2552 C CA . SER D 1 34 ? 23.03726 -0.31047 5.99619 1.000 47.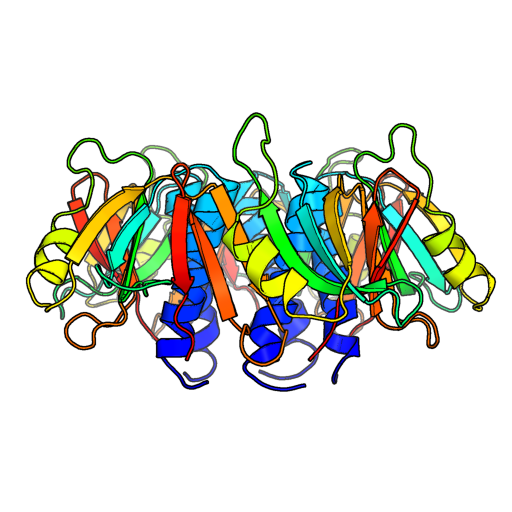37598 34 SER D CA 1
ATOM 2553 C C . SER D 1 34 ? 22.30267 -0.82050 4.75256 1.000 46.74708 34 SER D C 1
ATOM 2554 O O . SER D 1 34 ? 21.46777 -0.13134 4.15902 1.000 40.39185 34 SER D O 1
ATOM 2557 N N . SER D 1 35 ? 22.62502 -2.05388 4.35546 1.000 47.38459 35 SER D N 1
ATOM 2558 C CA . SER D 1 35 ? 21.97154 -2.67066 3.21162 1.000 45.12487 35 SER D CA 1
ATOM 2559 C C . SER D 1 35 ? 22.01509 -4.19012 3.36611 1.000 45.65592 35 SER D C 1
ATOM 2560 O O . SER D 1 35 ? 23.08711 -4.79142 3.23103 1.000 48.14502 35 SER D O 1
ATOM 2563 N N . PRO D 1 36 ? 20.88240 -4.85497 3.66217 1.000 40.08120 36 PRO D N 1
ATOM 2564 C CA . PRO D 1 36 ? 19.51486 -4.32081 3.78869 1.000 41.18114 36 PRO D CA 1
ATOM 2565 C C . PRO D 1 36 ? 19.37289 -3.22115 4.85714 1.000 46.18906 36 PRO D C 1
ATOM 2566 O O . PRO D 1 36 ? 20.08509 -3.23472 5.87539 1.000 41.97452 36 PRO D O 1
ATOM 2570 N N . ASN D 1 37 ? 18.49588 -2.23989 4.60895 1.000 42.22327 37 ASN D N 1
ATOM 2571 C CA . ASN D 1 37 ? 18.20129 -1.22113 5.60750 1.000 39.30708 37 ASN D CA 1
ATOM 2572 C C . ASN D 1 37 ? 17.65633 -1.89509 6.85404 1.000 38.76846 37 ASN D C 1
ATOM 2573 O O . ASN D 1 37 ? 16.64983 -2.60694 6.78977 1.000 40.65295 37 ASN D O 1
ATOM 2578 N N . VAL D 1 38 ? 18.33331 -1.68654 7.98490 1.000 40.17666 38 VAL D N 1
ATOM 2579 C CA . VAL D 1 38 ? 17.98002 -2.38447 9.21338 1.000 36.29431 38 VAL D CA 1
ATOM 2580 C C . VAL D 1 38 ? 16.66184 -1.84758 9.75433 1.000 35.08191 38 VAL D C 1
ATOM 2581 O O . VAL D 1 38 ? 16.41098 -0.63482 9.75340 1.000 34.70398 38 VAL D O 1
ATOM 2585 N N . ILE D 1 39 ? 15.79136 -2.75874 10.18435 1.000 40.82648 39 ILE D N 1
ATOM 2586 C CA . ILE D 1 39 ? 14.44217 -2.39382 10.61678 1.000 43.26065 39 ILE D CA 1
ATOM 2587 C C . ILE D 1 39 ? 14.50886 -1.90743 12.05508 1.000 41.25743 39 ILE D C 1
ATOM 2588 O O . ILE D 1 39 ? 14.76136 -2.69478 12.97186 1.000 34.55601 39 ILE D O 1
ATOM 2593 N N . TRP D 1 40 ? 14.25215 -0.60257 12.24252 1.000 46.96054 40 TRP D N 1
ATOM 2594 C CA . TRP D 1 40 ? 14.23841 0.07076 13.53415 1.000 48.24120 40 TRP D CA 1
ATOM 2595 C C . TRP D 1 40 ? 12.84820 0.17219 14.13679 1.000 48.74482 40 TRP D C 1
ATOM 2596 O O . TRP D 1 40 ? 12.72224 0.46252 15.33409 1.000 52.23897 40 TRP D O 1
ATOM 2607 N N . ALA D 1 41 ? 11.80864 -0.00493 13.32988 1.000 45.22602 41 ALA D N 1
ATOM 2608 C CA . ALA D 1 41 ? 10.44176 -0.00152 13.82436 1.000 53.72562 41 ALA D CA 1
ATOM 2609 C C . ALA D 1 41 ? 9.54662 -0.44738 12.68918 1.000 50.31040 41 ALA D C 1
ATOM 2610 O O . ALA D 1 41 ? 9.79102 -0.09909 11.53134 1.000 48.44550 41 ALA D O 1
ATOM 2612 N N . ILE D 1 42 ? 8.52180 -1.21641 13.02816 1.000 46.17456 42 ILE D N 1
ATOM 2613 C CA . ILE D 1 42 ? 7.55661 -1.70152 12.05673 1.000 42.06170 42 ILE D CA 1
ATOM 2614 C C . ILE D 1 42 ? 6.16880 -1.51448 12.64732 1.000 38.37779 42 ILE D C 1
ATOM 2615 O O . ILE D 1 42 ? 6.0022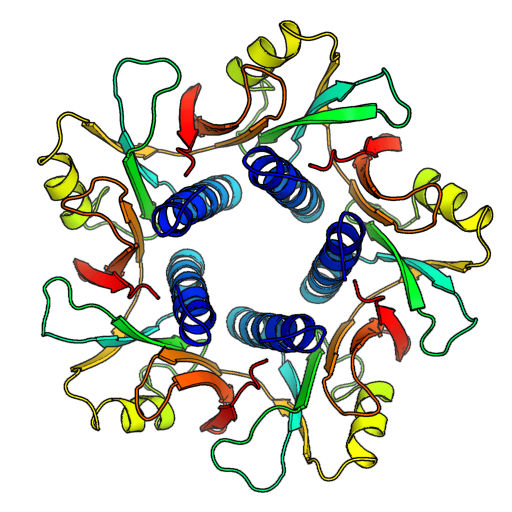0 -1.44155 13.86751 1.000 39.13813 42 ILE D O 1
ATOM 2620 N N . GLU D 1 43 ? 5.17477 -1.39307 11.76983 1.000 37.56604 43 GLU D N 1
ATOM 2621 C CA . GLU D 1 43 ? 3.78429 -1.19634 12.16701 1.000 39.71546 43 GLU D CA 1
ATOM 2622 C C . GLU D 1 43 ? 2.92887 -2.17135 11.37115 1.000 38.48902 43 GLU D C 1
ATOM 2623 O O . GLU D 1 43 ? 2.90596 -2.11482 10.13946 1.000 38.91518 43 GLU D O 1
ATOM 2629 N N . LEU D 1 44 ? 2.24561 -3.07532 12.06555 1.000 40.97949 44 LEU D N 1
ATOM 2630 C CA . LEU D 1 44 ? 1.36752 -4.04150 11.41653 1.000 35.47575 44 LEU D CA 1
ATOM 2631 C C . LEU D 1 44 ? -0.01590 -3.43252 11.25467 1.000 35.00462 44 LEU D C 1
ATOM 2632 O O . LEU D 1 44 ? -0.67425 -3.09767 12.24816 1.000 37.75052 44 LEU D O 1
ATOM 2637 N N . GLU D 1 45 ? -0.46823 -3.32744 10.01036 1.000 36.03314 45 GLU D N 1
ATOM 2638 C CA . GLU D 1 45 ? -1.61425 -2.49941 9.66167 1.000 38.00535 45 GLU D CA 1
ATOM 2639 C C . GLU D 1 45 ? -2.72031 -3.38792 9.10388 1.000 35.52330 45 GLU D C 1
ATOM 2640 O O . GLU D 1 45 ? -2.51974 -4.11367 8.12620 1.000 40.76815 45 GLU D O 1
ATOM 2646 N N . ALA D 1 46 ? -3.88823 -3.33140 9.73553 1.000 39.49608 46 ALA D N 1
ATOM 2647 C CA . ALA D 1 46 ? -4.94587 -4.29847 9.50397 1.000 39.73956 46 ALA D CA 1
ATOM 2648 C C . ALA D 1 46 ? -6.10330 -3.54841 8.88024 1.000 45.96187 46 ALA D C 1
ATOM 2649 O O . ALA D 1 46 ? -6.05143 -3.22277 7.68135 1.000 59.52139 46 ALA D O 1
ATOM 2651 N N . GLU D 1 47 ? -7.15995 -3.21416 9.63301 1.000 55.73898 47 GLU D N 1
ATOM 2652 C CA . GLU D 1 47 ? -8.24312 -2.37564 9.12726 1.000 66.55539 47 GLU D CA 1
ATOM 2653 C C . GLU D 1 47 ? -7.71380 -0.97875 8.82172 1.000 58.38286 47 GLU D C 1
ATOM 2654 O O . GLU D 1 47 ? -8.36480 0.02194 9.14299 1.000 57.40126 47 GLU D O 1
ATOM 2660 N N . GLY D 1 48 ? -6.52089 -0.91429 8.22000 1.000 58.14136 48 GLY D N 1
ATOM 2661 C CA . GLY D 1 48 ? -5.99974 0.33548 7.71082 1.000 74.20673 48 GLY D CA 1
ATOM 2662 C C . GLY D 1 48 ? -6.96476 0.99493 6.75299 1.000 87.80431 48 GLY D C 1
ATOM 2663 O O . GLY D 1 48 ? -7.10621 2.22425 6.75359 1.000 94.13445 48 GLY D O 1
ATOM 2664 N N . SER D 1 49 ? -7.64424 0.19051 5.93036 1.000 81.77950 49 SER D N 1
ATOM 2665 C CA . SER D 1 49 ? -8.87116 0.58866 5.23844 1.000 81.92352 49 SER D CA 1
ATOM 2666 C C . SER D 1 49 ? -8.58606 1.69458 4.21626 1.000 82.18005 49 SER D C 1
ATOM 2667 O O . SER D 1 49 ? -9.10780 2.81197 4.27616 1.000 72.53762 49 SER D O 1
ATOM 2670 N N . GLY D 1 50 ? -7.76680 1.31755 3.24067 1.000 85.25325 50 GLY D N 1
ATOM 2671 C CA . GLY D 1 50 ? -7.21496 2.24503 2.28297 1.000 82.43569 50 GLY D CA 1
ATOM 2672 C C . GLY D 1 50 ? -5.77096 2.59039 2.53115 1.000 84.96861 50 GLY D C 1
ATOM 2673 O O . GLY D 1 50 ? -5.27125 3.53845 1.92147 1.000 99.17363 50 GLY D O 1
ATOM 2674 N N . SER D 1 51 ? -5.08973 1.84635 3.40602 1.000 81.49989 51 SER D N 1
ATOM 2675 C CA . SER D 1 51 ? -3.69274 2.03025 3.80335 1.000 77.06834 51 SER D CA 1
ATOM 2676 C C . SER D 1 51 ? -3.41956 3.35534 4.51422 1.000 84.32376 51 SER D C 1
ATOM 2677 O O . SER D 1 51 ? -4.24859 4.27345 4.50032 1.000 93.28842 51 SER D O 1
ATOM 2680 N N . GLY D 1 52 ? -2.26067 3.44451 5.16885 1.000 75.00092 52 GLY D N 1
ATOM 2681 C CA . GLY D 1 52 ? -1.84433 4.67822 5.80576 1.000 57.57098 52 GLY D CA 1
ATOM 2682 C C . GLY D 1 52 ? -1.24288 4.45924 7.17274 1.000 53.81134 52 GLY D C 1
ATOM 2683 O O . GLY D 1 52 ? -1.92764 3.97877 8.07977 1.000 63.40834 52 GLY D O 1
ATOM 2684 N N . ALA D 1 53 ? 0.03557 4.79305 7.33804 1.000 51.19607 53 ALA D N 1
ATOM 2685 C CA . ALA D 1 53 ? 0.64690 4.71066 8.65580 1.000 48.54918 53 ALA D CA 1
ATOM 2686 C C . ALA D 1 53 ? -0.07640 5.61950 9.63933 1.000 52.04016 53 ALA D C 1
ATOM 2687 O O . ALA D 1 53 ? -0.78910 6.56455 9.27153 1.000 46.72201 53 ALA D O 1
ATOM 2689 N N . SER D 1 54 ? 0.09697 5.31040 10.91119 1.000 52.14562 54 SER D N 1
ATOM 2690 C CA . SER D 1 54 ? -0.52302 6.12491 11.93149 1.000 45.63439 54 SER D CA 1
ATOM 2691 C C . SER D 1 54 ? 0.37148 7.31725 12.18618 1.000 41.74502 54 SER D C 1
ATOM 2692 O O . SER D 1 54 ? 1.59601 7.17472 12.29989 1.000 33.96650 54 SER D O 1
ATOM 2695 N N . GLN D 1 55 ? -0.25358 8.49573 12.22390 1.000 41.67143 55 GLN D N 1
ATOM 2696 C CA . GLN D 1 55 ? 0.40322 9.71648 12.64887 1.000 38.31085 55 GLN D CA 1
ATOM 2697 C C . GLN D 1 55 ? 1.36765 9.42143 13.78202 1.000 36.77072 55 GLN D C 1
ATOM 2698 O O . GLN D 1 55 ? 2.49186 9.91280 13.77571 1.000 42.55609 55 GLN D O 1
ATOM 2704 N N . PHE D 1 56 ? 0.97281 8.59678 14.74737 1.000 34.49192 56 PHE D N 1
ATOM 2705 C CA . PHE D 1 56 ? 1.91520 8.28232 15.81277 1.000 40.84451 56 PHE D CA 1
ATOM 2706 C C . PHE D 1 56 ? 3.14915 7.56942 15.26329 1.000 38.52074 56 PHE D C 1
ATOM 2707 O O . PHE D 1 56 ? 4.28127 7.91326 15.61754 1.000 35.59936 56 PHE D O 1
ATOM 2715 N N . PHE D 1 57 ? 2.95200 6.57515 14.39206 1.000 36.64927 57 PHE D N 1
ATOM 2716 C CA . PHE D 1 57 ? 4.09864 5.83819 13.87894 1.000 36.44827 57 PHE D CA 1
ATOM 2717 C C . PHE D 1 57 ? 4.99540 6.73201 13.05033 1.000 44.67720 57 PHE D C 1
ATOM 2718 O O . PHE D 1 57 ? 6.21909 6.55441 13.04649 1.000 43.29322 57 PHE D O 1
ATOM 2726 N N . LYS D 1 58 ? 4.39799 7.67956 12.32711 1.000 44.54331 58 LYS D N 1
ATOM 2727 C CA . LYS D 1 58 ? 5.16051 8.59949 11.49274 1.000 41.03032 58 LYS D CA 1
ATOM 2728 C C . LYS D 1 58 ? 6.07696 9.47042 12.34682 1.000 45.94379 58 LYS D C 1
ATOM 2729 O O . LYS D 1 58 ? 7.30850 9.39833 12.23175 1.000 41.03011 58 LYS D O 1
ATOM 2735 N N . ASP D 1 59 ? 5.47178 10.29494 13.22456 1.000 45.04131 59 ASP D N 1
ATOM 2736 C CA . ASP D 1 59 ? 6.13124 11.19697 14.16993 1.000 37.61128 59 ASP D CA 1
ATOM 2737 C C . ASP D 1 59 ? 7.37314 10.58285 14.79095 1.000 43.08219 59 ASP D C 1
ATOM 2738 O O . ASP D 1 59 ? 8.41565 11.23789 14.88053 1.000 51.24782 59 ASP D O 1
ATOM 2743 N N . ASN D 1 60 ? 7.26172 9.33207 15.23936 1.000 43.78567 60 ASN D N 1
ATOM 2744 C CA . ASN D 1 60 ? 8.37562 8.68561 15.92194 1.000 45.56666 60 ASN D CA 1
ATOM 2745 C C . ASN D 1 60 ? 9.60798 8.61586 15.03305 1.000 46.14578 60 ASN D C 1
ATOM 2746 O O . ASN D 1 60 ? 10.73432 8.71902 15.52792 1.000 48.57138 60 ASN D O 1
ATOM 2751 N N . CYS D 1 61 ? 9.41316 8.47545 13.72327 1.000 46.24309 61 CYS D N 1
ATOM 2752 C CA . CYS D 1 61 ? 10.47683 8.24083 12.74748 1.000 53.89596 61 CYS D CA 1
ATOM 2753 C C . CYS D 1 61 ? 11.10637 9.53998 12.25732 1.000 53.65157 61 CYS D C 1
ATOM 2754 O O . CYS D 1 61 ? 12.33544 9.64971 12.13937 1.000 51.85505 61 CYS D O 1
ATOM 2757 N N . ASN D 1 62 ? 10.25823 10.52071 11.95315 1.000 47.30362 62 ASN D N 1
ATOM 2758 C CA . ASN D 1 62 ? 10.73472 11.79196 11.44337 1.000 44.42250 62 ASN D CA 1
ATOM 2759 C C . ASN D 1 62 ? 11.70309 12.44740 12.40336 1.000 53.06921 62 ASN D C 1
ATOM 2760 O O . ASN D 1 62 ? 12.55500 13.24272 11.98549 1.000 62.19635 62 ASN D O 1
ATOM 2765 N N . ARG D 1 63 ? 11.60354 12.11871 13.68198 1.000 46.72456 63 ARG D N 1
ATOM 2766 C CA . ARG D 1 63 ? 12.53353 12.67998 14.63993 1.000 56.32240 63 ARG D CA 1
ATOM 2767 C C . ARG D 1 63 ? 13.84023 11.89148 14.73232 1.000 54.34249 63 ARG D C 1
ATOM 2768 O O . ARG D 1 63 ? 14.77239 12.35308 15.40020 1.000 49.87597 63 ARG D O 1
ATOM 2776 N N . THR D 1 64 ? 13.95760 10.75637 14.04495 1.000 53.77866 64 THR D N 1
ATOM 2777 C CA . THR D 1 64 ? 15.17585 9.95267 14.03243 1.000 54.81526 64 THR D CA 1
ATOM 2778 C C . THR D 1 64 ? 15.85398 10.04228 12.67297 1.000 59.08746 64 THR D C 1
ATOM 2779 O O . THR D 1 64 ? 15.31665 10.62195 11.72407 1.000 62.46136 64 THR D O 1
ATOM 2783 N N . THR D 1 65 ? 17.04591 9.43564 12.58168 1.000 61.29015 65 THR D N 1
ATOM 2784 C CA . THR D 1 65 ? 17.78885 9.41354 11.31915 1.000 67.23656 65 THR D CA 1
ATOM 2785 C C . THR D 1 65 ? 17.27079 8.37069 10.32893 1.000 66.58387 65 THR D C 1
ATOM 2786 O O . THR D 1 65 ? 17.67377 8.40333 9.15938 1.000 63.84163 65 THR D O 1
ATOM 2790 N N . ALA D 1 66 ? 16.39761 7.45214 10.74933 1.000 59.41088 66 ALA D N 1
ATOM 2791 C CA . ALA D 1 66 ? 15.87467 6.47097 9.81036 1.000 54.65101 66 ALA D CA 1
ATOM 2792 C C . ALA D 1 66 ? 15.00127 7.12778 8.76096 1.000 54.06277 66 ALA D C 1
ATOM 2793 O O . ALA D 1 66 ? 15.02616 8.34897 8.57764 1.000 57.58503 66 ALA D O 1
ATOM 2795 N N . SER D 1 67 ? 14.20696 6.32676 8.07606 1.000 53.66600 67 SER D N 1
ATOM 2796 C CA . SER D 1 67 ? 13.39608 6.86270 6.99591 1.000 63.11134 67 SER D CA 1
ATOM 2797 C C . SER D 1 67 ? 12.15225 6.00264 6.81834 1.000 57.65857 67 SER D C 1
ATOM 2798 O O . SER D 1 67 ? 12.22780 4.77015 6.74748 1.000 57.57923 67 SER D O 1
ATOM 2801 N N . LEU D 1 68 ? 11.01083 6.67170 6.75970 1.000 51.64606 68 LEU D N 1
ATOM 2802 C CA . LEU D 1 68 ? 9.73067 6.00460 6.84759 1.000 44.14988 68 LEU D CA 1
ATOM 2803 C C . LEU D 1 68 ? 9.35998 5.36641 5.52368 1.000 45.64124 68 LEU D C 1
ATOM 2804 O O . LEU D 1 68 ? 9.51446 5.97033 4.46238 1.000 42.16461 68 LEU D O 1
ATOM 2809 N N . VAL D 1 69 ? 8.84519 4.14112 5.60536 1.000 55.32719 69 VAL D N 1
ATOM 2810 C CA . VAL D 1 69 ? 8.43289 3.34753 4.45434 1.000 47.97803 69 VAL D CA 1
ATOM 2811 C C . VAL D 1 69 ? 6.99632 2.89020 4.69036 1.000 42.66254 69 VAL D C 1
ATOM 2812 O O . VAL D 1 69 ? 6.67404 2.39105 5.77204 1.000 45.43351 69 VAL D O 1
ATOM 2816 N N . GLU D 1 70 ? 6.13629 3.04688 3.69319 1.000 37.02500 70 GLU D N 1
ATOM 2817 C CA . GLU D 1 70 ? 4.70715 2.95867 3.94503 1.000 41.65823 70 GLU D CA 1
ATOM 2818 C C . GLU D 1 70 ? 3.99101 2.07140 2.93308 1.000 50.16397 70 GLU D C 1
ATOM 2819 O O . GLU D 1 70 ? 4.32457 2.07005 1.74320 1.000 45.14844 70 GLU D O 1
ATOM 2825 N N . GLY D 1 71 ? 2.98578 1.33752 3.42226 1.000 57.53333 71 GLY D N 1
ATOM 2826 C CA . GLY D 1 71 ? 2.05042 0.60341 2.58223 1.000 40.90583 71 GLY D CA 1
ATOM 2827 C C . GLY D 1 71 ? 2.57858 -0.68867 2.00398 1.000 43.93241 71 GLY D C 1
ATOM 2828 O O . GLY D 1 71 ? 2.04239 -1.16055 0.99378 1.000 53.70271 71 GLY D O 1
ATOM 2829 N N . VAL D 1 72 ? 3.60037 -1.30691 2.64919 1.000 37.46748 72 VAL D N 1
ATOM 2830 C CA . VAL D 1 72 ? 4.48398 -2.28831 2.01705 1.000 36.15025 72 VAL D CA 1
ATOM 2831 C C . VAL D 1 72 ? 4.02638 -3.70593 2.32475 1.000 32.56916 72 VAL D C 1
ATOM 2832 O O . VAL D 1 72 ? 3.53129 -4.00920 3.41270 1.000 37.25201 72 VAL D O 1
ATOM 2836 N N . GLU D 1 73 ? 4.20737 -4.58089 1.34429 1.000 34.04150 73 GLU D N 1
ATOM 2837 C CA . GLU D 1 73 ? 3.85050 -5.99223 1.42099 1.000 34.69591 73 GLU D CA 1
ATOM 2838 C C . GLU D 1 73 ? 5.03619 -6.86290 1.80357 1.000 33.59867 73 GLU D C 1
ATOM 2839 O O . GLU D 1 73 ? 6.07920 -6.78407 1.17084 1.000 34.99411 73 G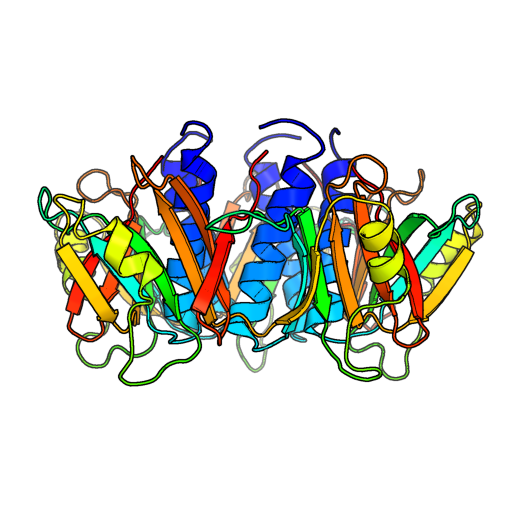LU D O 1
ATOM 2845 N N . LEU D 1 74 ? 4.86009 -7.76075 2.75461 1.000 33.11181 74 LEU D N 1
ATOM 2846 C CA . LEU D 1 74 ? 5.90390 -8.73090 3.04260 1.000 33.71750 74 LEU D CA 1
ATOM 2847 C C . LEU D 1 74 ? 5.47321 -10.06202 2.44792 1.000 38.43264 74 LEU D C 1
ATOM 2848 O O . LEU D 1 74 ? 4.37763 -10.54597 2.74306 1.000 42.84177 74 LEU D O 1
ATOM 2853 N N . THR D 1 75 ? 6.30563 -10.63071 1.57521 1.000 36.44344 75 THR D N 1
ATOM 2854 C CA . THR D 1 75 ? 5.99892 -11.92572 0.99188 1.000 37.19840 75 THR D CA 1
ATOM 2855 C C . THR D 1 75 ? 7.01455 -13.00154 1.32606 1.000 37.48611 75 THR D C 1
ATOM 2856 O O . THR D 1 75 ? 6.70442 -14.18853 1.15709 1.000 42.31728 75 THR D O 1
ATOM 2860 N N . LYS D 1 76 ? 8.19664 -12.64006 1.80271 1.000 28.98003 76 LYS D N 1
ATOM 2861 C CA . LYS D 1 76 ? 9.17645 -13.64052 2.17006 1.000 33.60672 76 LYS D CA 1
ATOM 2862 C C . LYS D 1 76 ? 9.76457 -13.34372 3.53866 1.000 31.83976 76 LYS D C 1
ATOM 2863 O O . LYS D 1 76 ? 10.16499 -12.21439 3.82214 1.000 32.65281 76 LYS D O 1
ATOM 2869 N N . TYR D 1 77 ? 9.83711 -14.38228 4.36767 1.000 34.20633 77 TYR D N 1
ATOM 2870 C CA . TYR D 1 77 ? 10.46936 -14.34272 5.67859 1.000 34.85617 77 TYR D CA 1
ATOM 2871 C C . TYR D 1 77 ? 11.69061 -15.24980 5.63351 1.000 32.44154 77 TYR D C 1
ATOM 2872 O O . TYR D 1 77 ? 11.57147 -16.41591 5.24213 1.000 31.70229 77 TYR D O 1
ATOM 2881 N N . ILE D 1 78 ? 12.86009 -14.72199 6.01294 1.000 30.94422 78 ILE D N 1
ATOM 2882 C CA . ILE D 1 78 ? 14.12202 -15.46600 5.93201 1.000 39.68783 78 ILE D CA 1
ATOM 2883 C C . ILE D 1 78 ? 14.76803 -15.56401 7.31052 1.000 39.71657 78 ILE D C 1
ATOM 2884 O O . ILE D 1 78 ? 14.92795 -14.54496 7.99637 1.000 40.69040 78 ILE D O 1
ATOM 2889 N N . SER D 1 79 ? 15.17798 -16.77908 7.69315 1.000 31.27191 79 SER D N 1
ATOM 2890 C CA . SER D 1 79 ? 16.12978 -16.98561 8.78472 1.000 38.79101 79 SER D CA 1
ATOM 2891 C C . SER D 1 79 ? 17.41433 -17.61727 8.25266 1.000 42.86893 79 SER D C 1
ATOM 2892 O O . SER D 1 79 ? 17.37304 -18.62080 7.53375 1.000 41.41445 79 SER D O 1
ATOM 2895 N N . ASP D 1 80 ? 18.55417 -17.05958 8.64124 1.000 43.47287 80 ASP D N 1
ATOM 2896 C CA . ASP D 1 80 ? 19.82298 -17.43428 8.03569 1.000 46.57342 80 ASP D CA 1
ATOM 2897 C C . ASP D 1 80 ? 20.90349 -17.48313 9.10475 1.000 48.60986 80 ASP D C 1
ATOM 2898 O O . ASP D 1 80 ? 21.00041 -16.57787 9.93629 1.000 51.79047 80 ASP D O 1
ATOM 2903 N N . ILE D 1 81 ? 21.70748 -18.54271 9.08398 1.000 47.58911 81 ILE D N 1
ATOM 2904 C CA . ILE D 1 81 ? 22.81340 -18.68341 10.02059 1.000 46.92098 81 ILE D CA 1
ATOM 2905 C C . ILE D 1 81 ? 24.09610 -18.99409 9.26393 1.000 62.52156 81 ILE D C 1
ATOM 2906 O O . ILE D 1 81 ? 24.97926 -19.68775 9.77970 1.000 68.21821 81 ILE D O 1
ATOM 2911 N N . ASN D 1 82 ? 24.21683 -18.48579 8.04222 1.000 63.06217 82 ASN D N 1
ATOM 2912 C CA . ASN D 1 82 ? 25.48457 -18.55807 7.33362 1.000 61.60490 82 ASN D CA 1
ATOM 2913 C C . ASN D 1 82 ? 26.42798 -17.50111 7.87885 1.000 65.76734 82 ASN D C 1
ATOM 2914 O O . ASN D 1 82 ? 26.00638 -16.38449 8.18516 1.000 67.83079 82 ASN D O 1
ATOM 2919 N N . ASN D 1 83 ? 27.71304 -17.85708 7.98677 1.000 71.62438 83 ASN D N 1
ATOM 2920 C CA . ASN D 1 83 ? 28.63575 -17.06921 8.80478 1.000 72.23409 83 ASN D CA 1
ATOM 2921 C C . ASN D 1 83 ? 28.63812 -15.59751 8.40541 1.000 70.59596 83 ASN D C 1
ATOM 2922 O O . ASN D 1 83 ? 28.64643 -14.71363 9.27191 1.000 69.53070 83 ASN D O 1
ATOM 2927 N N . ASN D 1 84 ? 28.63186 -15.30780 7.10613 1.000 69.94883 84 ASN D N 1
ATOM 2928 C CA . ASN D 1 84 ? 28.62308 -13.91900 6.67114 1.000 67.35646 84 ASN D CA 1
ATOM 2929 C C . ASN D 1 84 ? 27.20975 -13.40539 6.43723 1.000 65.19503 84 ASN D C 1
ATOM 2930 O O . ASN D 1 84 ? 27.03023 -12.22515 6.11329 1.000 67.65563 84 ASN D O 1
ATOM 2935 N N . THR D 1 85 ? 26.20050 -14.24833 6.62653 1.000 62.92336 85 THR D N 1
ATOM 2936 C CA . THR D 1 85 ? 24.81641 -13.81963 6.47234 1.000 63.12121 85 THR D CA 1
ATOM 2937 C C . THR D 1 85 ? 23.97036 -14.36390 7.62571 1.000 62.06962 85 THR D C 1
ATOM 2938 O O . THR D 1 85 ? 22.92686 -14.98981 7.43954 1.000 57.40640 85 THR D O 1
ATOM 2942 N N . ASP D 1 86 ? 24.43653 -14.13720 8.84548 1.000 57.87818 86 ASP D N 1
ATOM 2943 C CA . ASP D 1 86 ? 23.62716 -14.40778 10.01643 1.000 54.49247 86 ASP D CA 1
ATOM 2944 C C . ASP D 1 86 ? 22.65641 -13.25776 10.21407 1.000 53.08033 86 ASP D C 1
ATOM 2945 O O . ASP D 1 86 ? 23.06263 -12.09134 10.26637 1.000 46.64654 86 ASP D O 1
ATOM 2950 N N . GLY D 1 87 ? 21.37773 -13.58062 10.29356 1.000 50.91090 87 GLY D N 1
ATOM 2951 C CA . GLY D 1 87 ? 20.39294 -12.56899 10.60452 1.000 53.35687 87 GLY D CA 1
ATOM 2952 C C . GLY D 1 87 ? 19.01563 -12.98180 10.14300 1.000 45.87955 87 GLY D C 1
ATOM 2953 O O . GLY D 1 87 ? 18.81335 -14.06152 9.58989 1.000 47.78615 87 GLY D O 1
ATOM 2954 N N . MET D 1 88 ? 18.06815 -12.08098 10.39116 1.000 39.67461 88 MET D N 1
ATOM 2955 C CA . MET D 1 88 ? 16.67790 -12.25268 10.00019 1.000 39.86752 88 MET D CA 1
ATOM 2956 C C . MET D 1 88 ? 16.35770 -11.25440 8.90962 1.000 32.13947 88 MET D C 1
ATOM 2957 O O . MET D 1 88 ? 16.82790 -10.11736 8.95825 1.000 35.28947 88 MET D O 1
ATOM 2962 N N . TYR D 1 89 ? 15.55904 -11.67347 7.93108 1.000 32.55408 89 TYR D N 1
ATOM 2963 C CA . TYR D 1 89 ? 15.28438 -10.82856 6.77480 1.000 34.27059 89 TYR D CA 1
ATOM 2964 C C . TYR D 1 89 ? 13.83916 -10.99000 6.33744 1.000 33.71482 89 TYR D C 1
ATOM 2965 O O . TYR D 1 89 ? 13.23295 -12.05769 6.50086 1.000 38.21352 89 TYR D O 1
ATOM 2974 N N . VAL D 1 90 ? 13.29166 -9.90427 5.79592 1.000 28.35671 90 VAL D N 1
ATOM 2975 C CA . VAL D 1 90 ? 11.96779 -9.90911 5.19448 1.000 33.76552 90 VAL D CA 1
ATOM 2976 C C . VAL D 1 90 ? 12.08551 -9.25869 3.82731 1.000 36.67099 90 VAL D C 1
ATOM 2977 O O . VAL D 1 90 ? 12.90433 -8.35531 3.60866 1.000 33.14582 90 VAL D O 1
ATOM 2981 N N . VAL D 1 91 ? 11.24689 -9.72934 2.90642 1.000 33.07132 91 VAL D N 1
ATOM 2982 C CA . VAL D 1 91 ? 11.26044 -9.30413 1.51774 1.000 34.09178 91 VAL D CA 1
ATOM 2983 C C . VAL D 1 91 ? 9.84987 -8.89703 1.11771 1.000 33.54648 91 VAL D C 1
ATOM 2984 O O . VAL D 1 91 ? 8.86110 -9.49361 1.56010 1.000 33.33898 91 VAL D O 1
ATOM 2988 N N . SER D 1 92 ? 9.76064 -7.89196 0.24768 1.000 32.35514 92 SER D N 1
ATOM 2989 C CA . SER D 1 92 ? 8.48014 -7.40802 -0.24085 1.000 35.85667 92 SER D CA 1
ATOM 2990 C C . SER D 1 92 ? 8.13129 -7.98731 -1.62228 1.000 37.42843 92 SER D C 1
ATOM 2991 O O . SER D 1 92 ? 8.85285 -8.80012 -2.20300 1.000 38.30177 92 SER D O 1
ATOM 2994 N N . SER D 1 93 ? 6.97151 -7.58128 -2.14011 1.000 39.10521 93 SER D N 1
ATOM 2995 C CA . SER D 1 93 ? 6.59502 -7.91803 -3.51110 1.000 39.84325 93 SER D CA 1
ATOM 2996 C C . SER D 1 93 ? 7.40451 -7.13303 -4.53921 1.000 48.26577 93 SER D C 1
ATOM 2997 O O . SER D 1 93 ? 7.52735 -7.56402 -5.69192 1.000 45.89038 93 SER D O 1
ATOM 3000 N N . THR D 1 94 ? 7.93346 -5.97489 -4.14747 1.000 54.86227 94 THR D N 1
ATOM 3001 C CA . THR D 1 94 ? 8.79568 -5.15399 -4.98129 1.000 54.52222 94 THR D CA 1
ATOM 3002 C C . THR D 1 94 ? 10.26333 -5.57021 -4.88038 1.000 55.57803 94 THR D C 1
ATOM 3003 O O . THR D 1 94 ? 11.15184 -4.76286 -5.18918 1.000 63.75604 94 THR D O 1
ATOM 3007 N N . GLY D 1 95 ? 10.53268 -6.80192 -4.43809 1.000 41.84421 95 GLY D N 1
ATOM 3008 C CA . GLY D 1 95 ? 11.87851 -7.30613 -4.28053 1.000 39.37016 95 GLY D CA 1
ATOM 3009 C C . GLY D 1 95 ? 12.68595 -6.71863 -3.14055 1.000 39.01095 95 GLY D C 1
ATOM 3010 O O . GLY D 1 95 ? 13.79287 -7.21155 -2.87329 1.000 36.63770 95 GLY D O 1
ATOM 3011 N N . GLY D 1 96 ? 12.18327 -5.69466 -2.45433 1.000 35.58067 96 GLY D N 1
ATOM 3012 C CA . GLY D 1 96 ? 12.98666 -5.01828 -1.44916 1.000 39.46594 96 GLY D CA 1
ATOM 3013 C C . GLY D 1 96 ? 13.32571 -5.91322 -0.27202 1.000 37.77939 96 GLY D C 1
ATOM 3014 O O . GLY D 1 96 ? 12.56770 -6.80684 0.10306 1.000 45.88469 96 GLY D O 1
ATOM 3015 N N . VAL D 1 97 ? 14.48107 -5.66249 0.33189 1.000 29.42240 97 VAL D N 1
ATOM 3016 C CA . VAL D 1 97 ? 14.99984 -6.53606 1.37158 1.000 35.85137 97 VAL D CA 1
ATOM 3017 C C . VAL D 1 97 ? 15.38141 -5.67085 2.56330 1.000 37.88413 97 VAL D C 1
ATOM 3018 O O . VAL D 1 97 ? 16.06881 -4.65476 2.40309 1.000 43.22751 97 VAL D O 1
ATOM 3022 N N . TRP D 1 98 ? 14.88778 -6.03814 3.75021 1.000 41.02438 98 TRP D N 1
ATOM 3023 C CA . TRP D 1 98 ? 15.24357 -5.34601 4.97994 1.000 38.12707 98 TRP D CA 1
ATOM 3024 C C . TRP D 1 98 ? 15.76997 -6.34304 5.98533 1.000 32.58995 98 TRP D C 1
ATOM 3025 O O . TRP D 1 98 ? 15.36267 -7.50120 5.99240 1.000 39.93530 98 TRP D O 1
ATOM 3036 N N . ARG D 1 99 ? 16.68319 -5.88295 6.82417 1.000 32.94119 99 ARG D N 1
ATOM 3037 C CA . ARG D 1 99 ? 17.18704 -6.67900 7.92565 1.000 34.87401 99 ARG D CA 1
ATOM 3038 C C . ARG D 1 99 ? 16.44977 -6.28070 9.18615 1.000 40.62922 99 ARG D C 1
ATOM 3039 O O . ARG D 1 99 ? 16.09423 -5.11190 9.37709 1.000 40.27658 99 ARG D O 1
ATOM 3047 N N . ILE D 1 100 ? 16.21107 -7.27100 10.02108 1.000 35.48651 100 ILE D N 1
ATOM 3048 C CA . ILE D 1 100 ? 15.53568 -7.11870 11.28717 1.000 31.62549 100 ILE D CA 1
ATOM 3049 C C . ILE D 1 100 ? 16.62487 -7.05383 12.33024 1.000 39.65169 100 ILE D C 1
ATOM 3050 O O . ILE D 1 100 ? 17.48430 -7.94220 12.37624 1.000 49.02069 100 ILE D O 1
ATOM 3055 N N . SER D 1 101 ? 16.62144 -6.00395 13.14526 1.000 41.70571 101 SER D N 1
ATOM 3056 C CA . SER D 1 101 ? 17.63433 -5.89784 14.18770 1.000 51.89296 101 SER D CA 1
ATOM 3057 C C . SER D 1 101 ? 17.59334 -7.12594 15.08720 1.000 55.00513 101 SER D C 1
ATOM 3058 O O . SER D 1 101 ? 16.57956 -7.82306 15.17662 1.000 62.75711 101 SER D O 1
ATOM 3061 N N . ARG D 1 102 ? 18.70838 -7.40109 15.75845 1.000 54.78741 102 ARG D N 1
ATOM 3062 C CA . ARG D 1 102 ? 18.73087 -8.50446 16.70856 1.000 69.76166 102 ARG D CA 1
ATOM 3063 C C . ARG D 1 102 ? 18.98185 -7.98862 18.12534 1.000 67.99502 102 ARG D C 1
ATOM 3064 O O . ARG D 1 102 ? 19.61033 -6.94792 18.33080 1.000 76.10452 102 ARG D O 1
ATOM 3072 N N . ALA D 1 103 ? 18.46349 -8.72433 19.10557 1.000 69.77224 103 ALA D N 1
ATOM 3073 C CA . ALA D 1 103 ? 18.50739 -8.29341 20.50336 1.000 81.10351 103 ALA D CA 1
ATOM 3074 C C . ALA D 1 103 ? 18.47240 -9.46908 21.48340 1.000 76.77945 103 ALA D C 1
ATOM 3075 O O . ALA D 1 103 ? 17.47137 -9.69426 22.16297 1.000 73.06192 103 ALA D O 1
ATOM 3077 N N . LYS E 1 1 ? 11.01841 -6.59343 34.70181 1.000 98.41036 1 LYS E N 1
ATOM 3078 C CA . LYS E 1 1 ? 12.04942 -7.51894 34.23718 1.000 99.60633 1 LYS E CA 1
ATOM 3079 C C . LYS E 1 1 ? 11.74755 -8.95229 34.63426 1.000 95.41089 1 LYS E C 1
ATOM 3080 O O . LYS E 1 1 ? 12.32088 -9.89967 34.08944 1.000 100.10806 1 LYS E O 1
ATOM 3086 N N . ASP E 1 2 ? 10.83770 -9.10131 35.58943 1.000 97.24568 2 ASP E N 1
ATOM 3087 C CA . ASP E 1 2 ? 10.80662 -10.27547 36.44434 1.000 105.55443 2 ASP E CA 1
ATOM 3088 C C . ASP E 1 2 ? 9.43053 -10.93578 36.45772 1.000 102.67414 2 ASP E C 1
ATOM 3089 O O . ASP E 1 2 ? 8.39975 -10.31220 36.17262 1.000 101.61440 2 ASP E O 1
ATOM 3094 N N . TYR E 1 3 ? 9.44942 -12.23163 36.77370 1.000 102.45886 3 TYR E N 1
ATOM 3095 C CA . TYR E 1 3 ? 8.23787 -12.98506 37.05735 1.000 102.05701 3 TYR E CA 1
ATOM 3096 C C . TYR E 1 3 ? 7.51174 -12.36920 38.26012 1.000 105.99871 3 TYR E C 1
ATOM 3097 O O . TYR E 1 3 ? 8.13764 -11.74076 39.12355 1.000 107.05171 3 TYR E O 1
ATOM 3106 N N . PRO E 1 4 ? 6.17725 -12.49362 38.32355 1.000 108.78581 4 PRO E N 1
ATOM 3107 C CA . PRO E 1 4 ? 5.28478 -13.07759 37.30630 1.000 102.19314 4 PRO E CA 1
ATOM 3108 C C . PRO E 1 4 ? 4.94765 -12.08094 36.19066 1.000 91.81226 4 PRO E C 1
ATOM 3109 O O . PRO E 1 4 ? 4.52177 -12.49220 35.10976 1.000 83.55935 4 PRO E O 1
ATOM 3113 N N . ASP E 1 5 ? 5.18026 -10.78086 36.42689 1.000 88.87027 5 ASP E N 1
ATOM 3114 C CA . ASP E 1 5 ? 4.71763 -9.73313 35.51962 1.000 79.75095 5 ASP E CA 1
ATOM 3115 C C . ASP E 1 5 ? 5.17091 -9.96579 34.07870 1.000 69.52041 5 ASP E C 1
ATOM 3116 O O . ASP E 1 5 ? 4.44358 -9.62739 33.13524 1.000 58.48208 5 ASP E O 1
ATOM 3121 N N . ASN E 1 6 ? 6.35391 -10.55769 33.89067 1.000 71.52009 6 ASN E N 1
ATOM 3122 C CA . ASN E 1 6 ? 6.81298 -10.89419 32.54701 1.000 67.10567 6 ASN E CA 1
ATOM 3123 C C . ASN E 1 6 ? 5.79653 -11.77338 31.82631 1.000 63.39795 6 ASN E C 1
ATOM 3124 O O . ASN E 1 6 ? 5.51697 -11.56586 30.63805 1.000 60.83165 6 ASN E O 1
ATOM 3129 N N . VAL E 1 7 ? 5.20465 -12.73628 32.54182 1.000 59.00482 7 VAL E N 1
ATOM 3130 C CA . VAL E 1 7 ? 4.20678 -13.61417 31.93847 1.000 51.48826 7 VAL E CA 1
ATOM 3131 C C . VAL E 1 7 ? 2.98034 -12.81685 31.51988 1.000 49.13162 7 VAL E C 1
ATOM 3132 O O . VAL E 1 7 ? 2.40928 -13.04755 30.44632 1.000 39.86052 7 VAL E O 1
ATOM 3136 N N . MET E 1 8 ? 2.56632 -11.85499 32.35205 1.000 55.56265 8 MET E N 1
ATOM 3137 C CA . MET E 1 8 ? 1.36470 -11.07718 32.06608 1.000 46.52373 8 MET E CA 1
ATOM 3138 C C . MET E 1 8 ? 1.56514 -10.19514 30.85090 1.000 38.79165 8 MET E C 1
ATOM 3139 O O . MET E 1 8 ? 0.78655 -10.24601 29.89475 1.000 37.27417 8 MET E O 1
ATOM 3144 N N . THR E 1 9 ? 2.60019 -9.36344 30.88164 1.000 40.72793 9 THR E N 1
ATOM 3145 C CA . THR E 1 9 ? 2.84721 -8.46312 29.76621 1.000 42.80084 9 THR E CA 1
ATOM 3146 C C . THR E 1 9 ? 3.01762 -9.24640 28.47464 1.000 42.86002 9 THR E C 1
ATOM 3147 O O . THR E 1 9 ? 2.48733 -8.85769 27.42215 1.000 35.96202 9 THR E O 1
ATOM 3151 N N . ALA E 1 10 ? 3.75954 -10.35587 28.53492 1.000 40.15026 10 ALA E N 1
ATOM 3152 C CA . ALA E 1 10 ? 3.85590 -11.21493 27.36810 1.000 32.78214 10 ALA E CA 1
ATOM 3153 C C . ALA E 1 10 ? 2.46287 -11.48274 26.83430 1.000 32.14094 10 ALA E C 1
ATOM 3154 O O . ALA E 1 10 ? 2.15407 -11.18859 25.67766 1.000 32.30553 10 ALA E O 1
ATOM 3156 N N . GLU E 1 11 ? 1.57847 -11.93726 27.71436 1.000 35.43445 11 GLU E N 1
ATOM 3157 C CA . GLU E 1 11 ? 0.20410 -12.19443 27.32676 1.000 29.55437 11 GLU E CA 1
ATOM 3158 C C . GLU E 1 11 ? -0.45844 -10.94654 26.78595 1.000 27.61240 11 GLU E C 1
ATOM 3159 O O . GLU E 1 11 ? -1.21856 -11.01180 25.81730 1.000 27.27438 11 GLU E O 1
ATOM 3165 N N . MET E 1 12 ? -0.21018 -9.80286 27.42190 1.000 34.20894 12 MET E N 1
ATOM 3166 C CA . MET E 1 12 ? -0.74446 -8.54986 26.90534 1.000 34.36704 12 MET E CA 1
ATOM 3167 C C . MET E 1 12 ? -0.41811 -8.41315 25.42794 1.000 29.93157 12 MET E C 1
ATOM 3168 O O . MET E 1 12 ? -1.29475 -8.10102 24.60674 1.000 24.50564 12 MET E O 1
ATOM 3173 N N . ARG E 1 13 ? 0.83165 -8.71713 25.06999 1.000 31.32931 13 ARG E N 1
ATOM 3174 C CA . ARG E 1 13 ? 1.26738 -8.61448 23.68280 1.000 27.96965 13 ARG E CA 1
ATOM 3175 C C . ARG E 1 13 ? 0.56916 -9.63501 22.79706 1.000 21.69193 13 ARG E C 1
ATOM 3176 O O . ARG E 1 13 ? 0.08084 -9.29158 21.71983 1.000 21.83757 13 ARG E O 1
ATOM 3184 N N . LYS E 1 14 ? 0.51051 -10.89332 23.22617 1.000 21.05624 14 LYS E N 1
ATOM 3185 C CA . LYS E 1 14 ? -0.25955 -11.86663 22.46640 1.000 20.49273 14 LYS E CA 1
ATOM 3186 C C . LYS E 1 14 ? -1.65807 -11.34832 22.22637 1.000 20.46957 14 LYS E C 1
ATOM 3187 O O . LYS E 1 14 ? -2.15676 -11.38432 21.09760 1.000 23.51723 14 LYS E O 1
ATOM 3193 N N . ILE E 1 15 ? -2.28225 -10.79863 23.26416 1.000 20.15512 15 ILE E N 1
ATOM 3194 C CA . ILE E 1 15 ? -3.63481 -10.27789 23.11389 1.000 24.08016 15 ILE E CA 1
ATOM 3195 C C . ILE E 1 15 ? -3.65111 -9.13566 22.10143 1.000 27.92820 15 ILE E C 1
ATOM 3196 O O . ILE E 1 15 ? -4.46525 -9.12038 21.16356 1.000 27.26718 15 ILE E O 1
ATOM 3201 N N . ALA E 1 16 ? -2.73391 -8.17815 22.26382 1.000 21.84827 16 ALA E N 1
ATOM 3202 C CA . ALA E 1 16 ? -2.47578 -7.14335 21.26766 1.000 22.81374 16 ALA E CA 1
ATOM 3203 C C . ALA E 1 16 ? -2.44410 -7.66505 19.83527 1.000 27.42944 16 ALA E C 1
ATOM 3204 O O . ALA E 1 16 ? -3.32282 -7.34260 19.02331 1.000 25.07312 16 ALA E O 1
ATOM 3206 N N . MET E 1 17 ? -1.42468 -8.46533 19.51595 1.000 26.33092 17 MET E N 1
ATOM 3207 C CA . MET E 1 17 ? -1.35463 -9.06443 18.18961 1.000 25.53134 17 MET E CA 1
ATOM 3208 C C . MET E 1 17 ? -2.62880 -9.82334 17.82858 1.000 27.81216 17 MET E C 1
ATOM 3209 O O . MET E 1 17 ? -3.03398 -9.80994 16.65866 1.000 28.04721 17 MET E O 1
ATOM 3214 N N . ALA E 1 18 ? -3.29663 -10.45867 18.81137 1.000 24.21008 18 ALA E N 1
ATOM 3215 C CA . ALA E 1 18 ? -4.50896 -11.22374 18.50356 1.000 24.33753 18 ALA E CA 1
ATOM 3216 C C . ALA E 1 18 ? -5.64988 -10.32226 18.05118 1.000 26.62812 18 ALA E C 1
ATOM 3217 O O . ALA E 1 18 ? -6.39188 -10.66843 17.12402 1.000 24.99248 18 ALA E O 1
ATOM 3219 N N . ALA E 1 19 ? -5.80962 -9.16686 18.69678 1.000 23.06461 19 ALA E N 1
ATOM 3220 C CA . ALA E 1 19 ? -6.90092 -8.27535 18.33813 1.000 24.69456 19 ALA E CA 1
ATOM 3221 C C . ALA E 1 19 ? -6.66748 -7.60962 16.98898 1.000 31.63442 19 ALA E C 1
ATOM 3222 O O . ALA E 1 19 ? -7.62149 -7.40275 16.22467 1.000 31.69154 19 ALA E O 1
ATOM 3224 N N . VAL E 1 20 ? -5.41328 -7.27633 16.67377 1.000 30.84533 20 VAL E N 1
ATOM 3225 C CA . VAL E 1 20 ? -5.11474 -6.65296 15.38535 1.000 35.86488 20 VAL E CA 1
ATOM 3226 C C . VAL E 1 20 ? -5.51195 -7.57508 14.23343 1.000 34.04047 20 VAL E C 1
ATOM 3227 O O . VAL E 1 20 ? -6.22336 -7.17141 13.30416 1.000 34.47867 20 VAL E O 1
ATOM 3231 N N . LEU E 1 21 ? -5.07278 -8.83105 14.28143 1.000 30.70177 21 LEU E N 1
ATOM 3232 C CA . LEU E 1 21 ? -5.25340 -9.69930 13.12192 1.000 31.57482 21 LEU E CA 1
ATOM 3233 C C . LEU E 1 21 ? -6.69400 -10.16620 12.95130 1.000 31.60617 21 LEU E C 1
ATOM 3234 O O . LEU E 1 21 ? -7.12392 -10.42519 11.82289 1.000 26.91712 21 LEU E O 1
ATOM 3239 N N . SER E 1 22 ? -7.45340 -10.28193 14.04401 1.000 35.97827 22 SER E N 1
ATOM 3240 C CA . SER E 1 22 ? -8.76675 -10.91478 13.98858 1.000 33.06424 22 SER E CA 1
ATOM 3241 C C . SER E 1 22 ? -9.91101 -9.93065 13.89742 1.000 31.81775 22 SER E C 1
ATOM 3242 O O . SER E 1 22 ? -11.02781 -10.34204 13.56967 1.000 40.44034 22 SER E O 1
ATOM 3245 N N . GLY E 1 23 ? -9.66599 -8.65482 14.17579 1.000 29.02048 23 GLY E N 1
ATOM 3246 C CA . GLY E 1 23 ? -10.71935 -7.69570 14.36704 1.000 26.37616 23 GLY E CA 1
ATOM 3247 C C . GLY E 1 23 ? -11.17852 -7.59259 15.80696 1.000 39.12351 23 GLY E C 1
ATOM 3248 O O . GLY E 1 23 ? -11.51641 -6.48893 16.26300 1.000 43.70496 23 GLY E O 1
ATOM 3249 N N . MET E 1 24 ? -11.15498 -8.71576 16.53925 1.000 41.72681 24 MET E N 1
ATOM 3250 C CA . MET E 1 24 ? -11.73799 -8.81409 17.87222 1.000 33.64910 24 MET E CA 1
ATOM 3251 C C . MET E 1 24 ? -11.33848 -7.62872 18.71607 1.000 39.63270 24 MET E C 1
ATOM 3252 O O . MET E 1 24 ? -10.16385 -7.25291 18.75096 1.000 36.94060 24 MET E O 1
ATOM 3257 N N . ARG E 1 25 ? -12.31275 -7.02679 19.38327 1.000 34.06991 25 ARG E N 1
ATOM 3258 C CA . ARG E 1 25 ? -11.93217 -5.82597 20.08864 1.000 36.23496 25 ARG E CA 1
ATOM 3259 C C . ARG E 1 25 ? -11.51613 -6.14504 21.50762 1.000 32.46964 25 ARG E C 1
ATOM 3260 O O . ARG E 1 25 ? -11.73189 -7.24636 22.01079 1.000 33.59562 25 ARG E O 1
ATOM 3268 N N . VAL E 1 26 ? -10.90590 -5.15905 22.15602 1.000 31.06535 26 VAL E N 1
ATOM 3269 C CA . VAL E 1 26 ? -10.45547 -5.31159 23.52777 1.000 34.91814 26 VAL E CA 1
ATOM 3270 C C . VAL E 1 26 ? -11.06758 -4.21731 24.40262 1.000 35.02107 26 VAL E C 1
ATOM 3271 O O . VAL E 1 26 ? -11.65928 -3.24919 23.92352 1.000 31.66414 26 VAL E O 1
ATOM 3275 N N . ASN E 1 27 ? -10.93912 -4.42693 25.71225 1.000 35.35102 27 ASN E N 1
ATOM 3276 C CA . ASN E 1 27 ? -11.18057 -3.43530 26.74517 1.000 34.10767 27 ASN E CA 1
ATOM 3277 C C . ASN E 1 27 ? -9.87306 -3.21860 27.49587 1.000 34.59288 27 ASN E C 1
ATOM 3278 O O . ASN E 1 27 ? -9.14231 -4.17175 27.77323 1.000 32.68631 27 ASN E O 1
ATOM 3283 N N . MET E 1 28 ? -9.56264 -1.97238 27.82660 1.000 39.99066 28 MET E N 1
ATOM 3284 C CA . MET E 1 28 ? -8.28737 -1.67289 28.45724 1.000 36.28848 28 MET E CA 1
ATOM 3285 C C . MET E 1 28 ? -8.49038 -0.94998 29.78459 1.000 38.00431 28 MET E C 1
ATOM 3286 O O . MET E 1 28 ? -9.42521 -0.15464 29.94527 1.000 36.26689 28 MET E O 1
ATOM 3291 N N . CYS E 1 29 ? -7.63380 -1.27921 30.74401 1.000 35.77390 29 CYS E N 1
ATOM 3292 C CA . CYS E 1 29 ? -7.49825 -0.53284 31.98653 1.000 39.23344 29 CYS E CA 1
ATOM 3293 C C . CYS E 1 29 ? -6.25351 0.31836 31.78975 1.000 42.01557 29 CYS E C 1
ATOM 3294 O O . CYS E 1 29 ? -5.13650 -0.20904 31.77861 1.000 42.16096 29 CYS E O 1
ATOM 3297 N N . ALA E 1 30 ? -6.44333 1.62101 31.58599 1.000 45.09958 30 ALA E N 1
ATOM 3298 C CA . ALA E 1 30 ? -5.42779 2.46653 30.96100 1.000 47.49735 30 ALA E CA 1
ATOM 3299 C C . ALA E 1 30 ? -5.01610 3.62768 31.85736 1.000 53.86661 30 ALA E C 1
ATOM 3300 O O . ALA E 1 30 ? -5.86712 4.27951 32.46717 1.000 59.20339 30 ALA E O 1
ATOM 3302 N N . SER E 1 31 ? -3.71715 3.89900 31.90335 1.000 52.22886 31 SER E N 1
ATOM 3303 C CA . SER E 1 31 ? -3.12758 5.04200 32.58786 1.000 57.35245 31 SER E CA 1
ATOM 3304 C C . SER E 1 31 ? -3.20107 6.27319 31.70870 1.000 55.02475 31 SER E C 1
ATOM 3305 O O . SER E 1 31 ? -2.40963 6.38215 30.77159 1.000 57.08082 31 SER E O 1
ATOM 3308 N N . PRO E 1 32 ? -4.05902 7.25658 31.97030 1.000 57.31092 32 PRO E N 1
ATOM 3309 C CA . PRO E 1 32 ? -3.82067 8.53877 31.31379 1.000 56.71880 32 PRO E CA 1
ATOM 3310 C C . PRO E 1 32 ? -2.60017 9.23695 31.88551 1.000 62.72307 32 PRO E C 1
ATOM 3311 O O . PRO E 1 32 ? -2.19534 10.27014 31.34389 1.000 70.38411 32 PRO E O 1
ATOM 3315 N N . ALA E 1 33 ? -1.96361 8.64819 32.91315 1.000 60.82380 33 ALA E N 1
ATOM 3316 C CA . ALA E 1 33 ? -0.84749 9.26934 33.62685 1.000 60.15870 33 ALA E CA 1
ATOM 3317 C C . ALA E 1 33 ? 0.42130 9.38544 32.79001 1.000 53.10620 33 ALA E C 1
ATOM 3318 O O . ALA E 1 33 ? 1.31520 10.15728 33.15087 1.000 50.01546 33 ALA E O 1
ATOM 3320 N N . SER E 1 34 ? 0.54198 8.62293 31.71211 1.000 56.15630 34 SER E N 1
ATOM 3321 C CA . SER E 1 34 ? 1.57658 8.85046 30.71709 1.000 52.63053 34 SER E CA 1
ATOM 3322 C C . SER E 1 34 ? 0.90705 9.11125 29.37862 1.000 56.51275 34 SER E C 1
ATOM 3323 O O . SER E 1 34 ? -0.31529 8.97381 29.22471 1.000 49.31358 34 SER E O 1
ATOM 3326 N N . SER E 1 35 ? 1.73129 9.51230 28.41225 1.000 57.84911 35 SER E N 1
ATOM 3327 C CA . SER E 1 35 ? 1.29003 9.67101 27.03273 1.000 56.76146 35 SER E CA 1
ATOM 3328 C C . SER E 1 35 ? 2.28048 8.92573 26.14691 1.000 56.14309 35 SER E C 1
ATOM 3329 O O . SER E 1 35 ? 3.49983 9.18261 26.22971 1.000 61.38831 35 SER E O 1
ATOM 3332 N N . PRO E 1 36 ? 1.82886 7.96768 25.33352 1.000 50.93484 36 PRO E N 1
ATOM 3333 C CA . PRO E 1 36 ? 0.44996 7.50190 25.21474 1.000 48.32906 36 PRO E CA 1
ATOM 3334 C C . PRO E 1 36 ? 0.10324 6.77264 26.48052 1.000 46.23064 36 PRO E C 1
ATOM 3335 O O . PRO E 1 36 ? 0.99763 6.41882 27.24914 1.000 41.69011 36 PRO E O 1
ATOM 3339 N N . ASN E 1 37 ? -1.18351 6.55852 26.71787 1.000 49.40561 37 ASN E N 1
ATOM 3340 C CA . ASN E 1 37 ? -1.61394 5.90605 27.94061 1.000 49.30421 37 ASN E CA 1
ATOM 3341 C C . ASN E 1 37 ? -1.04359 4.50182 28.03110 1.000 36.09227 37 ASN E C 1
ATOM 3342 O O . ASN E 1 37 ? -1.12772 3.72276 27.07985 1.000 38.75245 37 ASN E O 1
ATOM 3347 N N . VAL E 1 38 ? -0.43821 4.19287 29.16897 1.000 31.03220 38 VAL E N 1
ATOM 3348 C CA . VAL E 1 38 ? 0.10161 2.85792 29.40497 1.000 44.99816 38 VAL E CA 1
ATOM 3349 C C . VAL E 1 38 ? -1.02944 1.88610 29.73163 1.000 54.30087 38 VAL E C 1
ATOM 3350 O O . VAL E 1 38 ? -1.93565 2.20047 30.52657 1.000 52.66790 38 VAL E O 1
ATOM 3354 N N . ILE E 1 39 ? -0.96905 0.68352 29.15580 1.000 38.71857 39 ILE E N 1
ATOM 3355 C CA . ILE E 1 39 ? -2.00415 -0.31821 29.38527 1.000 34.31242 39 ILE E CA 1
ATOM 3356 C C . ILE E 1 39 ? -1.71387 -1.09916 30.64841 1.000 42.23903 39 ILE E C 1
ATOM 3357 O O . ILE E 1 39 ? -0.67528 -1.76233 30.74952 1.000 48.02762 39 ILE E O 1
ATOM 3362 N N . TRP E 1 40 ? -2.65864 -1.06430 31.59375 1.000 46.10683 40 TRP E N 1
ATOM 3363 C CA . TRP E 1 40 ? -2.50335 -1.83094 32.82106 1.000 44.44227 40 TRP E CA 1
ATOM 3364 C C . TRP E 1 40 ? -3.28419 -3.12272 32.79709 1.000 40.39194 40 TRP E C 1
ATOM 3365 O O . TRP E 1 40 ? -2.85383 -4.09487 33.41008 1.000 41.95522 40 TRP E O 1
ATOM 3376 N N . ALA E 1 41 ? -4.37879 -3.19456 32.05684 1.000 32.85402 41 ALA E N 1
ATOM 3377 C CA . ALA E 1 41 ? -4.99784 -4.48656 31.86917 1.000 36.49959 41 ALA E CA 1
ATOM 3378 C C . ALA E 1 41 ? -5.73167 -4.49843 30.54356 1.000 35.72925 41 ALA E C 1
ATOM 3379 O O . ALA E 1 41 ? -6.24236 -3.46996 30.08600 1.000 34.32472 41 ALA E O 1
ATOM 3381 N N . ILE E 1 42 ? -5.78340 -5.67908 29.93393 1.000 33.12375 42 ILE E N 1
ATOM 3382 C CA . ILE E 1 42 ? -6.51041 -5.85822 28.69050 1.000 33.20388 42 ILE E CA 1
ATOM 3383 C C . ILE E 1 42 ? -7.38120 -7.10813 28.76162 1.000 30.42533 42 ILE E C 1
ATOM 3384 O O . ILE E 1 42 ? -6.91495 -8.19207 29.11964 1.000 30.43187 42 ILE E O 1
ATOM 3389 N N . GLU E 1 43 ? -8.66401 -6.92535 28.48720 1.000 32.98933 43 GLU E N 1
ATOM 3390 C CA . GLU E 1 43 ? -9.61459 -7.99484 28.23890 1.000 34.43057 43 GLU E CA 1
ATOM 3391 C C . GLU E 1 43 ? -9.76172 -8.18318 26.72806 1.000 35.91072 43 GLU E C 1
ATOM 3392 O O . GLU E 1 43 ? -9.83559 -7.20639 25.97433 1.000 32.04277 43 GLU E O 1
ATOM 3398 N N . LEU E 1 44 ? -9.80012 -9.43922 26.28744 1.000 28.26614 44 LEU E N 1
ATOM 3399 C CA . LEU E 1 44 ? -9.94981 -9.77008 24.87864 1.000 28.53816 44 LEU E CA 1
ATOM 3400 C C . LEU E 1 44 ? -11.26533 -10.49036 24.67595 1.000 32.58800 44 LEU E C 1
ATOM 3401 O O . LEU E 1 44 ? -11.43694 -11.59144 25.19289 1.000 33.83520 44 LEU E O 1
ATOM 3406 N N . GLU E 1 45 ? -12.16473 -9.90648 23.89140 1.000 37.49778 45 GLU E N 1
ATOM 3407 C CA . GLU E 1 45 ? -13.51467 -10.43698 23.73704 1.000 37.02089 45 GLU E CA 1
ATOM 3408 C C . GLU E 1 45 ? -13.71410 -11.11461 22.39154 1.000 41.79103 45 GLU E C 1
ATOM 3409 O O . GLU E 1 45 ? -13.28915 -10.59847 21.36106 1.000 53.83202 45 GLU E O 1
ATOM 3415 N N . ALA E 1 46 ? -14.38006 -12.26908 22.40868 1.000 42.31523 46 ALA E N 1
ATOM 3416 C CA . ALA E 1 46 ? -15.04088 -12.82403 21.23658 1.000 37.02497 46 ALA E CA 1
ATOM 3417 C C . ALA E 1 46 ? -16.54868 -12.65521 21.33980 1.000 48.10389 46 ALA E C 1
ATOM 3418 O O . ALA E 1 46 ? -17.16496 -12.02800 20.47883 1.000 57.46713 46 ALA E O 1
ATOM 3420 N N . GLU E 1 47 ? -17.14203 -13.22192 22.39189 1.000 53.27609 47 GLU E N 1
ATOM 3421 C CA . GLU E 1 47 ? -18.48214 -12.92424 22.92529 1.000 56.50737 47 GLU E CA 1
ATOM 3422 C C . GLU E 1 47 ? -19.47534 -12.82457 21.77414 1.000 67.82737 47 GLU E C 1
ATOM 3423 O O . GLU E 1 47 ? -19.58594 -13.77611 20.98493 1.000 60.94474 47 GLU E O 1
ATOM 3429 N N . GLY E 1 48 ? -20.12735 -11.68845 21.60273 1.000 76.28230 48 GLY E N 1
ATOM 3430 C CA . GLY E 1 48 ? -21.38792 -11.58871 20.93184 1.000 76.20089 48 GLY E CA 1
ATOM 3431 C C . GLY E 1 48 ? -21.81488 -10.15878 20.69405 1.000 81.52303 48 GLY E C 1
ATOM 3432 O O . GLY E 1 48 ? -21.10399 -9.41613 20.01706 1.000 92.23241 48 GLY E O 1
ATOM 3433 N N . SER E 1 49 ? -22.97197 -9.75504 21.21735 1.000 84.36404 49 SER E N 1
ATOM 3434 C CA . SER E 1 49 ? -23.60454 -8.48137 20.84655 1.000 87.67349 49 SER E CA 1
ATOM 3435 C C . SER E 1 49 ? -23.44149 -7.49667 22.00674 1.000 91.10589 49 SER E C 1
ATOM 3436 O O . SER E 1 49 ? -24.39278 -7.13533 22.70279 1.000 84.03363 49 SER E O 1
ATOM 3439 N N . GLY E 1 50 ? -22.21866 -6.99027 22.12413 1.000 89.38978 50 GLY E N 1
ATOM 3440 C CA . GLY E 1 50 ? -21.54288 -6.67934 23.36268 1.000 89.98989 50 GLY E CA 1
ATOM 3441 C C . GLY E 1 50 ? -21.89662 -5.52316 24.25835 1.000 91.33026 50 GLY E C 1
ATOM 3442 O O . GLY E 1 50 ? -21.17484 -4.51790 24.34194 1.000 91.63831 50 GLY E O 1
ATOM 3443 N N . SER E 1 51 ? -23.05705 -5.65968 24.88229 1.000 89.26998 51 SER E N 1
ATOM 3444 C CA . SER E 1 51 ? -23.05358 -5.78846 26.32278 1.000 79.61059 51 SER E CA 1
ATOM 3445 C C . SER E 1 51 ? -21.88492 -5.02825 26.92661 1.000 87.22414 51 SER E C 1
ATOM 3446 O O . SER E 1 51 ? -22.04412 -3.92984 27.46892 1.000 89.88714 51 SER E O 1
ATOM 3449 N N . GLY E 1 52 ? -20.69485 -5.63019 26.82319 1.000 81.45429 52 GLY E N 1
ATOM 3450 C CA . GLY E 1 52 ? -19.44307 -4.93447 27.03059 1.000 66.40199 52 GLY E CA 1
ATOM 3451 C C . GLY E 1 52 ? -18.39206 -5.72705 27.76515 1.000 51.52346 52 GLY E C 1
ATOM 3452 O O . GLY E 1 52 ? -18.32625 -6.96550 27.67933 1.000 46.80523 52 GLY E O 1
ATOM 3453 N N . ALA E 1 53 ? -17.55194 -5.00688 28.49611 1.000 48.18400 53 ALA E N 1
ATOM 3454 C CA . ALA E 1 53 ? -16.52000 -5.62295 29.30775 1.000 47.41169 53 ALA E CA 1
ATOM 3455 C C . ALA E 1 53 ? -17.13870 -6.57898 30.30946 1.000 38.50658 53 ALA E C 1
ATOM 3456 O O . ALA E 1 53 ? -18.29051 -6.42547 30.73185 1.000 34.39901 53 ALA E O 1
ATOM 3458 N N . SER E 1 54 ? -16.36902 -7.59472 30.67159 1.000 33.10128 54 SER E N 1
ATOM 3459 C 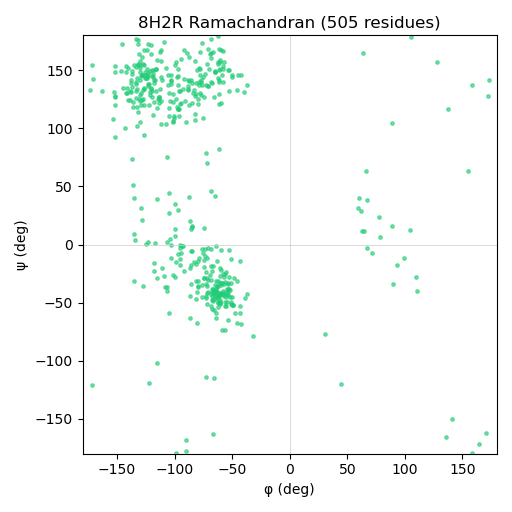CA . SER E 1 54 ? -16.82836 -8.48498 31.71717 1.000 34.38316 54 SER E CA 1
ATOM 3460 C C . SER E 1 54 ? -16.82499 -7.72650 33.02494 1.000 30.97998 54 SER E C 1
ATOM 3461 O O . SER E 1 54 ? -15.90369 -6.95521 33.29357 1.000 31.79559 54 SER E O 1
ATOM 3464 N N . GLN E 1 55 ? -17.86655 -7.95295 33.83253 1.000 26.60442 55 GLN E N 1
ATOM 3465 C CA . GLN E 1 55 ? -17.98170 -7.29343 35.12811 1.000 29.08095 55 GLN E CA 1
ATOM 3466 C C . GLN E 1 55 ? -16.72286 -7.45141 35.95726 1.000 32.00381 55 GLN E C 1
ATOM 3467 O O . GLN E 1 55 ? -16.37352 -6.56410 36.73897 1.000 31.53403 55 GLN E O 1
ATOM 3473 N N . PHE E 1 56 ? -16.03589 -8.57863 35.82261 1.000 36.23760 56 PHE E N 1
ATOM 3474 C CA . PHE E 1 56 ? -14.82234 -8.75030 36.60028 1.000 33.10354 56 PHE E CA 1
ATOM 3475 C C . PHE E 1 56 ? -13.77277 -7.75257 36.15229 1.000 30.36756 56 PHE E C 1
ATOM 3476 O O . PHE E 1 56 ? -13.08940 -7.15029 36.98643 1.000 29.91433 56 PHE E O 1
ATOM 3484 N N . PHE E 1 57 ? -13.68148 -7.52517 34.83644 1.000 30.93027 57 PHE E N 1
ATOM 3485 C CA . PHE E 1 57 ? -12.70918 -6.57868 34.29398 1.000 35.67703 57 PHE E CA 1
ATOM 3486 C C . PHE E 1 57 ? -12.98982 -5.15587 34.75534 1.000 34.25552 57 PHE E C 1
ATOM 3487 O O . PHE E 1 57 ? -12.05844 -4.39508 35.04150 1.000 34.76144 57 PHE E O 1
ATOM 3495 N N . LYS E 1 58 ? -14.26424 -4.76815 34.80822 1.000 33.48330 58 LYS E N 1
ATOM 3496 C CA . LYS E 1 58 ? -14.60454 -3.43791 35.30355 1.000 34.95018 58 LYS E CA 1
ATOM 3497 C C . LYS E 1 58 ? -14.27166 -3.28327 36.78700 1.000 37.60999 58 LYS E C 1
ATOM 3498 O O . LYS E 1 58 ? -13.75572 -2.24063 37.20507 1.000 44.24128 58 LYS E O 1
ATOM 3504 N N . ASP E 1 59 ? -14.53532 -4.30859 37.59875 1.000 36.98574 59 ASP E N 1
ATOM 3505 C CA . ASP E 1 59 ? -14.32673 -4.15280 39.03350 1.000 33.73307 59 ASP E CA 1
ATOM 3506 C C . ASP E 1 59 ? -12.85672 -3.95592 39.34041 1.000 36.64262 59 ASP E C 1
ATOM 3507 O O . ASP E 1 59 ? -12.50551 -3.11228 40.16324 1.000 51.09510 59 ASP E O 1
ATOM 3512 N N . ASN E 1 60 ? -11.97714 -4.69582 38.67365 1.000 36.64726 60 ASN E N 1
ATOM 3513 C CA . ASN E 1 60 ? -10.55655 -4.48660 38.91528 1.000 42.40330 60 ASN E CA 1
ATOM 3514 C C . ASN E 1 60 ? -10.13949 -3.08535 38.49036 1.000 44.46496 60 ASN E C 1
ATOM 3515 O O . ASN E 1 60 ? -9.35676 -2.42313 39.18180 1.000 48.77007 60 ASN E O 1
ATOM 3520 N N . CYS E 1 61 ? -10.68621 -2.59975 37.37625 1.000 44.22832 61 CYS E N 1
ATOM 3521 C CA . CYS E 1 61 ? -10.27915 -1.29647 36.85876 1.000 46.03137 61 CYS E CA 1
ATOM 3522 C C . CYS E 1 61 ? -10.70287 -0.16626 37.77827 1.000 52.88725 61 CYS E C 1
ATOM 3523 O O . CYS E 1 61 ? -9.92275 0.76112 38.03307 1.000 56.44557 61 CYS E O 1
ATOM 3526 N N . ASN E 1 62 ? -11.94296 -0.21168 38.26330 1.000 48.68385 62 ASN E N 1
ATOM 3527 C CA . ASN E 1 62 ? -12.47517 0.88207 39.05835 1.000 53.56457 62 ASN E CA 1
ATOM 3528 C C . ASN E 1 62 ? -11.92561 0.90321 40.47159 1.000 55.85839 62 ASN E C 1
ATOM 3529 O O . ASN E 1 62 ? -12.18865 1.86465 41.20313 1.000 61.62891 62 ASN E O 1
ATOM 3534 N N . ARG E 1 63 ? -11.16755 -0.11769 40.86295 1.000 54.51207 63 ARG E N 1
ATOM 3535 C CA . ARG E 1 63 ? -10.35684 -0.05355 42.06705 1.000 62.03118 63 ARG E CA 1
ATOM 3536 C C . ARG E 1 63 ? -9.00651 0.59433 41.80950 1.000 68.51482 63 ARG E C 1
ATOM 3537 O O . ARG E 1 63 ? -8.10352 0.46371 42.64332 1.000 77.33357 63 ARG E O 1
ATOM 3545 N N . THR E 1 64 ? -8.84111 1.27487 40.67211 1.000 69.48802 64 THR E N 1
ATOM 3546 C CA . THR E 1 64 ? -7.55929 1.85066 40.29003 1.000 67.95676 64 THR E CA 1
ATOM 3547 C C . THR E 1 64 ? -7.75129 3.21380 39.64642 1.000 64.50034 64 THR E C 1
ATOM 3548 O O . THR E 1 64 ? -8.77389 3.48939 39.01112 1.000 62.34766 64 THR E O 1
ATOM 3552 N N . THR E 1 65 ? -6.72202 4.04937 39.80240 1.000 71.45271 65 THR E N 1
ATOM 3553 C CA . THR E 1 65 ? -6.64352 5.33916 39.11893 1.000 75.72740 65 THR E CA 1
ATOM 3554 C C . THR E 1 65 ? -7.00324 5.23307 37.63828 1.000 73.73243 65 THR E C 1
ATOM 3555 O O . THR E 1 65 ? -7.55591 6.17891 37.06171 1.000 66.91565 65 THR E O 1
ATOM 3559 N N . ALA E 1 66 ? -6.70834 4.08694 37.02089 1.000 76.21165 66 ALA E N 1
ATOM 3560 C CA . ALA E 1 66 ? -6.87170 3.89067 35.58697 1.000 60.48035 66 ALA E CA 1
ATOM 3561 C C . ALA E 1 66 ? -8.27285 4.24091 35.11440 1.000 54.70697 66 ALA E C 1
ATOM 3562 O O . ALA E 1 66 ? -9.26056 4.09610 35.84240 1.000 61.36535 66 ALA E O 1
ATOM 3564 N N . SER E 1 67 ? -8.34382 4.68863 33.86537 1.000 55.51210 67 SER E N 1
ATOM 3565 C CA . SER E 1 67 ? -9.60502 4.85603 33.16317 1.000 52.27016 67 SER E CA 1
ATOM 3566 C C . SER E 1 67 ? -9.92795 3.58386 32.39624 1.000 50.47577 67 SER E C 1
ATOM 3567 O O . SER E 1 67 ? -9.03480 2.90868 31.87059 1.000 50.25575 67 SER E O 1
ATOM 3570 N N . LEU E 1 68 ? -11.20828 3.24336 32.36529 1.000 50.15858 68 LEU E N 1
ATOM 3571 C CA . LEU E 1 68 ? -11.66966 2.12819 31.55950 1.000 42.43128 68 LEU E CA 1
ATOM 3572 C C . LEU E 1 68 ? -11.91649 2.59047 30.13341 1.000 46.12745 68 LEU E C 1
ATOM 3573 O O . LEU E 1 68 ? -12.46366 3.67296 29.89642 1.000 48.71997 68 LEU E O 1
ATOM 3578 N N . VAL E 1 69 ? -11.51543 1.76602 29.17755 1.000 40.78667 69 VAL E N 1
ATOM 3579 C CA . VAL E 1 69 ? -11.86333 2.00846 27.78835 1.000 41.33985 69 VAL E CA 1
ATOM 3580 C C . VAL E 1 69 ? -12.24240 0.67042 27.17084 1.000 40.22548 69 VAL E C 1
ATOM 3581 O O . VAL E 1 69 ? -11.52779 -0.32338 27.34448 1.000 34.40492 69 VAL E O 1
ATOM 3585 N N . GLU E 1 70 ? -13.38859 0.64126 26.47994 1.000 42.94425 70 GLU E N 1
ATOM 3586 C CA . GLU E 1 70 ? -14.12632 -0.58981 26.21107 1.000 43.56316 70 GLU E CA 1
ATOM 3587 C C . GLU E 1 70 ? -14.46677 -0.73038 24.73056 1.000 38.66496 70 GLU E C 1
ATOM 3588 O O . GLU E 1 70 ? -14.77031 0.25952 24.05266 1.000 37.95369 70 GLU E O 1
ATOM 3594 N N . GLY E 1 71 ? -14.45056 -1.97341 24.24734 1.000 33.85024 71 GLY E N 1
ATOM 3595 C CA . GLY E 1 71 ? -14.86237 -2.25952 22.88212 1.000 36.85803 71 GLY E CA 1
ATOM 3596 C C . GLY E 1 71 ? -14.06848 -1.54556 21.80946 1.000 35.72791 71 GLY E C 1
ATOM 3597 O O . GLY E 1 71 ? -14.61746 -1.23933 20.74639 1.000 36.66719 71 GLY E O 1
ATOM 3598 N N . VAL E 1 72 ? -12.78777 -1.28331 22.04968 1.000 29.75048 72 VAL E N 1
ATOM 3599 C CA . VAL E 1 72 ? -11.96302 -0.58465 21.07293 1.000 38.56380 72 VAL E CA 1
ATOM 3600 C C . VAL E 1 72 ? -11.60244 -1.54822 19.94992 1.000 39.34582 72 VAL E C 1
ATOM 3601 O O . VAL E 1 72 ? -11.36563 -2.72638 20.19481 1.000 33.41263 72 VAL E O 1
ATOM 3605 N N . GLU E 1 73 ? -11.52567 -1.04975 18.70775 1.000 44.28404 73 GLU E N 1
ATOM 3606 C CA . GLU E 1 73 ? -11.10718 -1.86397 17.56466 1.000 44.35116 73 GLU E CA 1
ATOM 3607 C C . GLU E 1 73 ? -9.65107 -1.55318 17.23585 1.000 42.96223 73 GLU E C 1
ATOM 3608 O O . GLU E 1 73 ? -9.34508 -0.50395 16.65521 1.000 45.99549 73 GLU E O 1
ATOM 3614 N N . LEU E 1 74 ? -8.75822 -2.46965 17.58225 1.000 31.28108 74 LEU E N 1
ATOM 3615 C CA . LEU E 1 74 ? -7.33885 -2.22016 17.39521 1.000 34.29097 74 LEU E CA 1
ATOM 3616 C C . LEU E 1 74 ? -6.96993 -2.46214 15.94247 1.000 33.79170 74 LEU E C 1
ATOM 3617 O O . LEU E 1 74 ? -7.14808 -3.57575 15.44469 1.000 44.17142 74 LEU E O 1
ATOM 3622 N N . THR E 1 75 ? -6.44899 -1.44059 15.25887 1.000 33.25382 75 THR E N 1
ATOM 3623 C CA . THR E 1 75 ? -6.05890 -1.61684 13.86327 1.000 36.96965 75 THR E CA 1
ATOM 3624 C C . THR E 1 75 ? -4.55857 -1.61136 13.61577 1.000 36.76149 75 THR E C 1
ATOM 3625 O O . THR E 1 75 ? -4.11323 -2.20687 12.64103 1.000 35.80200 75 THR E O 1
ATOM 3629 N N . LYS E 1 76 ? -3.75780 -0.95725 14.44089 1.000 35.00363 76 LYS E N 1
ATOM 3630 C CA . LYS E 1 76 ? -2.32810 -0.95209 14.20143 1.000 32.08255 76 LYS E CA 1
ATOM 3631 C C . LYS E 1 76 ? -1.61111 -1.48770 15.42652 1.000 29.45805 76 LYS E C 1
ATOM 3632 O O . LYS E 1 76 ? -2.05188 -1.29013 16.56337 1.000 30.96410 76 LYS E O 1
ATOM 3638 N N . TYR E 1 77 ? -0.48715 -2.14806 15.17972 1.000 26.81867 77 TYR E N 1
ATOM 3639 C CA . TYR E 1 77 ? 0.31599 -2.73905 16.23864 1.000 31.19228 77 TYR E CA 1
ATOM 3640 C C . TYR E 1 77 ? 1.78912 -2.49771 15.93399 1.000 41.12022 77 TYR E C 1
ATOM 3641 O O . TYR E 1 77 ? 2.26730 -2.88203 14.86044 1.000 39.47006 77 TYR E O 1
ATOM 3650 N N . ILE E 1 78 ? 2.51346 -1.88103 16.87870 1.000 39.90763 78 ILE E N 1
ATOM 3651 C CA . ILE E 1 78 ? 3.86270 -1.36780 16.64065 1.000 36.68037 78 ILE E CA 1
ATOM 3652 C C . ILE E 1 78 ? 4.87665 -2.07102 17.53284 1.000 40.14160 78 ILE E C 1
ATOM 3653 O O . ILE E 1 78 ? 4.61475 -2.31326 18.71483 1.000 48.64744 78 ILE E O 1
ATOM 3658 N N . SER E 1 79 ? 6.05761 -2.34394 16.98390 1.000 40.54239 79 SER E N 1
ATOM 3659 C CA . SER E 1 79 ? 7.27163 -2.45834 17.78301 1.000 47.64665 79 SER E CA 1
ATOM 3660 C C . SER E 1 79 ? 8.29581 -1.41939 17.29569 1.000 52.98638 79 SER E C 1
ATOM 3661 O O . SER E 1 79 ? 8.50301 -1.24850 16.08303 1.000 42.23606 79 SER E O 1
ATOM 3664 N N . ASP E 1 80 ? 8.92684 -0.72231 18.25183 1.000 51.02268 80 ASP E N 1
ATOM 3665 C CA . ASP E 1 80 ? 9.75332 0.45992 18.02390 1.000 45.29073 80 ASP E CA 1
ATOM 3666 C C . ASP E 1 80 ? 10.91840 0.45449 19.01324 1.000 52.27158 80 ASP E C 1
ATOM 3667 O O . ASP E 1 80 ? 10.72988 0.18450 20.20334 1.000 54.64748 80 ASP E O 1
ATOM 3672 N N . ILE E 1 81 ? 12.12688 0.74251 18.52494 1.000 54.04390 81 ILE E N 1
ATOM 3673 C CA . ILE E 1 81 ? 13.32394 0.61738 19.35800 1.000 55.05502 81 ILE E CA 1
ATOM 3674 C C . ILE E 1 81 ? 14.21813 1.84235 19.19943 1.000 58.77836 81 ILE E C 1
ATOM 3675 O O . ILE E 1 81 ? 15.31768 1.90957 19.76875 1.000 57.70371 81 ILE E O 1
ATOM 3680 N N . ASN E 1 82 ? 13.74917 2.81744 18.42090 1.000 60.03651 82 ASN E N 1
ATOM 3681 C CA . ASN E 1 82 ? 14.27464 4.16858 18.52161 1.000 59.50142 82 ASN E CA 1
ATOM 3682 C C . ASN E 1 82 ? 14.38099 4.55742 19.99134 1.000 70.39392 82 ASN E C 1
ATOM 3683 O O . ASN E 1 82 ? 13.56233 4.15223 20.82507 1.000 70.88435 82 ASN E O 1
ATOM 3688 N N . ASN E 1 83 ? 15.39708 5.35336 20.31457 1.000 71.83147 83 ASN E N 1
ATOM 3689 C CA . ASN E 1 83 ? 15.76034 5.54999 21.71205 1.000 64.00937 83 ASN E CA 1
ATOM 3690 C C . ASN E 1 83 ? 14.78402 6.43006 22.49800 1.000 61.27188 83 ASN E C 1
ATOM 3691 O O . ASN E 1 83 ? 14.96049 6.56522 23.71156 1.000 65.27468 83 ASN E O 1
ATOM 3696 N N . ASN E 1 84 ? 13.74897 7.00535 21.87144 1.000 60.66892 84 ASN E N 1
ATOM 3697 C CA . ASN E 1 84 ? 12.71205 7.71614 22.62254 1.000 64.86083 84 ASN E CA 1
ATOM 3698 C C . ASN E 1 84 ? 11.31464 7.11489 22.49183 1.000 62.52647 84 ASN E C 1
ATOM 3699 O O . ASN E 1 84 ? 10.47607 7.36190 23.36743 1.000 63.45688 84 ASN E O 1
ATOM 3704 N N . THR E 1 85 ? 11.03299 6.35162 21.42983 1.000 61.99496 85 THR E N 1
ATOM 3705 C CA . THR E 1 85 ? 9.80915 5.55865 21.33943 1.000 61.60621 85 THR E CA 1
ATOM 3706 C C . THR E 1 85 ? 10.06391 4.08840 21.68374 1.000 61.10965 85 THR E C 1
ATOM 3707 O O . THR E 1 85 ? 9.44304 3.18708 21.11631 1.000 60.04532 85 THR E O 1
ATOM 3711 N N . ASP E 1 86 ? 10.97008 3.83738 22.61947 1.000 62.52301 86 ASP E N 1
ATOM 3712 C CA . ASP E 1 86 ? 11.35046 2.49924 23.04920 1.000 63.64038 86 ASP E CA 1
ATOM 3713 C C . ASP E 1 86 ? 10.18102 1.70743 23.65307 1.000 71.19948 86 ASP E C 1
ATOM 3714 O O . ASP E 1 86 ? 10.04561 1.65770 24.88263 1.000 73.99988 86 ASP E O 1
ATOM 3719 N N . GLY E 1 87 ? 9.33396 1.07966 22.83557 1.000 59.74952 87 GLY E N 1
ATOM 3720 C CA . GLY E 1 87 ? 8.32745 0.19703 23.40470 1.000 56.04140 87 GLY E CA 1
ATOM 3721 C C . GLY E 1 87 ? 7.28092 -0.28273 22.41139 1.000 54.58027 87 GLY E C 1
ATOM 3722 O O . GLY E 1 87 ? 7.46561 -0.20738 21.19697 1.000 45.86626 87 GLY E O 1
ATOM 3723 N N . MET E 1 88 ? 6.16641 -0.77000 22.96955 1.000 54.52487 88 MET E N 1
ATOM 3724 C CA . MET E 1 88 ? 5.10738 -1.41735 22.21205 1.000 37.50755 88 MET E CA 1
ATOM 3725 C C . MET E 1 88 ? 3.85954 -0.57324 22.22327 1.000 31.19132 88 MET E C 1
ATOM 3726 O O . MET E 1 88 ? 3.50979 -0.00487 23.25389 1.000 37.65096 88 MET E O 1
ATOM 3731 N N . TYR E 1 89 ? 3.13487 -0.58156 21.12054 1.000 27.74128 89 TYR E N 1
ATOM 3732 C CA . TYR E 1 89 ? 2.02007 0.34370 20.98457 1.000 33.15146 89 TYR E CA 1
ATOM 3733 C C . TYR E 1 89 ? 0.95668 -0.24501 20.07926 1.000 33.23611 89 TYR E C 1
ATOM 3734 O O . TYR E 1 89 ? 1.23696 -0.65028 18.94683 1.000 36.82494 89 TYR E O 1
ATOM 3743 N N . VAL E 1 90 ? -0.23938 -0.28193 20.57116 1.000 29.89686 90 VAL E N 1
ATOM 3744 C CA . VAL E 1 90 ? -1.38758 -0.62680 19.75730 1.000 31.03645 90 VAL E CA 1
ATOM 3745 C C . VAL E 1 90 ? -2.02879 0.67231 19.32291 1.000 33.92821 90 VAL E C 1
ATOM 3746 O O . VAL E 1 90 ? -1.90336 1.70231 19.99335 1.000 36.93713 90 VAL E O 1
ATOM 3750 N N . VAL E 1 91 ? -2.68102 0.66077 18.17348 1.000 31.79857 91 VAL E N 1
ATOM 3751 C CA . VAL E 1 91 ? -3.35658 1.86362 17.72543 1.000 37.17941 91 VAL E CA 1
ATOM 3752 C C . VAL E 1 91 ? -4.78821 1.50290 17.40614 1.000 39.40960 91 VAL E C 1
ATOM 3753 O O . VAL E 1 91 ? -5.04654 0.57751 16.62481 1.000 40.10601 91 VAL E O 1
ATOM 3757 N N . SER E 1 92 ? -5.70715 2.22320 18.02998 1.000 36.87658 92 SER E N 1
ATOM 3758 C CA . SER E 1 92 ? -7.11700 2.03412 17.79434 1.000 38.89614 92 SER E CA 1
ATOM 3759 C C . SER E 1 92 ? -7.53759 2.74627 16.51920 1.000 46.68782 92 SER E C 1
ATOM 3760 O O . SER E 1 92 ? -6.97326 3.77867 16.13931 1.000 45.09140 92 SER E O 1
ATOM 3763 N N . SER E 1 93 ? -8.56026 2.18792 15.86933 1.000 48.43254 93 SER E N 1
ATOM 3764 C CA . SER E 1 93 ? -9.18233 2.77394 14.68635 1.000 43.55397 93 SER E CA 1
ATOM 3765 C C . SER E 1 93 ? -9.63065 4.22284 14.85935 1.000 39.47321 93 SER E C 1
ATOM 3766 O O . SER E 1 93 ? -10.10140 4.82049 13.89342 1.000 45.15457 93 SER E O 1
ATOM 3769 N N . THR E 1 94 ? -9.51917 4.79567 16.06354 1.000 46.22915 94 THR E N 1
ATOM 3770 C CA . THR E 1 94 ? -9.91406 6.18312 16.32507 1.000 51.49820 94 THR E CA 1
ATOM 3771 C C . THR E 1 94 ? -8.71376 7.11167 16.41310 1.000 47.97019 94 THR E C 1
ATOM 3772 O O . THR E 1 94 ? -8.88148 8.32241 16.60299 1.000 49.94311 94 THR E O 1
ATOM 3776 N N . GLY E 1 95 ? -7.51344 6.57141 16.25329 1.000 48.55713 95 GLY E N 1
ATOM 3777 C CA . GLY E 1 95 ? -6.30121 7.34382 16.38919 1.000 42.45498 95 GLY E CA 1
ATOM 3778 C C . GLY E 1 95 ? -5.53490 6.93200 17.62370 1.000 38.67764 95 GLY E C 1
ATOM 3779 O O . GLY E 1 95 ? -4.30752 6.81218 17.58088 1.000 36.82097 95 GLY E O 1
ATOM 3780 N N . GLY E 1 96 ? -6.26686 6.68367 18.71275 1.000 34.56092 96 GLY E N 1
ATOM 3781 C CA . GLY E 1 96 ? -5.71410 6.38198 20.02128 1.000 36.21204 96 GLY E CA 1
ATOM 3782 C C . GLY E 1 96 ? -4.45335 5.53991 20.05895 1.000 37.26406 96 GLY E C 1
ATOM 3783 O O . GLY E 1 96 ? -4.31377 4.55729 19.32287 1.000 41.11832 96 GLY E O 1
ATOM 3784 N N . VAL E 1 97 ? -3.51538 5.92010 20.91353 1.000 33.48705 97 VAL E N 1
ATOM 3785 C CA . VAL E 1 97 ? -2.24123 5.23396 21.02229 1.000 35.37529 97 VAL E CA 1
ATOM 3786 C C . VAL E 1 97 ? -2.10570 4.73581 22.44313 1.000 36.32351 97 VAL E C 1
ATOM 3787 O O . VAL E 1 97 ? -2.36385 5.48549 23.39083 1.000 39.65277 97 VAL E O 1
ATOM 3791 N N . TRP E 1 98 ? -1.69989 3.47805 22.58972 1.000 32.11588 98 TRP E N 1
ATOM 3792 C CA . TRP E 1 98 ? -1.52075 2.88937 23.90644 1.000 35.75188 98 TRP E CA 1
ATOM 3793 C C . TRP E 1 98 ? -0.22856 2.10423 23.93056 1.000 35.97027 98 TRP E C 1
ATOM 3794 O O . TRP E 1 98 ? -0.04177 1.19446 23.11693 1.000 34.08479 98 TRP E O 1
ATOM 3805 N N . ARG E 1 99 ? 0.65237 2.47295 24.85795 1.000 37.86725 99 ARG E N 1
ATOM 3806 C CA . ARG E 1 99 ? 1.82721 1.67839 25.17573 1.000 32.35001 99 ARG E CA 1
ATOM 3807 C C . ARG E 1 99 ? 1.40779 0.34667 25.78149 1.000 41.26718 99 ARG E C 1
ATOM 3808 O O . ARG E 1 99 ? 0.39418 0.24376 26.48141 1.000 43.10445 99 ARG E O 1
ATOM 3816 N N . ILE E 1 100 ? 2.20445 -0.67660 25.52271 1.000 37.44548 100 ILE E N 1
ATOM 3817 C CA . ILE E 1 100 ? 2.03371 -1.96759 26.16548 1.000 39.37054 100 ILE E CA 1
ATOM 3818 C C . ILE E 1 100 ? 3.12274 -2.09059 27.21431 1.000 43.74939 100 ILE E C 1
ATOM 3819 O O . ILE E 1 100 ? 4.31497 -2.09266 26.88284 1.000 41.39190 100 ILE E O 1
ATOM 3824 N N . SER E 1 101 ? 2.71639 -2.19329 28.47498 1.000 46.10245 101 SER E N 1
ATOM 3825 C CA . SER E 1 101 ? 3.67312 -2.19358 29.56271 1.000 46.19973 101 SER E CA 1
ATOM 3826 C C . SER E 1 101 ? 4.67155 -3.33337 29.40467 1.000 58.94480 101 SER E C 1
ATOM 3827 O O . SER E 1 101 ? 4.48093 -4.26955 28.62654 1.000 61.70051 101 SER E O 1
ATOM 3830 N N . ARG E 1 102 ? 5.74274 -3.24341 30.17920 1.000 67.73137 102 ARG E N 1
ATOM 3831 C CA . ARG E 1 102 ? 6.84872 -4.18352 30.15593 1.000 62.38941 102 ARG E CA 1
ATOM 3832 C C . ARG E 1 102 ? 7.24103 -4.48024 31.59510 1.000 64.76560 102 ARG E C 1
ATOM 3833 O O . ARG E 1 102 ? 7.08956 -3.62865 32.47565 1.000 73.26807 102 ARG E O 1
ATOM 3841 N N . ALA E 1 103 ? 7.73386 -5.68991 31.83248 1.000 61.48499 103 ALA E N 1
ATOM 3842 C CA . ALA E 1 103 ? 8.14783 -6.10779 33.17670 1.000 72.11858 103 ALA E CA 1
ATOM 3843 C C . ALA E 1 103 ? 8.77754 -7.50465 33.20144 1.000 81.80424 103 ALA E C 1
ATOM 3844 O O . ALA E 1 103 ? 8.69190 -8.28001 32.24836 1.000 85.53059 103 ALA E O 1
#